Protein AF-A0A821L8T5-F1 (afdb_monomer_lite)

Secondary structure (DSSP, 8-state):
-HHHHHHHTTSTHHHHHHHHHHHHHHHHHHHH-SSPP-TTT-HHHHHHHHHHHHHHHHTT-HHHHHHHHHHHHHHHH-TTS--S-GGGHHHHHHHHHHH--HHHHHHHHHHHHT---HHHHHHHHHHHTT---HHHHHHHHHHTT-TT-SS-TTTHHHHHHHHTTSHHHHHHHHHHHHHTHHHHHHHHTTSHHHHHHHHHHHHT-S--HHHHHHHHHHHHHHHT----EEPPPB--SS--EEEEEEEGGGTEEEEEESSPPPTT-----B--EE-PPBSSSSEEEEEEEE-TTT--EEEEEEEE-TTTTGGGTS-S--STT--B----EEEE-TT-EEEESSPEEEEEE-TTS-EEEEEPPPPSB-GGG--EEEE--EEEEE---SSSS--EEEEEE-GGGGGGGHHHHHHHHHHHHHHHHHHT---SSSEEEEEEETT-SSSEE--TTEEEEEHHHH---TTT--HHHHHHHHHHHHHHHHTTTBTTTBEESSGGGTHHHHHHHHHHHHHHHHHH-GGG-HHHHHIIIIIHHHHHHHTSTT---SS----SHHHHHHTSSHIIIIIHHHHHHHHHHHH-HHHHHHHHHHHHHHTTT-EE-HHHHTT-

Radius of gyration: 27.78 Å; chains: 1; bounding box: 79×60×75 Å

Sequence (608 aa):
MDHQEDLLGDHEIFLQVQLYFLNLILPLCNNIGWTLINQTTDWRRALLQPEVLSTVCYYGYRECIDAARSIYRRWYLNPARNPIPMSLRSTVYCMVVREGSHGEFEFLWNRLKHELVPSETVNLLDGLACTKDRSRIVWVLNQHLNNESVIREQDMPRSISNVARSRNSNQITWIWMQDNWSQLFSKWGKTVRQLNDFKIFADSITDKGTVYRQFQLSLDKINASIVWNIEPIEIIGEISVIETIYNEDRDLYTIIFNRIISVNTQIMLTFNYLGQLNNDIDGLFLSSYVRSSNQVRRYFVASQMGPISARRALPCFDEPIFKATFSLTVEHEPQYRAWSNMPVENQTNLSSGLILTRFKKSIPMSSYLLALIVADFDCLTRHDTGLYRNVTMSVCAQPERKDDLYYALDIATKRIHDFEEQYQINYPLSKCDHIAVPNFDIPAMKNFGCILYSETRLLYNNQTSTSLNQQQAALIITHELSHQWFGNLVTPSWWKDFWLNKAFAEWMAYIATNKIHPDWNLYEQYIAQQWLLIMQDDAISFSHPISMQITQDKQIISIFDLIIYSKGSSLVRMMLHIMSENTFNRGISKYLRNHLYSTVEKLIFGKY

Foldseek 3Di:
DLLLCVQPVVPPCSLVVLVVVLVVLVVVDVVLDQDDDDCVPCVPSLVCNQVSLLSNLVSPPPVSLVVLVVLLVVCVVPVPDRSHDPSNLLSSLLSCQQVHDPSSLVVLVVCLLVDPDVSVVLSSLLSQLNHPDLVSLLVNLVLQLDPPHSQDLVCNLVSLLSNLSHPNSLVSSQVSCVVCVVSNCVSQVPDPVSVVSVVVSLVSRDCNDPVVVVVVVVVVLVLQPKDKPKDAKDWPDPKHFPDWDADSVARDIDTDIPDDDDPPDDIDTDIDIDTDADCDQAAKHKDWDADPVPRDIFIKIKGQHPPQRLSNHDDDPQFFQPWDKDKDKDKDAPQKDKDWQADWPDWDQDPVNIIITTGDIDFTWHSRLTIMMIGNKDKDWDWQLWPVAIEIEIEIEHPVQHVQQPLLSVLLSQLQHVLCVLLVHTQPGNYAYEYADEPDPDQWDLRNRYIYGHCQQAGHDPVPDDPVSSLSNSLVSQLSSNCSQQDTFENARHLLANLRSQLRSNLRSLVSSCVVVVVVVSVVVLCVPQVVVVVSVCSDPPHDALGDDDDDPVVSVVSPDSCSHRVSNVVLVVVCVVQPSVRSSVLSSVLSVVAGSRHDHPVSSVVD

pLDDT: mean 83.58, std 14.34, range [37.12, 98.69]

Structure (mmCIF, N/CA/C/O backbone):
data_AF-A0A821L8T5-F1
#
_entry.id   AF-A0A821L8T5-F1
#
loop_
_atom_site.group_PDB
_atom_site.id
_atom_site.type_symbol
_atom_site.label_atom_id
_atom_site.label_alt_id
_atom_site.label_comp_id
_atom_site.label_asym_id
_atom_site.label_entity_id
_atom_site.label_seq_id
_atom_site.pdbx_PDB_ins_code
_atom_site.Cartn_x
_atom_site.Cartn_y
_atom_site.Cartn_z
_atom_site.occupancy
_atom_site.B_iso_or_equiv
_atom_site.auth_seq_id
_atom_site.auth_comp_id
_atom_site.auth_asym_id
_atom_site.auth_atom_id
_atom_site.pdbx_PDB_model_num
ATOM 1 N N . MET A 1 1 ? 8.278 -12.007 -22.499 1.00 49.06 1 MET A N 1
ATOM 2 C CA . MET A 1 1 ? 8.767 -12.777 -23.665 1.00 49.06 1 MET A CA 1
ATOM 3 C C . MET A 1 1 ? 8.405 -14.243 -23.506 1.00 49.06 1 MET A C 1
ATOM 5 O O . MET A 1 1 ? 7.613 -14.703 -24.313 1.00 49.06 1 MET A O 1
ATOM 9 N N . ASP A 1 2 ? 8.833 -14.900 -22.419 1.00 44.06 2 ASP A N 1
ATOM 10 C CA . ASP A 1 2 ? 8.407 -16.270 -22.051 1.00 44.06 2 ASP A CA 1
ATOM 11 C C . ASP A 1 2 ? 6.891 -16.465 -22.073 1.00 44.06 2 ASP A C 1
ATOM 13 O O . ASP A 1 2 ? 6.391 -17.385 -22.709 1.00 44.06 2 ASP A O 1
ATOM 17 N N . HIS A 1 3 ? 6.143 -15.480 -21.584 1.00 43.84 3 HIS A N 1
ATOM 18 C CA . HIS A 1 3 ? 4.692 -15.580 -21.576 1.00 43.84 3 HIS A CA 1
ATOM 19 C C . HIS A 1 3 ? 4.014 -15.508 -22.966 1.00 43.84 3 HIS A C 1
ATOM 21 O O . HIS A 1 3 ? 2.914 -16.016 -23.130 1.00 43.84 3 HIS A O 1
ATOM 27 N N . GLN A 1 4 ? 4.644 -14.929 -24.001 1.00 52.78 4 GLN A N 1
ATOM 28 C CA . GLN A 1 4 ? 4.070 -14.932 -25.361 1.00 52.78 4 GLN A CA 1
ATOM 29 C C . GLN A 1 4 ? 4.210 -16.299 -26.038 1.00 52.78 4 GLN A C 1
ATOM 31 O O . GLN A 1 4 ? 3.294 -16.722 -26.740 1.00 52.78 4 GLN A O 1
ATOM 36 N N . GLU A 1 5 ? 5.337 -16.985 -25.820 1.00 52.72 5 GLU A N 1
ATOM 37 C CA . GLU A 1 5 ? 5.520 -18.384 -26.229 1.00 52.72 5 GLU A CA 1
ATOM 38 C C . GLU A 1 5 ? 4.547 -19.285 -25.458 1.00 52.72 5 GLU A C 1
ATOM 40 O O . GLU A 1 5 ? 3.916 -20.154 -26.047 1.00 52.72 5 GLU A O 1
ATOM 45 N N . ASP A 1 6 ? 4.319 -19.008 -24.173 1.00 52.50 6 ASP A N 1
ATOM 46 C CA . ASP A 1 6 ? 3.360 -19.759 -23.360 1.00 52.50 6 ASP A CA 1
ATOM 47 C C . ASP A 1 6 ? 1.905 -19.621 -23.845 1.00 52.50 6 ASP A C 1
ATOM 49 O O . ASP A 1 6 ? 1.135 -20.580 -23.743 1.00 52.50 6 ASP A O 1
ATOM 53 N N . LEU A 1 7 ? 1.532 -18.440 -24.352 1.00 46.62 7 LEU A N 1
ATOM 54 C CA . LEU A 1 7 ? 0.152 -18.062 -24.679 1.00 46.62 7 LEU A CA 1
ATOM 55 C C . LEU A 1 7 ? -0.211 -18.307 -26.146 1.00 46.62 7 LEU A C 1
ATOM 57 O O . LEU A 1 7 ? -1.348 -18.649 -26.462 1.00 46.62 7 LEU A O 1
ATOM 61 N N . LEU A 1 8 ? 0.758 -18.130 -27.042 1.00 55.41 8 LEU A N 1
ATOM 62 C CA . LEU A 1 8 ? 0.565 -18.254 -28.481 1.00 55.41 8 LEU A CA 1
ATOM 63 C C . LEU A 1 8 ? 1.387 -19.389 -29.092 1.00 55.41 8 LEU A C 1
ATOM 65 O O . LEU A 1 8 ? 1.132 -19.705 -30.241 1.00 55.41 8 LEU A O 1
ATOM 69 N N . GLY A 1 9 ? 2.331 -20.020 -28.385 1.00 56.84 9 GLY A N 1
ATOM 70 C CA . GLY A 1 9 ? 3.281 -20.984 -28.966 1.00 56.84 9 GLY A CA 1
ATOM 71 C C . GLY A 1 9 ? 2.646 -22.147 -29.735 1.00 56.84 9 GLY A C 1
ATOM 72 O O . GLY A 1 9 ? 3.238 -22.626 -30.699 1.00 56.84 9 GLY A O 1
ATOM 73 N N . ASP A 1 10 ? 1.419 -22.530 -29.369 1.00 58.66 10 ASP A N 1
ATOM 74 C CA . ASP A 1 10 ? 0.622 -23.569 -30.041 1.00 58.66 10 ASP A CA 1
ATOM 75 C C . ASP A 1 10 ? -0.330 -23.016 -31.130 1.00 58.66 10 ASP A C 1
ATOM 77 O O . ASP A 1 10 ? -1.048 -23.768 -31.787 1.00 58.66 10 ASP A O 1
ATOM 81 N N . HIS A 1 11 ? -0.373 -21.696 -31.321 1.00 64.94 11 HIS A N 1
ATOM 82 C CA . HIS A 1 11 ? -1.272 -20.985 -32.226 1.00 64.94 11 HIS A CA 1
ATOM 83 C C . HIS A 1 11 ? -0.525 -20.481 -33.467 1.00 64.94 11 HIS A C 1
ATOM 85 O O . HIS A 1 11 ? 0.515 -19.832 -33.381 1.00 64.94 11 HIS A O 1
ATOM 91 N N . GLU A 1 12 ? -1.131 -20.648 -34.645 1.00 67.19 12 GLU A N 1
ATOM 92 C CA . GLU A 1 12 ? -0.571 -20.195 -35.933 1.00 67.19 12 GLU A CA 1
ATOM 93 C C . GLU A 1 12 ? -0.231 -18.689 -35.987 1.00 67.19 12 GLU A C 1
ATOM 95 O O . GLU A 1 12 ? 0.579 -18.255 -36.808 1.00 67.19 12 GLU A O 1
ATOM 100 N N . ILE A 1 13 ? -0.815 -17.878 -35.093 1.00 70.25 13 ILE A N 1
ATOM 101 C CA . ILE A 1 13 ? -0.607 -16.429 -35.043 1.00 70.25 13 ILE A CA 1
ATOM 102 C C . ILE A 1 13 ? 0.714 -16.060 -34.361 1.00 70.25 13 ILE A C 1
ATOM 104 O O . ILE A 1 13 ? 1.202 -14.948 -34.542 1.00 70.25 13 ILE A O 1
ATOM 108 N N . PHE A 1 14 ? 1.327 -16.979 -33.609 1.00 71.19 14 PHE A N 1
ATOM 109 C CA . PHE A 1 14 ? 2.582 -16.715 -32.911 1.00 71.19 14 PHE A CA 1
ATOM 110 C C . PHE A 1 14 ? 3.692 -16.319 -33.862 1.00 71.19 14 PHE A C 1
ATOM 112 O O . PHE A 1 14 ? 4.349 -15.314 -33.622 1.00 71.19 14 PHE A O 1
ATOM 119 N N . LEU A 1 15 ? 3.831 -17.016 -34.993 1.00 72.06 15 LEU A N 1
ATOM 120 C CA . LEU A 1 15 ? 4.790 -16.628 -36.024 1.00 72.06 15 LEU A CA 1
ATOM 121 C C . LEU A 1 15 ? 4.530 -15.206 -36.538 1.00 72.06 15 LEU A C 1
ATOM 123 O O . LEU A 1 15 ? 5.474 -14.452 -36.753 1.00 72.06 15 LEU A O 1
ATOM 127 N N . GLN A 1 16 ? 3.266 -14.804 -36.699 1.00 74.19 16 GLN A N 1
ATOM 128 C CA . GLN A 1 16 ? 2.920 -13.451 -37.151 1.00 74.19 16 GLN A CA 1
ATOM 129 C C . GLN A 1 16 ? 3.264 -12.394 -36.094 1.00 74.19 16 GLN A C 1
ATOM 131 O O . GLN A 1 16 ? 3.792 -11.335 -36.429 1.00 74.19 16 GLN A O 1
ATOM 136 N N . VAL A 1 17 ? 3.025 -12.698 -34.817 1.00 70.00 17 VAL A N 1
ATOM 137 C CA . VAL A 1 17 ? 3.369 -11.834 -33.679 1.00 70.00 17 VAL A CA 1
ATOM 138 C C . VAL A 1 17 ? 4.886 -11.718 -33.512 1.00 70.00 17 VAL A C 1
ATOM 140 O O . VAL A 1 17 ? 5.399 -10.608 -33.374 1.00 70.00 17 VAL A O 1
ATOM 143 N N . GLN A 1 18 ? 5.617 -12.831 -33.610 1.00 72.38 18 GLN A N 1
ATOM 144 C CA . GLN A 1 18 ? 7.080 -12.848 -33.611 1.00 72.38 18 GLN A CA 1
ATOM 145 C C . GLN A 1 18 ? 7.634 -11.984 -34.749 1.00 72.38 18 GLN A C 1
ATOM 147 O O . GLN A 1 18 ? 8.479 -11.125 -34.508 1.00 72.38 18 GLN A O 1
ATOM 152 N N . LEU A 1 19 ? 7.118 -12.142 -35.974 1.00 78.12 19 LEU A N 1
ATOM 153 C CA . LEU A 1 19 ? 7.526 -11.337 -37.130 1.00 78.12 19 LEU A CA 1
ATOM 154 C C . LEU A 1 19 ? 7.212 -9.847 -36.945 1.00 78.12 19 LEU A C 1
ATOM 156 O O . LEU A 1 19 ? 8.035 -9.002 -37.293 1.00 78.12 19 LEU A O 1
ATOM 160 N N . TYR A 1 20 ? 6.055 -9.507 -36.374 1.00 78.44 20 TYR A N 1
ATOM 161 C CA . TYR A 1 20 ? 5.692 -8.123 -36.074 1.00 78.44 20 TYR A CA 1
ATOM 162 C C . TYR A 1 20 ? 6.666 -7.480 -35.078 1.00 78.44 20 TYR A C 1
ATOM 164 O O . TYR A 1 20 ? 7.206 -6.407 -35.354 1.00 78.44 20 TYR A O 1
ATOM 172 N N . PHE A 1 21 ? 6.953 -8.146 -33.954 1.00 76.00 21 PHE A N 1
ATOM 173 C CA . PHE A 1 21 ? 7.904 -7.633 -32.965 1.00 76.00 21 PHE A CA 1
ATOM 174 C C . PHE A 1 21 ? 9.331 -7.563 -33.507 1.00 76.00 21 PHE A C 1
ATOM 176 O O . PHE A 1 21 ? 10.026 -6.575 -33.263 1.00 76.00 21 PHE A O 1
ATOM 183 N N . LEU A 1 22 ? 9.757 -8.555 -34.292 1.00 79.56 22 LEU A N 1
ATOM 184 C CA . LEU A 1 22 ? 11.040 -8.504 -34.988 1.00 79.56 22 LEU A CA 1
ATOM 185 C C . LEU A 1 22 ? 11.120 -7.275 -35.898 1.00 79.56 22 LEU A C 1
ATOM 187 O O . LEU A 1 22 ? 12.081 -6.520 -35.796 1.00 79.56 22 LEU A O 1
ATOM 191 N N . ASN A 1 23 ? 10.098 -6.997 -36.710 1.00 79.12 23 ASN A N 1
ATOM 192 C CA . ASN A 1 23 ? 10.094 -5.828 -37.597 1.00 79.12 23 ASN A CA 1
ATOM 193 C C . ASN A 1 23 ? 10.239 -4.493 -36.847 1.00 79.12 23 ASN A C 1
ATOM 195 O O . ASN A 1 23 ? 10.871 -3.572 -37.362 1.00 79.12 23 ASN A O 1
ATOM 199 N N . LEU A 1 24 ? 9.703 -4.388 -35.627 1.00 77.56 24 LEU A N 1
ATOM 200 C CA . LEU A 1 24 ? 9.849 -3.191 -34.795 1.00 77.56 24 LEU A CA 1
ATOM 201 C C . LEU A 1 24 ? 11.264 -3.032 -34.221 1.00 77.56 24 LEU A C 1
ATOM 203 O O . LEU A 1 24 ? 11.758 -1.913 -34.094 1.00 77.56 24 LEU A O 1
ATOM 207 N N . ILE A 1 25 ? 11.916 -4.140 -33.859 1.00 79.50 25 ILE A N 1
ATOM 208 C CA . ILE A 1 25 ? 13.162 -4.124 -33.076 1.00 79.50 25 ILE A CA 1
ATOM 209 C C . ILE A 1 25 ? 14.408 -4.266 -33.966 1.00 79.50 25 ILE A C 1
ATOM 211 O O . ILE A 1 25 ? 15.475 -3.755 -33.621 1.00 79.50 25 ILE A O 1
ATOM 215 N N . LEU A 1 26 ? 14.298 -4.895 -35.139 1.00 82.69 26 LEU A N 1
ATOM 216 C CA . LEU A 1 26 ? 15.418 -5.126 -36.059 1.00 82.69 26 LEU A CA 1
ATOM 217 C C . LEU A 1 26 ? 16.196 -3.855 -36.450 1.00 82.69 26 LEU A C 1
ATOM 219 O O . LEU A 1 26 ? 17.429 -3.903 -36.412 1.00 82.69 26 LEU A O 1
ATOM 223 N N . PRO A 1 27 ? 15.561 -2.700 -36.750 1.00 82.38 27 PRO A N 1
ATOM 224 C CA . PRO A 1 27 ? 16.300 -1.466 -37.028 1.00 82.38 27 PRO A CA 1
ATOM 225 C C . PRO A 1 27 ? 17.208 -1.044 -35.864 1.00 82.38 27 PRO A C 1
ATOM 227 O O . PRO A 1 27 ? 18.336 -0.595 -36.074 1.00 82.38 27 PRO A O 1
ATOM 230 N N . LEU A 1 28 ? 16.737 -1.237 -34.629 1.00 78.88 28 LEU A N 1
ATOM 231 C CA . LEU A 1 28 ? 17.489 -0.929 -33.417 1.00 78.88 28 LEU A CA 1
ATOM 232 C C . LEU A 1 28 ? 18.632 -1.932 -33.201 1.00 78.88 28 LEU A C 1
ATOM 234 O O . LEU A 1 28 ? 19.748 -1.527 -32.879 1.00 78.88 28 LEU A O 1
ATOM 238 N N . CYS A 1 29 ? 18.388 -3.221 -33.448 1.00 81.38 29 CYS A N 1
ATOM 239 C CA . CYS A 1 29 ? 19.404 -4.275 -33.381 1.00 81.38 29 CYS A CA 1
ATOM 240 C C . CYS A 1 29 ? 20.569 -4.020 -34.349 1.00 81.38 29 CYS A C 1
ATOM 242 O O . CYS A 1 29 ? 21.733 -4.077 -33.945 1.00 81.38 29 CYS A O 1
ATOM 244 N N . ASN A 1 30 ? 20.256 -3.668 -35.600 1.00 80.75 30 ASN A N 1
ATOM 245 C CA . ASN A 1 30 ? 21.250 -3.373 -36.635 1.00 80.75 30 ASN A CA 1
ATOM 246 C C . ASN A 1 30 ? 22.111 -2.158 -36.286 1.00 80.75 30 ASN A C 1
ATOM 248 O O . ASN A 1 30 ? 23.303 -2.136 -36.582 1.00 80.75 30 ASN A O 1
ATOM 252 N N . ASN A 1 31 ? 21.523 -1.158 -35.625 1.00 79.44 31 ASN A N 1
ATOM 253 C CA . ASN A 1 31 ? 22.263 0.014 -35.184 1.00 79.44 31 ASN A CA 1
ATOM 254 C C . ASN A 1 31 ? 23.151 -0.300 -33.972 1.00 79.44 31 ASN A C 1
ATOM 256 O O . ASN A 1 31 ? 24.277 0.179 -33.915 1.00 79.44 31 ASN A O 1
ATOM 260 N N . ILE A 1 32 ? 22.680 -1.118 -33.021 1.00 81.94 32 ILE A N 1
ATOM 261 C CA . ILE A 1 32 ? 23.385 -1.431 -31.768 1.00 81.94 32 ILE A CA 1
ATOM 262 C C . ILE A 1 32 ? 24.574 -2.385 -31.973 1.00 81.94 32 ILE A C 1
ATOM 264 O O . ILE A 1 32 ? 25.675 -2.062 -31.519 1.00 81.94 32 ILE A O 1
ATOM 268 N N . GLY A 1 33 ? 24.374 -3.522 -32.645 1.00 83.38 33 GLY A N 1
ATOM 269 C CA . GLY A 1 33 ? 25.411 -4.529 -32.910 1.00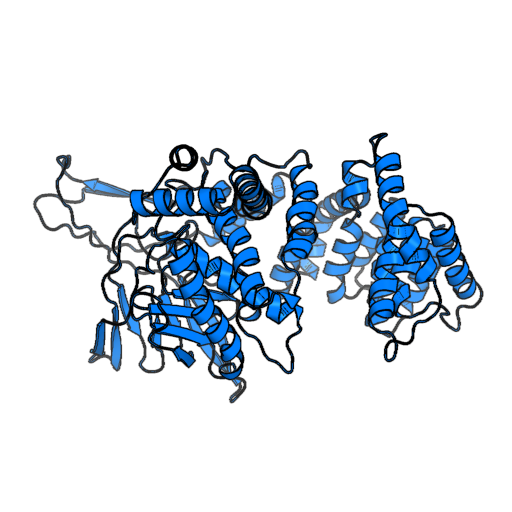 83.38 33 GLY A CA 1
ATOM 270 C C . GLY A 1 33 ? 25.954 -5.289 -31.681 1.00 83.38 33 GLY A C 1
ATOM 271 O O . GLY A 1 33 ? 25.529 -5.087 -30.546 1.00 83.38 33 GLY A O 1
ATOM 272 N N . TRP A 1 34 ? 26.925 -6.180 -31.919 1.00 84.25 34 TRP A N 1
ATOM 273 C CA . TRP A 1 34 ? 27.506 -7.113 -30.927 1.00 84.25 34 TRP A CA 1
ATOM 274 C C . TRP A 1 34 ? 28.859 -6.677 -30.340 1.00 84.25 34 TRP A C 1
ATOM 276 O O . TRP A 1 34 ? 29.474 -7.404 -29.557 1.00 84.25 34 TRP A O 1
ATOM 286 N N . THR A 1 35 ? 29.378 -5.524 -30.757 1.00 83.56 35 THR A N 1
ATOM 287 C CA . THR A 1 35 ? 30.674 -5.019 -30.297 1.00 83.56 35 THR A CA 1
ATOM 288 C C . THR A 1 35 ? 30.569 -4.438 -28.891 1.00 83.56 35 THR A C 1
ATOM 290 O O . THR A 1 35 ? 29.512 -3.971 -28.470 1.00 83.56 35 THR A O 1
ATOM 293 N N . LEU A 1 36 ? 31.674 -4.471 -28.141 1.00 79.75 36 LEU A N 1
ATOM 294 C CA . LEU A 1 36 ? 31.726 -3.858 -26.816 1.00 79.75 36 LEU A CA 1
ATOM 295 C C . LEU A 1 36 ? 31.499 -2.346 -26.942 1.00 79.75 36 LEU A C 1
ATOM 297 O O . LEU A 1 36 ? 32.266 -1.658 -27.616 1.00 79.75 36 LEU A O 1
ATOM 301 N N . ILE A 1 37 ? 30.472 -1.841 -26.263 1.00 81.12 37 ILE A N 1
ATOM 302 C CA . ILE A 1 37 ? 30.175 -0.410 -26.186 1.00 81.12 37 ILE A CA 1
ATOM 303 C C . ILE A 1 37 ? 30.816 0.147 -24.919 1.00 81.12 37 ILE A C 1
ATOM 305 O O . ILE A 1 37 ? 30.703 -0.435 -23.838 1.00 81.12 37 ILE A O 1
ATOM 309 N N . ASN A 1 38 ? 31.502 1.280 -25.050 1.00 75.56 38 ASN A N 1
ATOM 310 C CA . ASN A 1 38 ? 32.109 1.940 -23.908 1.00 75.56 38 ASN A CA 1
ATOM 311 C C . ASN A 1 38 ? 31.026 2.598 -23.038 1.00 75.56 38 ASN A C 1
ATOM 313 O O . ASN A 1 38 ? 30.360 3.549 -23.450 1.00 75.56 38 ASN A O 1
ATOM 317 N N . GLN A 1 39 ? 30.882 2.086 -21.816 1.00 71.06 39 GLN A N 1
ATOM 318 C CA . GLN A 1 39 ? 29.865 2.510 -20.857 1.00 71.06 39 GLN A CA 1
ATOM 319 C C . GLN A 1 39 ? 30.031 3.963 -20.396 1.00 71.06 39 GLN A C 1
ATOM 321 O O . GLN A 1 39 ? 29.049 4.558 -19.975 1.00 71.06 39 GLN A O 1
ATOM 326 N N . THR A 1 40 ? 31.227 4.556 -20.474 1.00 72.50 40 THR A N 1
ATOM 327 C CA . THR A 1 40 ? 31.429 5.950 -20.039 1.00 72.50 40 THR A CA 1
ATOM 328 C C . THR A 1 40 ? 31.031 6.960 -21.106 1.00 72.50 40 THR A C 1
ATOM 330 O O . THR A 1 40 ? 30.562 8.046 -20.779 1.00 72.50 40 THR A O 1
ATOM 333 N N . THR A 1 41 ? 31.187 6.606 -22.382 1.00 72.00 41 THR A N 1
ATOM 334 C CA . THR A 1 41 ? 30.917 7.510 -23.507 1.00 72.00 41 THR A CA 1
ATOM 335 C C . THR A 1 41 ? 29.539 7.298 -24.128 1.00 72.00 41 THR A C 1
ATOM 337 O O . THR A 1 41 ? 28.997 8.234 -24.703 1.00 72.00 41 THR A O 1
ATOM 340 N N . ASP A 1 42 ? 28.963 6.095 -24.019 1.00 78.06 42 ASP A N 1
ATOM 341 C CA . ASP A 1 42 ? 27.663 5.750 -24.612 1.00 78.06 42 ASP A CA 1
ATOM 342 C C . ASP A 1 42 ? 26.864 4.777 -23.721 1.00 78.06 42 ASP A C 1
ATOM 344 O O . ASP A 1 42 ? 26.526 3.645 -24.084 1.00 78.06 42 ASP A O 1
ATOM 348 N N . TRP A 1 43 ? 26.584 5.221 -22.492 1.00 74.38 43 TRP A N 1
ATOM 349 C CA . TRP A 1 43 ? 25.909 4.414 -21.471 1.00 74.38 43 TRP A CA 1
ATOM 350 C C . TRP A 1 43 ? 24.490 3.984 -21.871 1.00 74.38 43 TRP A C 1
ATOM 352 O O . TRP A 1 43 ? 24.066 2.887 -21.515 1.00 74.38 43 TRP A O 1
ATOM 362 N N . ARG A 1 44 ? 23.755 4.814 -22.631 1.00 72.81 44 ARG A N 1
ATOM 363 C CA . ARG A 1 44 ? 22.382 4.506 -23.074 1.00 72.81 44 ARG A CA 1
ATOM 364 C C . ARG A 1 44 ? 22.372 3.312 -24.014 1.00 72.81 44 ARG A C 1
ATOM 366 O O . ARG A 1 44 ? 21.586 2.387 -23.832 1.00 72.81 44 ARG A O 1
ATOM 373 N N . ARG A 1 45 ? 23.272 3.305 -24.998 1.00 76.94 45 ARG A N 1
ATOM 374 C CA . ARG A 1 45 ? 23.400 2.192 -25.937 1.00 76.94 45 ARG A CA 1
ATOM 375 C C . ARG A 1 45 ? 23.963 0.950 -25.247 1.00 76.94 45 ARG A C 1
ATOM 377 O O . ARG A 1 45 ? 23.489 -0.146 -25.521 1.00 76.94 45 ARG A O 1
ATOM 384 N N . ALA A 1 46 ? 24.904 1.116 -24.313 1.00 75.00 46 ALA A N 1
ATOM 385 C CA . ALA A 1 46 ? 25.432 0.012 -23.511 1.00 75.00 46 ALA A CA 1
ATOM 386 C C . ALA A 1 46 ? 24.361 -0.653 -22.621 1.00 75.00 46 ALA A C 1
ATOM 388 O O . ALA A 1 46 ? 24.390 -1.870 -22.458 1.00 75.00 46 ALA A O 1
ATOM 389 N N . LEU A 1 47 ? 23.411 0.124 -22.084 1.00 75.38 47 LEU A N 1
ATOM 390 C CA . LEU A 1 47 ? 22.278 -0.380 -21.299 1.00 75.38 47 LEU A CA 1
ATOM 391 C C . LEU A 1 47 ? 21.246 -1.106 -22.175 1.00 75.38 47 LEU A C 1
ATOM 393 O O . LEU A 1 47 ? 20.760 -2.166 -21.799 1.00 75.38 47 LEU A O 1
ATOM 397 N N . LEU A 1 48 ? 20.931 -0.553 -23.351 1.00 79.25 48 LEU A N 1
ATOM 398 C CA . LEU A 1 48 ? 19.941 -1.125 -24.271 1.00 79.25 48 LEU A CA 1
ATOM 399 C C . LEU A 1 48 ? 20.443 -2.379 -24.999 1.00 79.25 48 LEU A C 1
ATOM 401 O O . LEU A 1 48 ? 19.642 -3.221 -25.395 1.00 79.25 48 LEU A O 1
ATOM 405 N N . GLN A 1 49 ? 21.756 -2.510 -25.194 1.00 85.81 49 GLN A N 1
ATOM 406 C CA . GLN A 1 49 ? 22.351 -3.590 -25.979 1.00 85.81 49 GLN A CA 1
ATOM 407 C C . GLN A 1 49 ? 21.944 -5.009 -25.542 1.00 85.81 49 GLN A C 1
ATOM 409 O O . GLN A 1 49 ? 21.479 -5.759 -26.405 1.00 85.81 49 GLN A O 1
ATOM 414 N N . PRO A 1 50 ? 22.085 -5.417 -24.265 1.00 81.19 50 PRO A N 1
ATOM 415 C CA . PRO A 1 50 ? 21.685 -6.758 -23.842 1.00 81.19 50 PRO A CA 1
ATOM 416 C C . PRO A 1 50 ? 20.183 -7.014 -24.001 1.00 81.19 50 PRO A C 1
ATOM 418 O O . PRO A 1 50 ? 19.816 -8.103 -24.434 1.00 81.19 50 PRO A O 1
ATOM 421 N N . GLU A 1 51 ? 19.331 -6.022 -23.726 1.00 80.75 51 GLU A N 1
ATOM 422 C CA . GLU A 1 51 ? 17.871 -6.147 -23.840 1.00 80.75 51 GLU A CA 1
ATOM 423 C C . GLU A 1 51 ? 17.428 -6.340 -25.292 1.00 80.75 51 GLU A C 1
ATOM 425 O O . GLU A 1 51 ? 16.664 -7.254 -25.608 1.00 80.75 51 GLU A O 1
ATOM 430 N N . VAL A 1 52 ? 17.963 -5.525 -26.205 1.00 82.75 52 VAL A N 1
ATOM 431 C CA . VAL A 1 52 ? 17.635 -5.599 -27.634 1.00 82.75 52 VAL A CA 1
ATOM 432 C C . VAL A 1 52 ? 18.126 -6.913 -28.236 1.00 82.75 52 VAL A C 1
ATOM 434 O O . VAL A 1 52 ? 17.357 -7.597 -28.911 1.00 82.75 52 VAL A O 1
ATOM 437 N N . LEU A 1 53 ? 19.379 -7.301 -27.968 1.00 85.81 53 LEU A N 1
ATOM 438 C CA . LEU A 1 53 ? 19.937 -8.550 -28.492 1.00 85.81 53 LEU A CA 1
ATOM 439 C C . LEU A 1 53 ? 19.239 -9.779 -27.903 1.00 85.81 53 LEU A C 1
ATOM 441 O O . LEU A 1 53 ? 18.923 -10.706 -28.646 1.00 85.81 53 LEU A O 1
ATOM 445 N N . SER A 1 54 ? 18.948 -9.776 -26.599 1.00 83.94 54 SER A N 1
ATOM 446 C CA . SER A 1 54 ? 18.182 -10.848 -25.954 1.00 83.94 54 SER A CA 1
ATOM 447 C C . SER A 1 54 ? 16.820 -11.009 -26.612 1.00 83.94 54 SER A C 1
ATOM 449 O O . SER A 1 54 ? 16.469 -12.106 -27.036 1.00 83.94 54 SER A O 1
ATOM 451 N N . THR A 1 55 ? 16.106 -9.902 -26.814 1.00 80.50 55 THR A N 1
ATOM 452 C CA . THR A 1 55 ? 14.764 -9.907 -27.400 1.00 80.50 55 THR A CA 1
ATOM 453 C C . THR A 1 55 ? 14.746 -10.423 -28.838 1.00 80.50 55 THR A C 1
ATOM 455 O O . THR A 1 55 ? 13.921 -11.261 -29.196 1.00 80.50 55 THR A O 1
ATOM 458 N N . VAL A 1 56 ? 15.676 -9.964 -29.676 1.00 85.12 56 VAL A N 1
ATOM 459 C CA . VAL A 1 56 ? 15.733 -10.361 -31.091 1.00 85.12 56 VAL A CA 1
ATOM 460 C C . VAL A 1 56 ? 16.142 -11.826 -31.253 1.00 85.12 56 VAL A C 1
ATOM 462 O O . VAL A 1 56 ? 15.543 -12.548 -32.052 1.00 85.12 56 VAL A O 1
ATOM 465 N N . CYS A 1 57 ? 17.124 -12.289 -30.474 1.00 86.19 57 CYS A N 1
ATOM 466 C CA . CYS A 1 57 ? 17.517 -13.698 -30.455 1.00 86.19 57 CYS A CA 1
ATOM 467 C C . CYS A 1 57 ? 16.369 -14.583 -29.951 1.00 86.19 57 CYS A C 1
ATOM 469 O O . CYS A 1 57 ? 16.108 -15.638 -30.525 1.00 86.19 57 CYS A O 1
ATOM 471 N N . TYR A 1 58 ? 15.657 -14.130 -28.918 1.00 81.12 58 TYR A N 1
ATOM 472 C CA . TYR A 1 58 ? 14.531 -14.843 -28.330 1.00 81.12 58 TYR A CA 1
ATOM 473 C C . TYR A 1 58 ? 13.394 -15.080 -29.333 1.00 81.12 58 TYR A C 1
ATOM 475 O O . TYR A 1 58 ? 12.874 -16.192 -29.423 1.00 81.12 58 TYR A O 1
ATOM 483 N N . TYR A 1 59 ? 13.052 -14.067 -30.137 1.00 78.94 59 TYR A N 1
ATOM 484 C CA . TYR A 1 59 ? 12.044 -14.180 -31.199 1.00 78.94 59 TYR A CA 1
ATOM 485 C C . TYR A 1 59 ? 12.509 -14.975 -32.432 1.00 78.94 59 TYR A C 1
ATOM 487 O O . TYR A 1 59 ? 11.800 -15.026 -33.434 1.00 78.94 59 TYR A O 1
ATOM 495 N N . GLY A 1 60 ? 13.677 -15.621 -32.379 1.00 81.56 60 GLY A N 1
ATOM 496 C CA . GLY A 1 60 ? 14.111 -16.557 -33.415 1.00 81.56 60 GLY A CA 1
ATOM 497 C C . GLY A 1 60 ? 14.851 -15.916 -34.588 1.00 81.56 60 GLY A C 1
ATOM 498 O O . GLY A 1 60 ? 14.969 -16.539 -35.646 1.00 81.56 60 GLY A O 1
ATOM 499 N N . TYR A 1 61 ? 15.368 -14.690 -34.445 1.00 89.12 61 TYR A N 1
ATOM 500 C CA . TYR A 1 61 ? 16.166 -14.078 -35.507 1.00 89.12 61 TYR A CA 1
ATOM 501 C C . TYR A 1 61 ? 17.488 -14.830 -35.700 1.00 89.12 61 TYR A C 1
ATOM 503 O O . TYR A 1 61 ? 18.393 -14.761 -34.863 1.00 89.12 61 TYR A O 1
ATOM 511 N N . ARG A 1 62 ? 17.606 -15.548 -36.824 1.00 88.88 62 ARG A N 1
ATOM 512 C CA . ARG A 1 62 ? 18.720 -16.475 -37.089 1.00 88.88 62 ARG A CA 1
ATOM 513 C C . ARG A 1 62 ? 20.090 -15.819 -36.985 1.00 88.88 62 ARG A C 1
ATOM 515 O O . ARG A 1 62 ? 20.962 -16.363 -36.323 1.00 88.88 62 ARG A O 1
ATOM 522 N N . GLU A 1 63 ? 20.259 -14.624 -37.542 1.00 89.56 63 GLU A N 1
ATOM 523 C CA . GLU A 1 63 ? 21.548 -13.921 -37.507 1.00 89.56 63 GLU A CA 1
ATOM 524 C C . GLU A 1 63 ? 21.982 -13.570 -36.074 1.00 89.56 63 GLU A C 1
ATOM 526 O O . GLU A 1 63 ? 23.171 -13.605 -35.761 1.00 89.56 63 GLU A O 1
ATOM 531 N N . CYS A 1 64 ? 21.028 -13.285 -35.178 1.00 91.12 64 CYS A N 1
ATOM 532 C CA . CYS A 1 64 ? 21.307 -13.058 -33.758 1.00 91.12 64 CYS A CA 1
ATOM 533 C C . CYS A 1 64 ? 21.768 -14.354 -33.079 1.00 91.12 64 CYS A C 1
ATOM 535 O O . CYS A 1 64 ? 22.787 -14.365 -32.386 1.00 91.12 64 CYS A O 1
ATOM 537 N N . ILE A 1 65 ? 21.059 -15.460 -33.323 1.00 90.50 65 ILE A N 1
ATOM 538 C CA . ILE A 1 65 ? 21.389 -16.777 -32.760 1.00 90.50 65 ILE A CA 1
ATOM 539 C C . ILE A 1 65 ? 22.764 -17.251 -33.254 1.00 90.50 65 ILE A C 1
ATOM 541 O O . ILE A 1 65 ? 23.592 -17.699 -32.457 1.00 90.50 65 ILE A O 1
ATOM 545 N N . ASP A 1 66 ? 23.041 -17.100 -34.549 1.00 91.75 66 ASP A N 1
ATOM 546 C CA . ASP A 1 66 ? 24.315 -17.471 -35.164 1.00 91.75 66 ASP A CA 1
ATOM 547 C C . ASP A 1 66 ? 25.470 -16.615 -34.630 1.00 91.75 66 ASP A C 1
ATOM 549 O O . ASP A 1 66 ? 26.555 -17.135 -34.349 1.00 91.75 66 ASP A O 1
ATOM 553 N N . ALA A 1 67 ? 25.241 -15.316 -34.406 1.00 92.06 67 ALA A N 1
ATOM 554 C CA . ALA A 1 67 ? 26.219 -14.438 -33.773 1.00 92.06 67 ALA A CA 1
ATOM 555 C C . ALA A 1 67 ? 26.520 -14.867 -32.326 1.00 92.06 67 ALA A C 1
ATOM 557 O O . ALA A 1 67 ? 27.693 -15.018 -31.968 1.00 92.06 67 ALA A O 1
ATOM 558 N N . ALA A 1 68 ? 25.491 -15.139 -31.515 1.00 93.00 68 ALA A N 1
ATOM 559 C CA . ALA A 1 68 ? 25.655 -15.624 -30.143 1.00 93.00 68 ALA A CA 1
ATOM 560 C C . ALA A 1 68 ? 26.459 -16.937 -30.104 1.00 93.00 68 ALA A C 1
ATOM 562 O O . ALA A 1 68 ? 27.466 -17.038 -29.392 1.00 93.00 68 ALA A O 1
ATOM 563 N N . ARG A 1 69 ? 26.081 -17.913 -30.941 1.00 93.00 69 ARG A N 1
ATOM 564 C CA . ARG A 1 69 ? 26.783 -19.197 -31.085 1.00 93.00 69 ARG A CA 1
ATOM 565 C C . ARG A 1 69 ? 28.219 -19.043 -31.561 1.00 93.00 69 ARG A C 1
ATOM 567 O O . ARG A 1 69 ? 29.099 -19.728 -31.051 1.00 93.00 69 ARG A O 1
ATOM 574 N N . SER A 1 70 ? 28.491 -18.145 -32.504 1.00 92.94 70 SER A N 1
ATOM 575 C CA . SER A 1 70 ? 29.846 -17.902 -33.010 1.00 92.94 70 SER A CA 1
ATOM 576 C C . SER A 1 70 ? 30.785 -17.392 -31.912 1.00 92.94 70 SER A C 1
ATOM 578 O O . SER A 1 70 ? 31.900 -17.900 -31.742 1.00 92.94 70 SER A O 1
ATOM 580 N N . ILE A 1 71 ? 30.334 -16.424 -31.104 1.00 92.88 71 ILE A N 1
ATOM 581 C CA . ILE A 1 71 ? 31.129 -15.898 -29.986 1.00 92.88 71 ILE A CA 1
ATOM 582 C C . ILE A 1 71 ? 31.336 -16.988 -28.924 1.00 92.88 71 ILE A C 1
ATOM 584 O O . ILE A 1 71 ? 32.465 -17.179 -28.465 1.00 92.88 71 ILE A O 1
ATOM 588 N N . TYR A 1 72 ? 30.288 -17.742 -28.591 1.00 95.00 72 TYR A N 1
ATOM 589 C CA . TYR A 1 72 ? 30.373 -18.845 -27.638 1.00 95.00 72 TYR A CA 1
ATOM 590 C C . TYR A 1 72 ? 31.295 -19.971 -28.118 1.00 95.00 72 TYR A C 1
ATOM 592 O O . TYR A 1 72 ? 32.120 -20.459 -27.355 1.00 95.00 72 TYR A O 1
ATOM 600 N N . ARG A 1 73 ? 31.251 -20.342 -29.401 1.00 93.00 73 ARG A N 1
ATOM 601 C CA . ARG A 1 73 ? 32.115 -21.381 -29.978 1.00 93.00 73 ARG A CA 1
ATOM 602 C C . ARG A 1 73 ? 33.594 -21.011 -29.895 1.00 93.00 73 ARG A C 1
ATOM 604 O O . ARG A 1 73 ? 34.425 -21.880 -29.647 1.00 93.00 73 ARG A O 1
ATOM 611 N N . ARG A 1 74 ? 33.942 -19.729 -30.056 1.00 93.62 74 ARG A N 1
ATOM 612 C CA . ARG A 1 74 ? 35.325 -19.263 -29.837 1.00 93.62 74 ARG A CA 1
ATOM 613 C C . ARG A 1 74 ? 35.778 -19.496 -28.398 1.00 93.62 74 ARG A C 1
ATOM 615 O O . ARG A 1 74 ? 36.930 -19.866 -28.192 1.00 93.62 74 ARG A O 1
ATOM 622 N N . TRP A 1 75 ? 34.875 -19.322 -27.434 1.00 95.12 75 TRP A N 1
ATOM 623 C CA . TRP A 1 75 ? 35.142 -19.637 -26.033 1.00 95.12 75 TRP A CA 1
ATOM 624 C C . TRP A 1 75 ? 35.247 -21.143 -25.785 1.00 95.12 75 TRP A C 1
ATOM 626 O O . TRP A 1 75 ? 36.186 -21.592 -25.136 1.00 95.12 75 TRP A O 1
ATOM 636 N N . TYR A 1 76 ? 34.326 -21.917 -26.356 1.00 92.88 76 TYR A N 1
ATOM 637 C CA . TYR A 1 76 ? 34.299 -23.375 -26.273 1.00 92.88 76 TYR A CA 1
ATOM 638 C C . TYR A 1 76 ? 35.602 -24.005 -26.795 1.00 92.88 76 TYR A C 1
ATOM 640 O O . TYR A 1 76 ? 36.153 -24.903 -26.166 1.00 92.88 76 TYR A O 1
ATOM 648 N N . LEU A 1 77 ? 36.136 -23.498 -27.915 1.00 92.31 77 LEU A N 1
ATOM 649 C CA . LEU A 1 77 ? 37.397 -23.969 -28.503 1.00 92.31 77 LEU A CA 1
ATOM 650 C C . LEU A 1 77 ? 38.644 -23.491 -27.741 1.00 92.31 77 LEU A C 1
ATOM 652 O O . LEU A 1 77 ? 39.667 -24.165 -27.787 1.00 92.31 77 LEU A O 1
ATOM 656 N N . ASN A 1 78 ? 38.577 -22.343 -27.055 1.00 92.94 78 ASN A N 1
ATOM 657 C CA . ASN A 1 78 ? 39.701 -21.760 -26.312 1.00 92.94 78 ASN A CA 1
ATOM 658 C C . ASN A 1 78 ? 39.256 -21.280 -24.912 1.00 92.94 78 ASN A C 1
ATOM 660 O O . ASN A 1 78 ? 39.072 -20.077 -24.693 1.00 92.94 78 ASN A O 1
ATOM 664 N N . PRO A 1 79 ? 39.119 -22.189 -23.925 1.00 90.19 79 PRO A N 1
ATOM 665 C CA . PRO A 1 79 ? 38.460 -21.884 -22.647 1.00 90.19 79 PRO A CA 1
ATOM 666 C C . PRO A 1 79 ? 39.245 -20.967 -21.696 1.00 90.19 79 PRO A C 1
ATOM 668 O O . PRO A 1 79 ? 38.707 -20.550 -20.666 1.00 90.19 79 PRO A O 1
ATOM 671 N N . ALA A 1 80 ? 40.511 -20.667 -22.004 1.00 87.88 80 ALA A N 1
ATOM 672 C CA . ALA A 1 80 ? 41.407 -19.905 -21.132 1.00 87.88 80 ALA A CA 1
ATOM 673 C C . ALA A 1 80 ? 40.916 -18.471 -20.871 1.00 87.88 80 ALA A C 1
ATOM 675 O O . ALA A 1 80 ? 41.081 -17.951 -19.770 1.00 87.88 80 ALA A O 1
ATOM 676 N N . ARG A 1 81 ? 40.278 -17.834 -21.861 1.00 85.81 81 ARG A N 1
ATOM 677 C CA . ARG A 1 81 ? 39.728 -16.481 -21.731 1.00 85.81 81 ARG A CA 1
ATOM 678 C C . ARG A 1 81 ? 38.348 -16.419 -22.360 1.00 85.81 81 ARG A C 1
ATOM 680 O O . ARG A 1 81 ? 38.193 -16.743 -23.530 1.00 85.81 81 ARG A O 1
ATOM 687 N N . ASN A 1 82 ? 37.368 -15.950 -21.594 1.00 90.62 82 ASN A N 1
ATOM 688 C CA . ASN A 1 82 ? 36.016 -15.742 -22.091 1.00 90.62 82 ASN A CA 1
ATOM 689 C C . ASN A 1 82 ? 35.966 -14.494 -23.003 1.00 90.62 82 ASN A C 1
ATOM 691 O O . ASN A 1 82 ? 36.166 -13.383 -22.501 1.00 90.62 82 ASN A O 1
ATOM 695 N N . PRO A 1 83 ? 35.732 -14.649 -24.322 1.00 90.88 83 PRO A N 1
ATOM 696 C CA . PRO A 1 83 ? 35.676 -13.545 -25.273 1.00 90.88 83 PRO A CA 1
ATOM 697 C C . PRO A 1 83 ? 34.324 -12.815 -25.265 1.00 90.88 83 PRO A C 1
ATOM 699 O O . PRO A 1 83 ? 34.177 -11.822 -25.976 1.00 90.88 83 PRO A O 1
ATOM 702 N N . ILE A 1 84 ? 33.328 -13.303 -24.515 1.00 92.25 84 ILE A N 1
ATOM 703 C CA . ILE A 1 84 ? 31.988 -12.715 -24.463 1.00 92.25 84 ILE A CA 1
ATOM 704 C C . ILE A 1 84 ? 32.029 -11.443 -23.597 1.00 92.25 84 ILE A C 1
ATOM 706 O O . ILE A 1 84 ? 32.458 -11.514 -22.434 1.00 92.25 84 ILE A O 1
ATOM 710 N N . PRO A 1 85 ? 31.578 -10.284 -24.123 1.00 88.75 85 PRO A N 1
ATOM 711 C CA . PRO A 1 85 ? 31.451 -9.055 -23.344 1.00 88.75 85 PRO A CA 1
ATOM 712 C C . PRO A 1 85 ? 30.624 -9.278 -22.078 1.00 88.75 85 PRO A C 1
ATOM 714 O O . PRO A 1 85 ? 29.586 -9.929 -22.138 1.00 88.75 85 PRO A O 1
ATOM 717 N N . MET A 1 86 ? 31.055 -8.719 -20.943 1.00 86.62 86 MET A N 1
ATOM 718 C CA . MET A 1 86 ? 30.412 -8.953 -19.639 1.00 86.62 86 MET A CA 1
ATOM 719 C C . MET A 1 86 ? 28.907 -8.653 -19.649 1.00 86.62 86 MET A C 1
ATOM 721 O O . MET A 1 86 ? 28.136 -9.435 -19.104 1.00 86.62 86 MET A O 1
ATOM 725 N N . SER A 1 87 ? 28.487 -7.580 -20.327 1.00 83.75 87 SER A N 1
ATOM 726 C CA . SER A 1 87 ? 27.076 -7.200 -20.479 1.00 83.75 87 SER A CA 1
ATOM 727 C C . SER A 1 87 ? 26.245 -8.204 -21.281 1.00 83.75 87 SER A C 1
ATOM 729 O O . SER A 1 87 ? 25.035 -8.244 -21.113 1.00 83.75 87 SER A O 1
ATOM 731 N N . LEU A 1 88 ? 26.869 -9.023 -22.134 1.00 89.44 88 LEU A N 1
ATOM 732 C CA . LEU A 1 88 ? 26.188 -9.955 -23.040 1.00 89.44 88 LEU A CA 1
ATOM 733 C C . LEU A 1 88 ? 26.253 -11.410 -22.580 1.00 89.44 88 LEU A C 1
ATOM 735 O O . LEU A 1 88 ? 25.705 -12.280 -23.251 1.00 89.44 88 LEU A O 1
ATOM 739 N N . ARG A 1 89 ? 26.919 -11.704 -21.458 1.00 91.81 89 ARG A N 1
ATOM 740 C CA . ARG A 1 89 ? 27.116 -13.082 -20.983 1.00 91.81 89 ARG A CA 1
ATOM 741 C C . ARG A 1 89 ? 25.801 -13.796 -20.718 1.00 91.81 89 ARG A C 1
ATOM 743 O O . ARG A 1 89 ? 25.593 -14.864 -21.279 1.00 91.81 89 ARG A O 1
ATOM 750 N N . SER A 1 90 ? 24.903 -13.176 -19.952 1.00 88.25 90 SER A N 1
ATOM 751 C CA . SER A 1 90 ? 23.579 -13.744 -19.663 1.00 88.25 90 SER A CA 1
ATOM 752 C C . SER A 1 90 ? 22.806 -14.058 -20.953 1.00 88.25 90 SER A C 1
ATOM 754 O O . SER A 1 90 ? 22.375 -15.193 -21.156 1.00 88.25 90 SER A O 1
ATOM 756 N N . THR A 1 91 ? 22.754 -13.103 -21.891 1.00 88.12 91 THR A N 1
ATOM 757 C CA . THR A 1 91 ? 22.120 -13.280 -23.204 1.00 88.12 91 THR A CA 1
ATOM 758 C C . THR A 1 91 ? 22.743 -14.432 -23.992 1.00 88.12 91 THR A C 1
ATOM 760 O O . THR A 1 91 ? 22.039 -15.339 -24.425 1.00 88.12 91 THR A O 1
ATOM 763 N N . VAL A 1 92 ? 24.067 -14.437 -24.169 1.00 93.94 92 VAL A N 1
ATOM 764 C CA . VAL A 1 92 ? 24.756 -15.451 -24.980 1.00 93.94 92 VAL A CA 1
ATOM 765 C C . VAL A 1 92 ? 24.628 -16.840 -24.355 1.00 93.94 92 VAL A C 1
ATOM 767 O O . VAL A 1 92 ? 24.341 -17.792 -25.075 1.00 93.94 92 VAL A O 1
ATOM 770 N N . TYR A 1 93 ? 24.803 -16.976 -23.038 1.00 95.06 93 TYR A N 1
ATOM 771 C CA . TYR A 1 93 ? 24.682 -18.267 -22.355 1.00 95.06 93 TYR A CA 1
ATOM 772 C C . TYR A 1 93 ? 23.275 -18.831 -22.482 1.00 95.06 93 TYR A C 1
ATOM 774 O O . TYR A 1 93 ? 23.120 -19.976 -22.900 1.00 95.06 93 TYR A O 1
ATOM 782 N N . CYS A 1 94 ? 22.267 -18.014 -22.176 1.00 91.06 94 CYS A N 1
ATOM 783 C CA . CYS A 1 94 ? 20.871 -18.412 -22.253 1.00 91.06 94 CYS A CA 1
ATOM 784 C C . CYS A 1 94 ? 20.494 -18.845 -23.674 1.00 91.06 94 CYS A C 1
ATOM 786 O O . CYS A 1 94 ? 19.956 -19.933 -23.859 1.00 91.06 94 CYS A O 1
ATOM 788 N N . MET A 1 95 ? 20.838 -18.047 -24.692 1.00 90.62 95 MET A N 1
ATOM 789 C CA . MET A 1 95 ? 20.507 -18.361 -26.088 1.00 90.62 95 MET A CA 1
ATOM 790 C C . MET A 1 95 ? 21.206 -19.626 -26.585 1.00 90.62 95 MET A C 1
ATOM 792 O O . MET A 1 95 ? 20.577 -20.466 -27.228 1.00 90.62 95 MET A O 1
ATOM 796 N N . VAL A 1 96 ? 22.491 -19.799 -26.261 1.00 93.00 96 VAL A N 1
ATOM 797 C CA . VAL A 1 96 ? 23.238 -20.989 -26.678 1.00 93.00 96 VAL A CA 1
ATOM 798 C C . VAL A 1 96 ? 22.737 -22.232 -25.961 1.00 93.00 96 VAL A C 1
ATOM 800 O O . VAL A 1 96 ? 22.593 -23.252 -26.610 1.00 93.00 96 VAL A O 1
ATOM 803 N N . VAL A 1 97 ? 22.421 -22.179 -24.668 1.00 93.19 97 VAL A N 1
ATOM 804 C CA . VAL A 1 97 ? 21.872 -23.339 -23.945 1.00 93.19 97 VAL A CA 1
ATOM 805 C C . VAL A 1 97 ? 20.454 -23.689 -24.407 1.00 93.19 97 VAL A C 1
ATOM 807 O O . VAL A 1 97 ? 20.111 -24.870 -24.497 1.00 93.19 97 VAL A O 1
ATOM 810 N N . ARG A 1 98 ? 19.637 -22.677 -24.715 1.00 88.56 98 ARG A N 1
ATOM 811 C CA . ARG A 1 98 ? 18.258 -22.831 -25.193 1.00 88.56 98 ARG A CA 1
ATOM 812 C C . ARG A 1 98 ? 18.188 -23.557 -26.534 1.00 88.56 98 ARG A C 1
ATOM 814 O O . ARG A 1 98 ? 17.376 -24.464 -26.683 1.00 88.56 98 ARG A O 1
ATOM 821 N N . GLU A 1 99 ? 19.058 -23.186 -27.473 1.00 87.00 99 GLU A N 1
ATOM 822 C CA . GLU A 1 99 ? 19.099 -23.739 -28.838 1.00 87.00 99 GLU A CA 1
ATOM 823 C C . GLU A 1 99 ? 20.191 -24.819 -29.025 1.00 87.00 99 GLU A C 1
ATOM 825 O O . GLU A 1 99 ? 20.368 -25.371 -30.115 1.00 87.00 99 GLU A O 1
ATOM 830 N N . GLY A 1 100 ? 20.970 -25.086 -27.975 1.00 82.25 100 GLY A N 1
ATOM 831 C CA . GLY A 1 100 ? 22.245 -25.800 -28.002 1.00 82.25 100 GLY A CA 1
ATOM 832 C C . GLY A 1 100 ? 22.205 -27.311 -27.856 1.00 82.25 100 GLY A C 1
ATOM 833 O O . GLY A 1 100 ? 21.239 -27.938 -27.417 1.00 82.25 100 GLY A O 1
ATOM 834 N N . SER A 1 101 ? 23.346 -27.903 -28.186 1.00 87.62 101 SER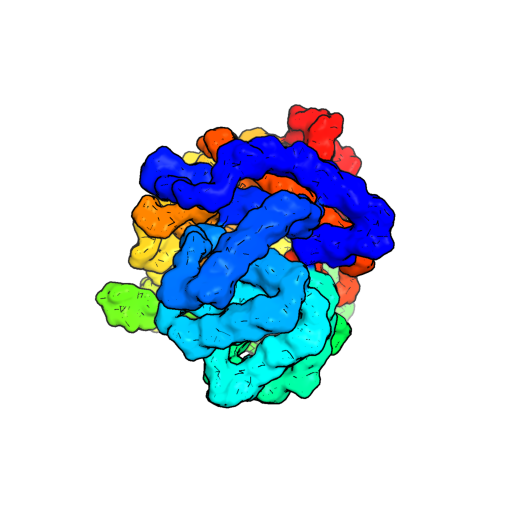 A N 1
ATOM 835 C CA . SER A 1 101 ? 23.634 -29.318 -27.985 1.00 87.62 101 SER A CA 1
ATOM 836 C C . SER A 1 101 ? 23.971 -29.639 -26.524 1.00 87.62 101 SER A C 1
ATOM 838 O O . SER A 1 101 ? 24.256 -28.762 -25.707 1.00 87.62 101 SER A O 1
ATOM 840 N N . HIS A 1 102 ? 24.003 -30.932 -26.197 1.00 88.62 102 HIS A N 1
ATOM 841 C CA . HIS A 1 102 ? 24.440 -31.401 -24.881 1.00 88.62 102 HIS A CA 1
ATOM 842 C C . HIS A 1 102 ? 25.865 -30.937 -24.527 1.00 88.62 102 HIS A C 1
ATOM 844 O O . HIS A 1 102 ? 26.112 -30.572 -23.383 1.00 88.62 102 HIS A O 1
ATOM 850 N N . GLY A 1 103 ? 26.780 -30.881 -25.503 1.00 92.12 103 GLY A N 1
ATOM 851 C CA . GLY A 1 103 ? 28.162 -30.449 -25.271 1.00 92.12 103 GLY A CA 1
ATOM 852 C C . GLY A 1 103 ? 28.287 -28.975 -24.873 1.00 92.12 103 GLY A C 1
ATOM 853 O O . GLY A 1 103 ? 29.117 -28.638 -24.034 1.00 92.12 103 GLY A O 1
ATOM 854 N N . GLU A 1 104 ? 27.438 -28.101 -25.421 1.00 93.25 104 GLU A N 1
ATOM 855 C CA . GLU A 1 104 ? 27.397 -26.679 -25.043 1.00 93.25 104 GLU A CA 1
ATOM 856 C C . GLU A 1 104 ? 26.858 -26.507 -23.614 1.00 93.25 104 GLU A C 1
ATOM 858 O O . GLU A 1 104 ? 27.415 -25.747 -22.825 1.00 93.25 104 GLU A O 1
ATOM 863 N N . PHE A 1 105 ? 25.832 -27.279 -23.242 1.00 94.69 105 PHE A N 1
ATOM 864 C CA . PHE A 1 105 ? 25.313 -27.305 -21.873 1.00 94.69 105 PHE A CA 1
ATOM 865 C C . PHE A 1 105 ? 26.363 -27.801 -20.861 1.00 94.69 105 PHE A C 1
ATOM 867 O O . PHE A 1 105 ? 26.629 -27.127 -19.866 1.00 94.69 105 PHE A O 1
ATOM 874 N N . GLU A 1 106 ? 26.997 -28.947 -21.132 1.00 94.44 106 GLU A N 1
ATOM 875 C CA . GLU A 1 106 ? 28.039 -29.532 -20.274 1.00 94.44 106 GLU A CA 1
ATOM 876 C C . GLU A 1 106 ? 29.241 -28.605 -20.117 1.00 94.44 106 GLU A C 1
ATOM 878 O O . GLU A 1 106 ? 29.769 -28.444 -19.017 1.00 94.44 106 GLU A O 1
ATOM 883 N N . PHE A 1 107 ? 29.659 -27.941 -21.197 1.00 95.62 107 PHE A N 1
ATOM 884 C CA . PHE A 1 107 ? 30.724 -26.951 -21.119 1.00 95.62 107 PHE A CA 1
ATOM 885 C C . PHE A 1 107 ? 30.365 -25.830 -20.141 1.00 95.62 107 PHE A C 1
ATOM 887 O O . PHE A 1 107 ? 31.171 -25.529 -19.260 1.00 95.62 107 PHE A O 1
ATOM 894 N N . LEU A 1 108 ? 29.157 -25.259 -20.231 1.00 95.19 108 LEU A N 1
ATOM 895 C CA . LEU A 1 108 ? 28.721 -24.198 -19.320 1.00 95.19 108 LEU A CA 1
ATOM 896 C C . LEU A 1 108 ? 28.654 -24.675 -17.862 1.00 95.19 108 LEU A C 1
ATOM 898 O O . LEU A 1 108 ? 29.118 -23.971 -16.963 1.00 95.19 108 LEU A O 1
ATOM 902 N N . TRP A 1 109 ? 28.149 -25.888 -17.629 1.00 94.06 109 TRP A N 1
ATOM 903 C CA . TRP A 1 109 ? 28.137 -26.500 -16.299 1.00 94.06 109 TRP A CA 1
ATOM 904 C C . TRP A 1 109 ? 29.550 -26.681 -15.741 1.00 94.06 109 TRP A C 1
ATOM 906 O O . TRP A 1 109 ? 29.823 -26.362 -14.584 1.00 94.06 109 TRP A O 1
ATOM 916 N N . ASN A 1 110 ? 30.488 -27.138 -16.568 1.00 93.81 110 ASN A N 1
ATOM 917 C CA . ASN A 1 110 ? 31.866 -27.335 -16.142 1.00 93.81 110 ASN A CA 1
ATOM 918 C C . ASN A 1 110 ? 32.570 -26.001 -15.833 1.00 93.81 110 ASN A C 1
ATOM 920 O O . ASN A 1 110 ? 33.438 -25.949 -14.961 1.00 93.81 110 ASN A O 1
ATOM 924 N N . ARG A 1 111 ? 32.169 -24.901 -16.490 1.00 94.38 111 ARG A N 1
ATOM 925 C CA . ARG A 1 111 ? 32.608 -23.544 -16.124 1.00 94.38 111 ARG A CA 1
ATOM 926 C C . ARG A 1 111 ? 32.070 -23.123 -14.762 1.00 94.38 111 ARG A C 1
ATOM 928 O O . ARG A 1 111 ? 32.853 -22.625 -13.962 1.00 94.38 111 ARG A O 1
ATOM 935 N N . LEU A 1 112 ? 30.794 -23.385 -14.475 1.00 92.69 112 LEU A N 1
ATOM 936 C CA . LEU A 1 112 ? 30.183 -23.079 -13.178 1.00 92.69 112 LEU A CA 1
ATOM 937 C C . LEU A 1 112 ? 30.929 -23.749 -12.013 1.00 92.69 112 LEU A C 1
ATOM 939 O O . LEU A 1 112 ? 31.167 -23.099 -11.001 1.00 92.69 112 LEU A O 1
ATOM 943 N N . LYS A 1 113 ? 31.377 -25.003 -12.178 1.00 89.69 113 LYS A N 1
ATOM 944 C CA . LYS A 1 113 ? 32.157 -25.736 -11.157 1.00 89.69 113 LYS A CA 1
ATOM 945 C C . LYS A 1 113 ? 33.446 -25.044 -10.719 1.00 89.69 113 LYS A C 1
ATOM 947 O O . LYS A 1 113 ? 33.890 -25.252 -9.596 1.00 89.69 113 LYS A O 1
ATOM 952 N N . HIS A 1 114 ? 34.062 -24.278 -11.615 1.00 88.38 114 HIS A N 1
ATOM 953 C CA . HIS A 1 114 ? 35.374 -23.668 -11.403 1.00 88.38 114 HIS A CA 1
ATOM 954 C C . HIS A 1 114 ? 35.295 -22.138 -11.293 1.00 88.38 114 HIS A C 1
ATOM 956 O O . HIS A 1 114 ? 36.333 -21.477 -11.269 1.00 88.38 114 HIS A O 1
ATOM 962 N N . GLU A 1 115 ? 34.087 -21.565 -11.263 1.00 89.06 115 GLU A N 1
ATOM 963 C CA . GLU A 1 115 ? 33.888 -20.121 -11.191 1.00 89.06 115 GLU A CA 1
ATOM 964 C C . GLU A 1 115 ? 33.958 -19.631 -9.741 1.00 89.06 115 GLU A C 1
ATOM 966 O O . GLU A 1 115 ? 33.274 -20.146 -8.858 1.00 89.06 115 GLU A O 1
ATOM 971 N N . LEU A 1 116 ? 34.785 -18.612 -9.504 1.00 85.25 116 LEU A N 1
ATOM 972 C CA . LEU A 1 116 ? 35.013 -18.029 -8.179 1.00 85.25 116 LEU A CA 1
ATOM 973 C C . LEU A 1 116 ? 34.331 -16.665 -8.024 1.00 85.25 116 LEU A C 1
ATOM 975 O O . LEU A 1 116 ? 34.175 -16.179 -6.904 1.00 85.25 116 LEU A O 1
ATOM 979 N N . VAL A 1 117 ? 33.937 -16.031 -9.132 1.00 85.50 117 VAL A N 1
ATOM 980 C CA . VAL A 1 117 ? 33.328 -14.701 -9.145 1.00 85.50 117 VAL A CA 1
ATOM 981 C C . VAL A 1 117 ? 31.804 -14.822 -8.998 1.00 85.50 117 VAL A C 1
ATOM 983 O O . VAL A 1 117 ? 31.146 -15.282 -9.931 1.00 85.50 117 VAL A O 1
ATOM 986 N N . PRO A 1 118 ? 31.192 -14.334 -7.894 1.00 81.44 118 PRO A N 1
ATOM 987 C CA . PRO A 1 118 ? 29.763 -14.533 -7.633 1.00 81.44 118 PRO A CA 1
ATOM 988 C C . PRO A 1 118 ? 28.826 -13.997 -8.723 1.00 81.44 118 PRO A C 1
ATOM 990 O O . PRO A 1 118 ? 27.800 -14.608 -9.005 1.00 81.44 118 PRO A O 1
ATOM 993 N N . SER A 1 119 ? 29.161 -12.863 -9.343 1.00 81.69 119 SER A N 1
ATOM 994 C CA . SER A 1 119 ? 28.354 -12.292 -10.429 1.00 81.69 119 SER A CA 1
ATOM 995 C C . SER A 1 119 ? 28.383 -13.154 -11.693 1.00 81.69 119 SER A C 1
ATOM 997 O O . SER A 1 119 ? 27.381 -13.242 -12.398 1.00 81.69 119 SER A O 1
ATOM 999 N N . GLU A 1 120 ? 29.498 -13.834 -11.961 1.00 90.00 120 GLU A N 1
ATOM 1000 C CA . GLU A 1 120 ? 29.606 -14.759 -13.085 1.00 90.00 120 GLU A CA 1
ATOM 1001 C C . GLU A 1 120 ? 28.920 -16.094 -12.782 1.00 90.00 120 GLU A C 1
ATOM 1003 O O . GLU A 1 120 ? 28.231 -16.620 -13.653 1.00 90.00 120 GLU A O 1
ATOM 1008 N N . THR A 1 121 ? 28.999 -16.588 -11.540 1.00 88.06 121 THR A N 1
ATOM 1009 C CA . THR A 1 121 ? 28.215 -17.741 -11.062 1.00 88.06 121 THR A CA 1
ATOM 1010 C C . THR A 1 121 ? 26.728 -17.564 -11.373 1.00 88.06 121 THR A C 1
ATOM 1012 O O . THR A 1 121 ? 26.102 -18.469 -11.919 1.00 88.06 121 THR A O 1
ATOM 1015 N N . VAL A 1 122 ? 26.172 -16.379 -11.093 1.00 87.50 122 VAL A N 1
ATOM 1016 C CA . VAL A 1 122 ? 24.766 -16.068 -11.390 1.00 87.50 122 VAL A CA 1
ATOM 1017 C C . VAL A 1 122 ? 24.488 -16.084 -12.895 1.00 87.50 122 VAL A C 1
ATOM 1019 O O . VAL A 1 122 ? 23.518 -16.705 -13.314 1.00 87.50 122 VAL A O 1
ATOM 1022 N N . ASN A 1 123 ? 25.343 -15.477 -13.728 1.00 90.88 123 ASN A N 1
ATOM 1023 C CA . ASN A 1 123 ? 25.166 -15.515 -15.187 1.00 90.88 123 ASN A CA 1
ATOM 1024 C C . ASN A 1 123 ? 25.163 -16.952 -15.733 1.00 90.88 123 ASN A C 1
ATOM 1026 O O . ASN A 1 123 ? 24.360 -17.282 -16.604 1.00 90.88 123 ASN A O 1
ATOM 1030 N N . LEU A 1 124 ? 26.066 -17.803 -15.236 1.00 93.88 124 LEU A N 1
ATOM 1031 C CA . LEU A 1 124 ? 26.176 -19.205 -15.641 1.00 93.88 124 LEU A CA 1
ATOM 1032 C C . LEU A 1 124 ? 24.929 -20.005 -15.232 1.00 93.88 124 LEU A C 1
ATOM 1034 O O . LEU A 1 124 ? 24.399 -20.753 -16.053 1.00 93.88 124 LEU A O 1
ATOM 1038 N N . LEU A 1 125 ? 24.437 -19.813 -14.002 1.00 90.19 125 LEU A N 1
ATOM 1039 C CA . LEU A 1 125 ? 23.196 -20.424 -13.510 1.00 90.19 125 LEU A CA 1
ATOM 1040 C C . LEU A 1 125 ? 21.978 -19.989 -14.333 1.00 90.19 125 LEU A C 1
ATOM 1042 O O . LEU A 1 125 ? 21.197 -20.837 -14.762 1.00 90.19 125 LEU A O 1
ATOM 1046 N N . ASP A 1 126 ? 21.848 -18.688 -14.597 1.00 88.50 126 ASP A N 1
ATOM 1047 C CA . ASP A 1 126 ? 20.758 -18.128 -15.402 1.00 88.50 126 ASP A CA 1
ATOM 1048 C C . ASP A 1 126 ? 20.799 -18.675 -16.841 1.00 88.50 126 ASP A C 1
ATOM 1050 O O . ASP A 1 126 ? 19.760 -18.987 -17.416 1.00 88.50 126 ASP A O 1
ATOM 1054 N N . GLY A 1 127 ? 21.995 -18.863 -17.410 1.00 92.06 127 GLY A N 1
ATOM 1055 C CA . GLY A 1 127 ? 22.175 -19.468 -18.730 1.00 92.06 127 GLY A CA 1
ATOM 1056 C C . GLY A 1 127 ? 21.777 -20.946 -18.788 1.00 92.06 127 GLY A C 1
ATOM 1057 O O . GLY A 1 127 ? 21.072 -21.354 -19.709 1.00 92.06 127 GLY A O 1
ATOM 1058 N N . LEU A 1 128 ? 22.186 -21.747 -17.796 1.00 93.12 128 LEU A N 1
ATOM 1059 C CA . LEU A 1 128 ? 21.822 -23.169 -17.686 1.00 93.12 128 LEU A CA 1
ATOM 1060 C C . LEU A 1 128 ? 20.307 -23.373 -17.557 1.00 93.12 128 LEU A C 1
ATOM 1062 O O . LEU A 1 128 ? 19.766 -24.340 -18.098 1.00 93.12 128 LEU A O 1
ATOM 1066 N N . ALA A 1 129 ? 19.627 -22.446 -16.880 1.00 89.12 129 ALA A N 1
ATOM 1067 C CA . ALA A 1 129 ? 18.183 -22.471 -16.684 1.00 89.12 129 ALA A CA 1
ATOM 1068 C C . ALA A 1 129 ? 17.376 -22.300 -17.985 1.00 89.12 129 ALA A C 1
ATOM 1070 O O . ALA A 1 129 ? 16.220 -22.707 -18.038 1.00 89.12 129 ALA A O 1
ATOM 1071 N N . CYS A 1 130 ? 17.977 -21.767 -19.055 1.00 89.44 130 CYS A N 1
ATOM 1072 C CA . CYS A 1 130 ? 17.295 -21.545 -20.334 1.00 89.44 130 CYS A CA 1
ATOM 1073 C C . CYS A 1 130 ? 17.134 -22.801 -21.206 1.00 89.44 130 CYS A C 1
ATOM 1075 O O . CYS A 1 130 ? 16.667 -22.705 -22.343 1.00 89.44 130 CYS A O 1
ATOM 1077 N N . THR A 1 131 ? 17.547 -23.979 -20.729 1.00 89.06 131 THR A N 1
ATOM 1078 C CA . THR A 1 131 ? 17.453 -25.212 -21.514 1.00 89.06 131 THR A CA 1
ATOM 1079 C C . THR A 1 131 ? 15.996 -25.629 -21.746 1.00 89.06 131 THR A C 1
ATOM 1081 O O . THR A 1 131 ? 15.184 -25.638 -20.827 1.00 89.06 131 THR A O 1
ATOM 1084 N N . LYS A 1 132 ? 15.669 -26.014 -22.986 1.00 84.06 132 LYS A N 1
ATOM 1085 C CA . LYS A 1 132 ? 14.354 -26.571 -23.360 1.00 84.06 132 LYS A CA 1
ATOM 1086 C C . LYS A 1 132 ? 14.274 -28.094 -23.177 1.00 84.06 132 LYS A C 1
ATOM 1088 O O . LYS A 1 132 ? 13.207 -28.684 -23.325 1.00 84.06 132 LYS A O 1
ATOM 1093 N N . ASP A 1 133 ? 15.402 -28.747 -22.895 1.00 86.38 133 ASP A N 1
ATOM 1094 C CA . ASP A 1 133 ? 15.487 -30.202 -22.779 1.00 86.38 133 ASP A CA 1
ATOM 1095 C C . ASP A 1 133 ? 14.976 -30.672 -21.409 1.00 86.38 133 ASP A C 1
ATOM 1097 O O . ASP A 1 133 ? 15.539 -30.336 -20.366 1.00 86.38 133 ASP A O 1
ATOM 1101 N N . ARG A 1 134 ? 13.911 -31.480 -21.412 1.00 84.69 134 ARG A N 1
ATOM 1102 C CA . ARG A 1 134 ? 13.251 -31.973 -20.193 1.00 84.69 134 ARG A CA 1
ATOM 1103 C C . ARG A 1 134 ? 14.201 -32.717 -19.254 1.00 84.69 134 ARG A C 1
ATOM 1105 O O . ARG A 1 134 ? 14.101 -32.550 -18.039 1.00 84.69 134 ARG A O 1
ATOM 1112 N N . SER A 1 135 ? 15.110 -33.528 -19.789 1.00 86.88 135 SER A N 1
ATOM 1113 C CA . SER A 1 135 ? 16.060 -34.288 -18.974 1.00 86.88 135 SER A CA 1
ATOM 1114 C C . SER A 1 135 ? 17.066 -33.360 -18.297 1.00 86.88 135 SER A C 1
ATOM 1116 O O . SER A 1 135 ? 17.358 -33.544 -17.117 1.00 86.88 135 SER A O 1
ATOM 1118 N N . ARG A 1 136 ? 17.541 -32.324 -18.998 1.00 91.25 136 ARG A N 1
ATOM 1119 C CA . ARG A 1 136 ? 18.442 -31.309 -18.428 1.00 91.25 136 ARG A CA 1
ATOM 1120 C C . ARG A 1 136 ? 17.745 -30.428 -17.398 1.00 91.25 136 ARG A C 1
ATOM 1122 O O . ARG A 1 136 ? 18.354 -30.154 -16.372 1.00 91.25 136 ARG A O 1
ATOM 1129 N N . ILE A 1 137 ? 16.480 -30.055 -17.610 1.00 89.50 137 ILE A N 1
ATOM 1130 C CA . ILE A 1 137 ? 15.674 -29.319 -16.617 1.00 89.50 137 ILE A CA 1
ATOM 1131 C C . ILE A 1 137 ? 15.637 -30.089 -15.292 1.00 89.50 137 ILE A C 1
ATOM 1133 O O . ILE A 1 137 ? 16.074 -29.576 -14.264 1.00 89.50 137 ILE A O 1
ATOM 1137 N N . VAL A 1 138 ? 15.184 -31.348 -15.321 1.00 88.81 138 VAL A N 1
ATOM 1138 C CA . VAL A 1 138 ? 15.116 -32.198 -14.118 1.00 88.81 138 VAL A CA 1
ATOM 1139 C C . VAL A 1 138 ? 16.501 -32.392 -13.506 1.00 88.81 138 VAL A C 1
ATOM 1141 O O . VAL A 1 138 ? 16.656 -32.367 -12.286 1.00 88.81 138 VAL A O 1
ATOM 1144 N N . TRP A 1 139 ? 17.527 -32.553 -14.341 1.00 90.81 139 TRP A N 1
ATOM 1145 C CA . TRP A 1 139 ? 18.894 -32.708 -13.872 1.00 90.81 139 TRP A CA 1
ATOM 1146 C C . TRP A 1 139 ? 19.411 -31.466 -13.130 1.00 90.81 139 TRP A C 1
ATOM 1148 O O . TRP A 1 139 ? 19.995 -31.636 -12.061 1.00 90.81 139 TRP A O 1
ATOM 1158 N N . VAL A 1 140 ? 19.158 -30.247 -13.636 1.00 91.19 140 VAL A N 1
ATOM 1159 C CA . VAL A 1 140 ? 19.519 -28.978 -12.967 1.00 91.19 140 VAL A CA 1
ATOM 1160 C C . VAL A 1 140 ? 18.780 -28.859 -11.641 1.00 91.19 140 VAL A C 1
ATOM 1162 O O . VAL A 1 140 ? 19.394 -28.544 -10.624 1.00 91.19 140 VAL A O 1
ATOM 1165 N N . LEU A 1 141 ? 17.481 -29.165 -11.623 1.00 90.19 141 LEU A N 1
ATOM 1166 C CA . LEU A 1 141 ? 16.682 -29.141 -10.400 1.00 90.19 141 LEU A CA 1
ATOM 1167 C C . LEU A 1 141 ? 17.268 -30.090 -9.345 1.00 90.19 141 LEU A C 1
ATOM 1169 O O . LEU A 1 141 ? 17.565 -29.655 -8.233 1.00 90.19 141 LEU A O 1
ATOM 1173 N N . ASN A 1 142 ? 17.579 -31.334 -9.719 1.00 91.06 142 ASN A N 1
ATOM 1174 C CA . ASN A 1 142 ? 18.192 -32.323 -8.828 1.00 91.06 142 ASN A CA 1
ATOM 1175 C C . ASN A 1 142 ? 19.545 -31.886 -8.242 1.00 91.06 142 ASN A C 1
ATOM 1177 O O . ASN A 1 142 ? 19.888 -32.320 -7.140 1.00 91.06 142 ASN A O 1
ATOM 1181 N N . GLN A 1 143 ? 20.300 -31.002 -8.908 1.00 90.69 143 GLN A N 1
ATOM 1182 C CA . GLN A 1 143 ? 21.547 -30.480 -8.336 1.00 90.69 143 GLN A CA 1
ATOM 1183 C C . GLN A 1 143 ? 21.311 -29.695 -7.040 1.00 90.69 143 GLN A C 1
ATOM 1185 O O . GLN A 1 143 ? 22.207 -29.641 -6.207 1.00 90.69 143 GLN A O 1
ATOM 1190 N N . HIS A 1 144 ? 20.124 -29.131 -6.811 1.00 87.31 144 HIS A N 1
ATOM 1191 C CA . HIS A 1 144 ? 19.809 -28.390 -5.583 1.00 87.31 144 HIS A CA 1
ATOM 1192 C C . HIS A 1 144 ? 19.646 -29.305 -4.355 1.00 87.31 144 HIS A C 1
ATOM 1194 O O . HIS A 1 144 ? 19.879 -28.894 -3.214 1.00 87.31 144 HIS A O 1
ATOM 1200 N N . LEU A 1 145 ? 19.296 -30.574 -4.573 1.00 84.50 145 LEU A N 1
ATOM 1201 C CA . LEU A 1 145 ? 19.118 -31.548 -3.494 1.00 84.50 145 LEU A CA 1
ATOM 1202 C C . LEU A 1 145 ? 20.454 -32.123 -3.019 1.00 84.50 145 LEU A C 1
ATOM 1204 O O . LEU A 1 145 ? 20.588 -32.475 -1.849 1.00 84.50 145 LEU A O 1
ATOM 1208 N N . ASN A 1 146 ? 21.475 -32.145 -3.878 1.00 82.50 146 ASN A N 1
ATOM 1209 C CA . ASN A 1 146 ? 22.792 -32.667 -3.526 1.00 82.50 146 ASN A CA 1
ATOM 1210 C C . ASN A 1 146 ? 23.474 -31.802 -2.441 1.00 82.50 146 ASN A C 1
ATOM 1212 O O . ASN A 1 146 ? 23.471 -30.574 -2.519 1.00 82.50 146 ASN A O 1
ATOM 1216 N N . ASN A 1 147 ? 24.042 -32.426 -1.406 1.00 73.12 147 ASN A N 1
ATOM 1217 C CA . ASN A 1 147 ? 24.774 -31.728 -0.337 1.00 73.12 147 ASN A CA 1
ATOM 1218 C C . ASN A 1 147 ? 26.173 -31.271 -0.775 1.00 73.12 147 ASN A C 1
ATOM 1220 O O . ASN A 1 147 ? 26.704 -30.327 -0.203 1.00 73.12 147 ASN A O 1
ATOM 1224 N N . GLU A 1 148 ? 26.731 -31.884 -1.819 1.00 76.50 148 GLU A N 1
ATOM 1225 C CA . GLU A 1 148 ? 27.997 -31.485 -2.453 1.00 76.50 148 GLU A CA 1
ATOM 1226 C C . GLU A 1 148 ? 27.757 -30.644 -3.718 1.00 76.50 148 GLU A C 1
ATOM 1228 O O . GLU A 1 148 ? 28.570 -30.618 -4.643 1.00 76.50 148 GLU A O 1
ATOM 1233 N N . SER A 1 149 ? 26.594 -29.991 -3.804 1.00 77.69 149 SER A N 1
ATOM 1234 C CA . SER A 1 149 ? 26.247 -29.190 -4.971 1.00 77.69 149 SER A CA 1
ATOM 1235 C C . SER A 1 149 ? 27.169 -27.989 -5.134 1.00 77.69 149 SER A C 1
ATOM 1237 O O . SER A 1 149 ? 27.545 -27.314 -4.179 1.00 77.69 149 SER A O 1
ATOM 1239 N N . VAL A 1 150 ? 27.454 -27.676 -6.394 1.00 81.94 150 VAL A N 1
ATOM 1240 C CA . VAL A 1 150 ? 28.132 -26.444 -6.815 1.00 81.94 150 VAL A CA 1
ATOM 1241 C C . VAL A 1 150 ? 27.214 -25.229 -6.602 1.00 81.94 150 VAL A C 1
ATOM 1243 O O . VAL A 1 150 ? 27.687 -24.100 -6.483 1.00 81.94 150 VAL A O 1
ATOM 1246 N N . ILE A 1 151 ? 25.894 -25.448 -6.541 1.00 84.81 151 ILE A N 1
ATOM 1247 C CA . ILE A 1 151 ? 24.895 -24.400 -6.336 1.00 84.81 151 ILE A CA 1
ATOM 1248 C C . ILE A 1 151 ? 24.779 -24.112 -4.838 1.00 84.81 151 ILE A C 1
ATOM 1250 O O . ILE A 1 151 ? 24.352 -24.963 -4.057 1.00 84.81 151 ILE A O 1
ATOM 1254 N N . ARG A 1 152 ? 25.142 -22.892 -4.436 1.00 79.50 152 ARG A N 1
ATOM 1255 C CA . ARG A 1 152 ? 25.055 -22.446 -3.038 1.00 79.50 152 ARG A CA 1
ATOM 1256 C C . ARG A 1 152 ? 23.592 -22.368 -2.598 1.00 79.50 152 ARG A C 1
ATOM 1258 O O . ARG A 1 152 ? 22.740 -21.923 -3.363 1.00 79.50 152 ARG A O 1
ATOM 1265 N N . GLU A 1 153 ? 23.312 -22.695 -1.336 1.00 77.06 153 GLU A N 1
ATOM 1266 C CA . GLU A 1 153 ? 21.946 -22.663 -0.777 1.00 77.06 153 GLU A CA 1
ATOM 1267 C C . GLU A 1 153 ? 21.258 -21.295 -0.945 1.00 77.06 153 GLU A C 1
ATOM 1269 O O . GLU A 1 153 ? 20.061 -21.225 -1.203 1.00 77.06 153 GLU A O 1
ATOM 1274 N N . GLN A 1 154 ? 22.022 -20.202 -0.878 1.00 73.50 154 GLN A N 1
ATOM 1275 C CA . GLN A 1 154 ? 21.528 -18.835 -1.080 1.00 73.50 154 GLN A CA 1
ATOM 1276 C C . GLN A 1 154 ? 21.136 -18.506 -2.534 1.00 73.50 154 GLN A C 1
ATOM 1278 O O . GLN A 1 154 ? 20.321 -17.616 -2.756 1.00 73.50 154 GLN A O 1
ATOM 1283 N N . ASP A 1 155 ? 21.697 -19.211 -3.524 1.00 77.44 155 ASP A N 1
ATOM 1284 C CA . ASP A 1 155 ? 21.398 -18.997 -4.950 1.00 77.44 155 ASP A CA 1
ATOM 1285 C C . ASP A 1 155 ? 20.244 -19.899 -5.433 1.00 77.44 155 ASP A C 1
ATOM 1287 O O . ASP A 1 155 ? 19.688 -19.684 -6.512 1.00 77.44 155 ASP A O 1
ATOM 1291 N N . MET A 1 156 ? 19.857 -20.889 -4.620 1.00 79.25 156 MET A N 1
ATOM 1292 C CA . MET A 1 156 ? 18.833 -21.891 -4.923 1.00 79.25 156 MET A CA 1
ATOM 1293 C C . MET A 1 156 ? 17.459 -21.284 -5.275 1.00 79.25 156 MET A C 1
ATOM 1295 O O . MET A 1 156 ? 16.920 -21.679 -6.309 1.00 79.25 156 MET A O 1
ATOM 1299 N N . PRO A 1 157 ? 16.893 -20.302 -4.530 1.00 74.75 157 PRO A N 1
ATOM 1300 C CA . PRO A 1 157 ? 15.592 -19.717 -4.884 1.00 74.75 157 PRO A CA 1
ATOM 1301 C C . PRO A 1 157 ? 15.600 -19.068 -6.269 1.00 74.75 157 PRO A C 1
ATOM 1303 O O . PRO A 1 157 ? 14.709 -19.301 -7.085 1.00 74.75 157 PRO A O 1
ATOM 1306 N N . ARG A 1 158 ? 16.650 -18.291 -6.563 1.00 77.00 158 ARG A N 1
ATOM 1307 C CA . ARG A 1 158 ? 16.814 -17.630 -7.860 1.00 77.00 158 ARG A CA 1
ATOM 1308 C C . ARG A 1 158 ? 17.001 -18.655 -8.975 1.00 77.00 158 ARG A C 1
ATOM 1310 O O . ARG A 1 158 ? 16.370 -18.525 -10.018 1.00 77.00 158 ARG A O 1
ATOM 1317 N N . SER A 1 159 ? 17.854 -19.659 -8.769 1.00 84.38 159 SER A N 1
ATOM 1318 C CA . SER A 1 159 ? 18.140 -20.665 -9.793 1.00 84.38 159 SER A CA 1
ATOM 1319 C C . SER A 1 159 ? 16.894 -21.474 -10.154 1.00 84.38 159 SER A C 1
ATOM 1321 O O . SER A 1 159 ? 16.578 -21.579 -11.337 1.00 84.38 159 SER A O 1
ATOM 1323 N N . ILE A 1 160 ? 16.133 -21.955 -9.165 1.00 83.00 160 ILE A N 1
ATOM 1324 C CA . ILE A 1 160 ? 14.902 -22.718 -9.419 1.00 83.00 160 ILE A CA 1
ATOM 1325 C C . ILE A 1 160 ? 13.831 -21.826 -10.066 1.00 83.00 160 ILE A C 1
ATOM 1327 O O . ILE A 1 160 ? 13.188 -22.251 -11.024 1.00 83.00 160 ILE A O 1
ATOM 1331 N N . SER A 1 161 ? 13.685 -20.571 -9.622 1.00 75.88 161 SER A N 1
ATOM 1332 C CA . SER A 1 161 ? 12.767 -19.603 -10.248 1.00 75.88 161 SER A CA 1
ATOM 1333 C C . SER A 1 161 ? 13.117 -19.360 -11.719 1.00 75.88 161 SER A C 1
ATOM 1335 O O . SER A 1 161 ? 12.242 -19.339 -12.582 1.00 75.88 161 SER A O 1
ATOM 1337 N N . ASN A 1 162 ? 14.410 -19.267 -12.036 1.00 78.38 162 ASN A N 1
ATOM 1338 C CA . ASN A 1 162 ? 14.874 -19.087 -13.407 1.00 78.38 162 ASN A CA 1
ATOM 1339 C C . ASN A 1 162 ? 14.633 -20.325 -14.274 1.00 78.38 162 ASN A C 1
ATOM 1341 O O . ASN A 1 162 ? 14.290 -20.171 -15.445 1.00 78.38 162 ASN A O 1
ATOM 1345 N N . VAL A 1 163 ? 14.747 -21.533 -13.708 1.00 84.56 163 VAL A N 1
ATOM 1346 C CA . VAL A 1 163 ? 14.349 -22.769 -14.401 1.00 84.56 163 VAL A CA 1
ATOM 1347 C C . VAL A 1 163 ? 12.845 -22.757 -14.669 1.00 84.56 163 VAL A C 1
ATOM 1349 O O . VAL A 1 163 ? 12.429 -23.160 -15.746 1.00 84.56 163 VAL A O 1
ATOM 1352 N N . ALA A 1 164 ? 12.022 -22.231 -13.763 1.00 76.81 164 ALA A N 1
ATOM 1353 C CA . ALA A 1 164 ? 10.564 -22.191 -13.896 1.00 76.81 164 ALA A CA 1
ATOM 1354 C C . ALA A 1 164 ? 10.014 -21.103 -14.851 1.00 76.81 164 ALA A C 1
ATOM 1356 O O . ALA A 1 164 ? 8.797 -20.923 -14.912 1.00 76.81 164 ALA A O 1
ATOM 1357 N N . ARG A 1 165 ? 10.864 -20.376 -15.595 1.00 70.75 165 ARG A N 1
ATOM 1358 C CA . ARG A 1 165 ? 10.451 -19.218 -16.419 1.00 70.75 165 ARG A CA 1
ATOM 1359 C C . ARG A 1 165 ? 9.588 -19.539 -17.641 1.00 70.75 165 ARG A C 1
ATOM 1361 O O . ARG A 1 165 ? 8.790 -18.694 -18.020 1.00 70.75 165 ARG A O 1
ATOM 1368 N N . SER A 1 166 ? 9.759 -20.703 -18.270 1.00 66.25 166 SER A N 1
ATOM 1369 C CA . SER A 1 166 ? 8.966 -21.105 -19.447 1.00 66.25 166 SER A CA 1
ATOM 1370 C C . SER A 1 166 ? 7.834 -22.045 -19.044 1.00 66.25 166 SER A C 1
ATOM 1372 O O . SER A 1 166 ? 8.031 -22.845 -18.133 1.00 66.25 166 SER A O 1
ATOM 1374 N N . ARG A 1 167 ? 6.687 -22.052 -19.734 1.00 60.56 167 ARG A N 1
ATOM 1375 C CA . ARG A 1 167 ? 5.551 -22.948 -19.418 1.00 60.56 167 ARG A CA 1
ATOM 1376 C C . ARG A 1 167 ? 5.942 -24.419 -19.313 1.00 60.56 167 ARG A C 1
ATOM 1378 O O . ARG A 1 167 ? 5.537 -25.099 -18.372 1.00 60.56 167 ARG A O 1
ATOM 1385 N N . ASN A 1 168 ? 6.780 -24.897 -20.232 1.00 65.88 168 ASN A N 1
ATOM 1386 C CA . ASN A 1 168 ? 7.239 -26.287 -20.231 1.00 65.88 168 ASN A CA 1
ATOM 1387 C C . ASN A 1 168 ? 8.091 -26.610 -18.999 1.00 65.88 168 ASN A C 1
ATOM 1389 O O . ASN A 1 168 ? 7.895 -27.641 -18.356 1.00 65.88 168 ASN A O 1
ATOM 1393 N N . SER A 1 169 ? 9.037 -25.736 -18.655 1.00 73.56 169 SER A N 1
ATOM 1394 C CA . SER A 1 169 ? 9.917 -25.943 -17.506 1.00 73.56 169 SER A CA 1
ATOM 1395 C C . SER A 1 169 ? 9.223 -25.653 -16.172 1.00 73.56 169 SER A C 1
ATOM 1397 O O . SER A 1 169 ? 9.545 -26.297 -15.175 1.00 73.56 169 SER A O 1
ATOM 1399 N N . ASN A 1 170 ? 8.231 -24.761 -16.153 1.00 70.94 170 ASN A N 1
ATOM 1400 C CA . ASN A 1 170 ? 7.420 -24.406 -14.992 1.00 70.94 170 ASN A CA 1
ATOM 1401 C C . ASN A 1 170 ? 6.661 -25.617 -14.444 1.00 70.94 170 ASN A C 1
ATOM 1403 O O . ASN A 1 170 ? 6.833 -25.972 -13.279 1.00 70.94 170 ASN A O 1
ATOM 1407 N N . GLN A 1 171 ? 5.921 -26.319 -15.308 1.00 68.94 171 GLN A N 1
ATOM 1408 C CA . GLN A 1 171 ? 5.153 -27.499 -14.909 1.00 68.94 171 GLN A CA 1
ATOM 1409 C C . GLN A 1 171 ? 6.063 -28.622 -14.382 1.00 68.94 171 GLN A C 1
ATOM 1411 O O . GLN A 1 171 ? 5.756 -29.261 -13.376 1.00 68.94 171 GLN A O 1
ATOM 1416 N N . ILE A 1 172 ? 7.213 -28.843 -15.032 1.00 78.69 172 ILE A N 1
ATOM 1417 C CA . ILE A 1 172 ? 8.217 -29.822 -14.584 1.00 78.69 172 ILE A CA 1
ATOM 1418 C C . ILE A 1 172 ? 8.774 -29.432 -13.210 1.00 78.69 172 ILE A C 1
ATOM 1420 O O . ILE A 1 172 ? 8.898 -30.286 -12.333 1.00 78.69 172 ILE A O 1
ATOM 1424 N N . THR A 1 173 ? 9.096 -28.151 -13.023 1.00 80.69 173 THR A N 1
ATOM 1425 C CA . THR A 1 173 ? 9.655 -27.625 -11.771 1.00 80.69 173 THR A CA 1
ATOM 1426 C C . THR A 1 173 ? 8.660 -27.742 -10.626 1.00 80.69 173 THR A C 1
ATOM 1428 O O . THR A 1 173 ? 9.041 -28.153 -9.532 1.00 80.69 173 THR A O 1
ATOM 1431 N N . TRP A 1 174 ? 7.383 -27.458 -10.882 1.00 73.25 174 TRP A N 1
ATOM 1432 C CA . TRP A 1 174 ? 6.323 -27.581 -9.889 1.00 73.25 174 TRP A CA 1
ATOM 1433 C C . TRP A 1 174 ? 6.147 -29.020 -9.395 1.00 73.25 174 TRP A C 1
ATOM 1435 O O . TRP A 1 174 ? 6.202 -29.263 -8.191 1.00 73.25 174 TRP A O 1
ATOM 1445 N N . ILE A 1 175 ? 6.019 -29.984 -10.314 1.00 73.38 175 ILE A N 1
ATOM 1446 C CA . ILE A 1 175 ? 5.905 -31.411 -9.965 1.00 73.38 175 ILE A CA 1
ATOM 1447 C C . ILE A 1 175 ? 7.140 -31.861 -9.177 1.00 73.38 175 ILE A C 1
ATOM 1449 O O . ILE A 1 175 ? 7.027 -32.459 -8.110 1.00 73.38 175 ILE A O 1
ATOM 1453 N N . TRP A 1 176 ? 8.332 -31.501 -9.655 1.00 85.38 176 TRP A N 1
ATOM 1454 C CA . TRP A 1 176 ? 9.580 -31.840 -8.980 1.00 85.38 176 TRP A CA 1
ATOM 1455 C C . TRP A 1 176 ? 9.660 -31.273 -7.553 1.00 85.38 176 TRP A C 1
ATOM 1457 O O . TRP A 1 176 ? 10.144 -31.954 -6.647 1.00 85.38 176 TRP A O 1
ATOM 1467 N N . MET A 1 177 ? 9.174 -30.050 -7.323 1.00 78.81 177 MET A N 1
ATOM 1468 C CA . MET A 1 177 ? 9.129 -29.460 -5.983 1.00 78.81 177 MET A CA 1
ATOM 1469 C C . MET A 1 177 ? 8.185 -30.212 -5.048 1.00 78.81 177 MET A C 1
ATOM 1471 O O . MET A 1 177 ? 8.524 -30.401 -3.879 1.00 78.81 177 MET A O 1
ATOM 1475 N N . GLN A 1 178 ? 7.023 -30.641 -5.550 1.00 69.69 178 GLN A N 1
ATOM 1476 C CA . GLN A 1 178 ? 6.072 -31.442 -4.778 1.00 69.69 178 GLN A CA 1
ATOM 1477 C C . GLN A 1 178 ? 6.711 -32.762 -4.332 1.00 69.69 178 GLN A C 1
ATOM 1479 O O . GLN A 1 178 ? 6.652 -33.106 -3.151 1.00 69.69 178 GLN A O 1
ATOM 1484 N N . ASP A 1 179 ? 7.398 -33.445 -5.247 1.00 80.75 179 ASP A N 1
ATOM 1485 C CA . ASP A 1 179 ? 8.039 -34.737 -4.985 1.00 80.75 179 ASP A CA 1
ATOM 1486 C C . ASP A 1 179 ? 9.215 -34.641 -3.993 1.00 80.75 179 ASP A C 1
ATOM 1488 O O . ASP A 1 179 ? 9.525 -35.605 -3.293 1.00 80.75 179 ASP A O 1
ATOM 1492 N N . ASN A 1 180 ? 9.868 -33.477 -3.898 1.00 82.81 180 ASN A N 1
ATOM 1493 C CA . ASN A 1 180 ? 11.085 -33.278 -3.099 1.00 82.81 180 ASN A CA 1
ATOM 1494 C C . ASN A 1 180 ? 10.900 -32.317 -1.914 1.00 82.81 180 ASN A C 1
ATOM 1496 O O . ASN A 1 180 ? 11.874 -31.829 -1.330 1.00 82.81 180 ASN A O 1
ATOM 1500 N N . TRP A 1 181 ? 9.647 -32.069 -1.528 1.00 70.88 181 TRP A N 1
ATOM 1501 C CA . TRP A 1 181 ? 9.258 -31.057 -0.547 1.00 70.88 181 TRP A CA 1
ATOM 1502 C C . TRP A 1 181 ? 10.015 -31.140 0.781 1.00 70.88 181 TRP A C 1
ATOM 1504 O O . TRP A 1 181 ? 10.547 -30.144 1.267 1.00 70.88 181 TRP A O 1
ATOM 1514 N N . SER A 1 182 ? 10.090 -32.332 1.376 1.00 70.88 182 SER A N 1
ATOM 1515 C CA . SER A 1 182 ? 10.715 -32.538 2.689 1.00 70.88 182 SER A CA 1
ATOM 1516 C C . SER A 1 182 ? 12.200 -32.166 2.693 1.00 70.88 182 SER A C 1
ATOM 1518 O O . SER A 1 182 ? 12.691 -31.560 3.647 1.00 70.88 182 SER A O 1
ATOM 1520 N N . GLN A 1 183 ? 12.908 -32.470 1.605 1.00 78.25 183 GLN A N 1
ATOM 1521 C CA . GLN A 1 183 ? 14.324 -32.154 1.447 1.00 78.25 183 GLN A CA 1
ATOM 1522 C C . GLN A 1 183 ? 14.532 -30.653 1.222 1.00 78.25 183 GLN A C 1
ATOM 1524 O O . GLN A 1 183 ? 15.373 -30.053 1.893 1.00 78.25 183 GLN A O 1
ATOM 1529 N N . LEU A 1 184 ? 13.722 -30.031 0.359 1.00 74.69 184 LEU A N 1
ATOM 1530 C CA . LEU A 1 184 ? 13.743 -28.583 0.124 1.00 74.69 184 LEU A CA 1
ATOM 1531 C C . LEU A 1 184 ? 13.459 -27.803 1.412 1.00 74.69 184 LEU A C 1
ATOM 1533 O O . LEU A 1 184 ? 14.211 -26.897 1.767 1.00 74.69 184 LEU A O 1
ATOM 1537 N N . PHE A 1 185 ? 12.435 -28.211 2.163 1.00 69.38 185 PHE A N 1
ATOM 1538 C CA . PHE A 1 185 ? 12.089 -27.604 3.445 1.00 69.38 185 PHE A CA 1
ATOM 1539 C C . PHE A 1 185 ? 13.203 -27.771 4.484 1.00 69.38 185 PHE A C 1
ATOM 1541 O O . PHE A 1 185 ? 13.478 -26.845 5.234 1.00 69.38 185 PHE A O 1
ATOM 1548 N N . SER A 1 186 ? 13.908 -28.905 4.517 1.00 73.44 186 SER A N 1
ATOM 1549 C CA . SER A 1 186 ? 15.038 -29.089 5.442 1.00 73.44 186 SER A CA 1
ATOM 1550 C C . SER A 1 186 ? 16.245 -28.191 5.126 1.00 73.44 186 SER A C 1
ATOM 1552 O O . SER A 1 186 ? 16.986 -27.804 6.035 1.00 73.44 186 SER A O 1
ATOM 1554 N N . LYS A 1 187 ? 16.435 -27.830 3.848 1.00 70.56 187 LYS A N 1
ATOM 1555 C CA . LYS A 1 187 ? 17.497 -26.921 3.398 1.00 70.56 187 LYS A CA 1
ATOM 1556 C C . LYS A 1 187 ? 17.110 -25.448 3.573 1.00 70.56 187 LYS A C 1
ATOM 1558 O O . LYS A 1 187 ? 17.936 -24.667 4.037 1.00 70.56 187 LYS A O 1
ATOM 1563 N N . TRP A 1 188 ? 15.858 -25.078 3.286 1.00 66.31 188 TRP A N 1
ATOM 1564 C CA . TRP A 1 188 ? 15.363 -23.699 3.412 1.00 66.31 188 TRP A CA 1
ATOM 1565 C C . TRP A 1 188 ? 14.821 -23.331 4.802 1.00 66.31 188 TRP A C 1
ATOM 1567 O O . TRP A 1 188 ? 14.997 -22.209 5.250 1.00 66.31 188 TRP A O 1
ATOM 1577 N N . GLY A 1 189 ? 14.176 -24.236 5.527 1.00 52.69 189 GLY A N 1
ATOM 1578 C CA . GLY A 1 189 ? 13.343 -23.942 6.703 1.00 52.69 189 GLY A CA 1
ATOM 1579 C C . GLY A 1 189 ? 14.078 -23.667 8.019 1.00 52.69 189 GLY A C 1
ATOM 1580 O O . GLY A 1 189 ? 13.514 -23.910 9.083 1.00 52.69 189 GLY A O 1
ATOM 1581 N N . LYS A 1 190 ? 15.330 -23.195 7.994 1.00 53.97 190 LYS A N 1
ATOM 1582 C CA . LYS A 1 190 ? 16.131 -23.012 9.221 1.00 53.97 190 LYS A CA 1
ATOM 1583 C C . LYS A 1 190 ? 15.938 -21.645 9.885 1.00 53.97 190 LYS A C 1
ATOM 1585 O O . LYS A 1 190 ? 16.252 -21.502 11.064 1.00 53.97 190 LYS A O 1
ATOM 1590 N N . THR A 1 191 ? 15.418 -20.643 9.169 1.00 47.19 191 THR A N 1
ATOM 1591 C CA . THR A 1 191 ? 15.183 -19.285 9.694 1.00 47.19 191 THR A CA 1
ATOM 1592 C C . THR A 1 191 ? 13.933 -18.632 9.091 1.00 47.19 191 THR A C 1
ATOM 1594 O O . THR A 1 191 ? 13.542 -18.938 7.966 1.00 47.19 191 THR A O 1
ATOM 1597 N N . VAL A 1 192 ? 13.336 -17.671 9.809 1.00 40.41 192 VAL A N 1
ATOM 1598 C CA . VAL A 1 192 ? 12.162 -16.886 9.357 1.00 40.41 192 VAL A CA 1
ATOM 1599 C C . VAL A 1 192 ? 12.422 -16.169 8.023 1.00 40.41 192 VAL A C 1
ATOM 1601 O O . VAL A 1 192 ? 11.542 -16.090 7.174 1.00 40.41 192 VAL A O 1
ATOM 1604 N N . ARG A 1 193 ? 13.658 -15.706 7.793 1.00 41.72 193 ARG A N 1
ATOM 1605 C CA . ARG A 1 193 ? 14.062 -15.053 6.539 1.00 41.72 193 ARG A CA 1
ATOM 1606 C C . ARG A 1 193 ? 13.996 -16.005 5.346 1.00 41.72 193 ARG A C 1
ATOM 1608 O O . ARG A 1 193 ? 13.444 -15.649 4.316 1.00 41.72 193 ARG A O 1
ATOM 1615 N N . GLN A 1 194 ? 14.495 -17.227 5.513 1.00 49.88 194 GLN A N 1
ATOM 1616 C CA . GLN A 1 194 ? 14.488 -18.232 4.451 1.00 49.88 194 GLN A CA 1
ATOM 1617 C C . GLN A 1 194 ? 13.078 -18.777 4.172 1.00 49.88 194 GLN A C 1
ATOM 1619 O O . GLN A 1 194 ? 12.787 -19.150 3.042 1.00 49.88 194 GLN A O 1
ATOM 1624 N N . LEU A 1 195 ? 12.184 -18.768 5.169 1.00 49.25 195 LEU A N 1
ATOM 1625 C CA . LEU A 1 195 ? 10.751 -19.031 4.985 1.00 49.25 195 LEU A CA 1
ATOM 1626 C C . LEU A 1 195 ? 10.064 -17.938 4.151 1.00 49.25 195 LEU A C 1
ATOM 1628 O O . LEU A 1 195 ? 9.255 -18.263 3.286 1.00 49.25 195 LEU A O 1
ATOM 1632 N N . ASN A 1 196 ? 10.415 -16.665 4.354 1.00 47.59 196 ASN A N 1
ATOM 1633 C CA . ASN A 1 196 ? 9.917 -15.562 3.525 1.00 47.59 196 ASN A CA 1
ATOM 1634 C C . ASN A 1 196 ? 10.498 -15.590 2.106 1.00 47.59 196 ASN A C 1
ATOM 1636 O O . ASN A 1 196 ? 9.745 -15.435 1.149 1.00 47.59 196 ASN A O 1
ATOM 1640 N N . ASP A 1 197 ? 11.796 -15.858 1.947 1.00 48.31 197 ASP A N 1
ATOM 1641 C CA . ASP A 1 197 ? 12.421 -16.030 0.628 1.00 48.31 197 ASP A CA 1
ATOM 1642 C C . ASP A 1 197 ? 11.801 -17.220 -0.122 1.00 48.31 197 ASP A C 1
ATOM 1644 O O . ASP A 1 197 ? 11.553 -17.146 -1.326 1.00 48.31 197 ASP A O 1
ATOM 1648 N N . PHE A 1 198 ? 11.477 -18.296 0.603 1.00 53.22 198 PHE A N 1
ATOM 1649 C CA . PHE A 1 198 ? 10.741 -19.437 0.073 1.00 53.22 198 PHE A CA 1
ATOM 1650 C C . PHE A 1 198 ? 9.306 -19.075 -0.312 1.00 53.22 198 PHE A C 1
ATOM 1652 O O . PHE A 1 198 ? 8.850 -19.506 -1.362 1.00 53.22 198 PHE A O 1
ATOM 1659 N N . LYS A 1 199 ? 8.602 -18.271 0.491 1.00 52.00 199 LYS A N 1
ATOM 1660 C CA . LYS A 1 199 ? 7.247 -17.799 0.181 1.00 52.00 199 LYS A CA 1
ATOM 1661 C C . LYS A 1 199 ? 7.240 -16.932 -1.079 1.00 52.00 199 LYS A C 1
ATOM 1663 O O . LYS A 1 199 ? 6.466 -17.203 -1.983 1.00 52.00 199 LYS A O 1
ATOM 1668 N N . ILE A 1 200 ? 8.173 -15.984 -1.195 1.00 51.06 200 ILE A N 1
ATOM 1669 C CA . ILE A 1 200 ? 8.374 -15.145 -2.391 1.00 51.06 200 ILE A CA 1
ATOM 1670 C C . ILE A 1 200 ? 8.695 -16.009 -3.622 1.00 51.06 200 ILE A C 1
ATOM 1672 O O . ILE A 1 200 ? 8.172 -15.776 -4.711 1.00 51.06 200 ILE A O 1
ATOM 1676 N N . PHE A 1 201 ? 9.534 -17.032 -3.456 1.00 54.28 201 PHE A N 1
ATOM 1677 C CA . PHE A 1 201 ? 9.878 -17.977 -4.515 1.00 54.28 201 PHE A CA 1
ATOM 1678 C C . PHE A 1 201 ? 8.691 -18.859 -4.929 1.00 54.28 201 PHE A C 1
ATOM 1680 O O . PHE A 1 201 ? 8.369 -18.925 -6.115 1.00 54.28 201 PHE A O 1
ATOM 1687 N N . ALA A 1 202 ? 8.014 -19.498 -3.975 1.00 53.03 202 ALA A N 1
ATOM 1688 C CA . ALA A 1 202 ? 6.799 -20.271 -4.210 1.00 53.03 202 ALA A CA 1
ATOM 1689 C C . ALA A 1 202 ? 5.728 -19.392 -4.858 1.00 53.03 202 ALA A C 1
ATOM 1691 O O . ALA A 1 202 ? 4.974 -19.859 -5.712 1.00 53.03 202 ALA A O 1
ATOM 1692 N N . ASP A 1 203 ? 5.725 -18.098 -4.525 1.00 51.94 203 ASP A N 1
ATOM 1693 C CA . ASP A 1 203 ? 4.812 -17.148 -5.113 1.00 51.94 203 ASP A CA 1
ATOM 1694 C C . ASP A 1 203 ? 5.093 -16.805 -6.576 1.00 51.94 203 ASP A C 1
ATOM 1696 O O . ASP A 1 203 ? 4.144 -16.493 -7.296 1.00 51.94 203 ASP A O 1
ATOM 1700 N N . SER A 1 204 ? 6.343 -16.962 -7.024 1.00 49.44 204 SER A N 1
ATOM 1701 C CA . SER A 1 204 ? 6.775 -16.750 -8.412 1.00 49.44 204 SER A CA 1
ATOM 1702 C C . SER A 1 204 ? 6.372 -17.866 -9.388 1.00 49.44 204 SER A C 1
ATOM 1704 O O . SER A 1 204 ? 6.507 -17.693 -10.598 1.00 49.44 204 SER A O 1
ATOM 1706 N N . ILE A 1 205 ? 5.871 -19.005 -8.895 1.00 54.81 205 ILE A N 1
ATOM 1707 C CA . ILE A 1 205 ? 5.452 -20.136 -9.735 1.00 54.81 205 ILE A CA 1
ATOM 1708 C C . ILE A 1 205 ? 3.990 -19.945 -10.148 1.00 54.81 205 ILE A C 1
ATOM 1710 O O . ILE A 1 205 ? 3.101 -19.852 -9.306 1.00 54.81 205 ILE A O 1
ATOM 1714 N N . THR A 1 206 ? 3.742 -19.861 -11.453 1.00 52.91 206 THR A N 1
ATOM 1715 C CA . THR A 1 206 ? 2.468 -19.436 -12.053 1.00 52.91 206 THR A CA 1
ATOM 1716 C C . THR A 1 206 ? 1.348 -20.485 -12.040 1.00 52.91 206 THR A C 1
ATOM 1718 O O . THR A 1 206 ? 0.185 -20.091 -12.076 1.00 52.91 206 THR A O 1
ATOM 1721 N N . ASP A 1 207 ? 1.638 -21.786 -11.912 1.00 55.25 207 ASP A N 1
ATOM 1722 C CA . ASP A 1 207 ? 0.616 -22.850 -11.847 1.00 55.25 207 ASP A CA 1
ATOM 1723 C C . ASP A 1 207 ? 0.604 -23.565 -10.478 1.00 55.25 207 ASP A C 1
ATOM 1725 O O . ASP A 1 207 ? 1.206 -24.620 -10.285 1.00 55.25 207 ASP A O 1
ATOM 1729 N N . LYS A 1 208 ? -0.049 -22.954 -9.476 1.00 53.97 208 LYS A N 1
ATOM 1730 C CA . LYS A 1 208 ? 0.028 -23.400 -8.063 1.00 53.97 208 LYS A CA 1
ATOM 1731 C C . LYS A 1 208 ? -0.974 -24.490 -7.660 1.00 53.97 208 LYS A C 1
ATOM 1733 O O . LYS A 1 208 ? -0.940 -24.961 -6.521 1.00 53.97 208 LYS A O 1
ATOM 1738 N N . GLY A 1 209 ? -1.871 -24.913 -8.551 1.00 48.44 209 GLY A N 1
ATOM 1739 C CA . GLY A 1 209 ? -2.895 -25.924 -8.254 1.00 48.44 209 GLY A CA 1
ATOM 1740 C C . GLY A 1 209 ? -3.763 -25.648 -7.004 1.00 48.44 209 GLY A C 1
ATOM 1741 O O . GLY A 1 209 ? -3.670 -24.633 -6.312 1.00 48.44 209 GLY A O 1
ATOM 1742 N N . THR A 1 210 ? -4.661 -26.578 -6.682 1.00 42.50 210 THR A N 1
ATOM 1743 C CA . THR A 1 210 ? -5.615 -26.458 -5.560 1.00 42.50 210 THR A CA 1
ATOM 1744 C C . THR A 1 210 ? -5.007 -26.766 -4.187 1.00 42.50 210 THR A C 1
ATOM 1746 O O . THR A 1 210 ? -5.514 -26.284 -3.175 1.00 42.50 210 THR A O 1
ATOM 1749 N N . VAL A 1 211 ? -3.912 -27.527 -4.126 1.00 38.34 211 VAL A N 1
ATOM 1750 C CA . VAL A 1 211 ? -3.293 -27.991 -2.869 1.00 38.34 211 VAL A CA 1
ATOM 1751 C C . VAL A 1 211 ? -2.479 -26.890 -2.178 1.00 38.34 211 VAL A C 1
ATOM 1753 O O . VAL A 1 211 ? -2.591 -26.741 -0.965 1.00 38.34 211 VAL A O 1
ATOM 1756 N N . TYR A 1 212 ? -1.742 -26.053 -2.923 1.00 43.97 212 TYR A N 1
ATOM 1757 C CA . TYR A 1 212 ? -1.039 -24.887 -2.359 1.00 43.97 212 TYR A CA 1
ATOM 1758 C C . TYR A 1 212 ? -2.021 -23.878 -1.765 1.00 43.97 212 TYR A C 1
ATOM 1760 O O . TYR A 1 212 ? -1.803 -23.335 -0.685 1.00 43.97 212 TYR A O 1
ATOM 1768 N N . ARG A 1 213 ? -3.168 -23.697 -2.432 1.00 45.88 213 ARG A N 1
ATOM 1769 C CA . ARG A 1 213 ? -4.275 -22.908 -1.898 1.00 45.88 213 ARG A CA 1
ATOM 1770 C C . ARG A 1 213 ? -4.751 -23.500 -0.572 1.00 45.88 213 ARG A C 1
ATOM 1772 O O . ARG A 1 213 ? -4.758 -22.785 0.413 1.00 45.88 213 ARG A O 1
ATOM 1779 N N . GLN A 1 214 ? -5.063 -24.795 -0.493 1.00 40.03 214 GLN A N 1
ATOM 1780 C CA . GLN A 1 214 ? -5.464 -25.432 0.777 1.00 40.03 214 GLN A CA 1
ATOM 1781 C C . GLN A 1 214 ? -4.398 -25.323 1.884 1.00 40.03 214 GLN A C 1
ATOM 1783 O O . GLN A 1 214 ? -4.740 -25.181 3.057 1.00 40.03 214 GLN A O 1
ATOM 1788 N N . PHE A 1 215 ? -3.118 -25.326 1.516 1.00 44.28 215 PHE A N 1
ATOM 1789 C CA . PHE A 1 215 ? -1.998 -25.149 2.436 1.00 44.28 215 PHE A CA 1
ATOM 1790 C C . PHE A 1 215 ? -1.894 -23.715 2.979 1.00 44.28 215 PHE A C 1
ATOM 1792 O O . PHE A 1 215 ? -1.847 -23.540 4.195 1.00 44.28 215 PHE A O 1
ATOM 1799 N N . GLN A 1 216 ? -1.972 -22.693 2.118 1.00 48.53 216 GLN A N 1
ATOM 1800 C CA . GLN A 1 216 ? -2.030 -21.290 2.550 1.00 48.53 216 GLN A CA 1
ATOM 1801 C C . GLN A 1 216 ? -3.248 -21.056 3.448 1.00 48.53 216 GLN A C 1
ATOM 1803 O O . GLN A 1 216 ? -3.137 -20.496 4.528 1.00 48.53 216 GLN A O 1
ATOM 1808 N N . LEU A 1 217 ? -4.390 -21.630 3.070 1.00 43.66 217 LEU A N 1
ATOM 1809 C CA . LEU A 1 217 ? -5.617 -21.586 3.857 1.00 43.66 217 LEU A CA 1
ATOM 1810 C C . LEU A 1 217 ? -5.518 -22.285 5.221 1.00 43.66 217 LEU A C 1
ATOM 1812 O O . LEU A 1 217 ? -6.311 -21.964 6.105 1.00 43.66 217 LEU A O 1
ATOM 1816 N N . SER A 1 218 ? -4.603 -23.242 5.378 1.00 39.84 218 SER A N 1
ATOM 1817 C CA . SER A 1 218 ? -4.339 -23.929 6.647 1.00 39.84 218 SER A CA 1
ATOM 1818 C C . SER A 1 218 ? -3.371 -23.125 7.518 1.00 39.84 218 SER A C 1
ATOM 1820 O O . SER A 1 218 ? -3.594 -23.011 8.718 1.00 39.84 218 SER A O 1
ATOM 1822 N N . LEU A 1 219 ? -2.350 -22.506 6.914 1.00 46.56 219 LEU A N 1
ATOM 1823 C CA . LEU A 1 219 ? -1.445 -21.565 7.584 1.00 46.56 219 LEU A CA 1
ATOM 1824 C C . LEU A 1 219 ? -2.179 -20.314 8.075 1.00 46.56 219 LEU A C 1
ATOM 1826 O O . LEU A 1 219 ? -1.984 -19.900 9.213 1.00 46.56 219 LEU A O 1
ATOM 1830 N N . ASP A 1 220 ? -3.079 -19.768 7.261 1.00 46.62 220 ASP A N 1
ATOM 1831 C CA . ASP A 1 220 ? -3.902 -18.617 7.629 1.00 46.62 220 ASP A CA 1
ATOM 1832 C C . ASP A 1 220 ? -4.865 -18.979 8.771 1.00 46.62 220 ASP A C 1
ATOM 1834 O O . ASP A 1 220 ? -5.048 -18.185 9.684 1.00 46.62 220 ASP A O 1
ATOM 1838 N N . LYS A 1 221 ? -5.425 -20.202 8.786 1.00 39.69 221 LYS A N 1
ATOM 1839 C CA . LYS A 1 221 ? -6.248 -20.710 9.903 1.00 39.69 221 LYS A CA 1
ATOM 1840 C C . LYS A 1 221 ? -5.449 -20.877 11.201 1.00 39.69 221 LYS A C 1
ATOM 1842 O O . LYS A 1 221 ? -5.948 -20.541 12.271 1.00 39.69 221 LYS A O 1
ATOM 1847 N N . ILE A 1 222 ? -4.213 -21.368 11.111 1.00 41.22 222 ILE A N 1
ATOM 1848 C CA . ILE A 1 222 ? -3.308 -21.497 12.263 1.00 41.22 222 ILE A CA 1
ATOM 1849 C C . ILE A 1 222 ? -2.936 -20.110 12.809 1.00 41.22 222 ILE A C 1
ATOM 1851 O O . ILE A 1 222 ? -2.946 -19.906 14.020 1.00 41.22 222 ILE A O 1
ATOM 1855 N N . ASN A 1 223 ? -2.686 -19.139 11.929 1.00 41.94 223 ASN A N 1
ATOM 1856 C CA . ASN A 1 223 ? -2.369 -17.763 12.317 1.00 41.94 223 ASN A CA 1
ATOM 1857 C C . ASN A 1 223 ? -3.601 -16.945 12.748 1.00 41.94 223 ASN A C 1
ATOM 1859 O O . ASN A 1 223 ? -3.448 -15.919 13.403 1.00 41.94 223 ASN A O 1
ATOM 1863 N N . ALA A 1 224 ? -4.817 -17.360 12.382 1.00 41.75 224 ALA A N 1
ATOM 1864 C CA . ALA A 1 224 ? -6.076 -16.694 12.732 1.00 41.75 224 ALA A CA 1
ATOM 1865 C C . ALA A 1 224 ? -6.659 -17.098 14.089 1.00 41.75 224 ALA A C 1
ATOM 1867 O O . ALA A 1 224 ? -7.675 -16.544 14.495 1.00 41.75 224 ALA A O 1
ATOM 1868 N N . SER A 1 225 ? -6.009 -18.002 14.820 1.00 37.12 225 SER A N 1
ATOM 1869 C CA . SER A 1 225 ? -6.475 -18.427 16.140 1.00 37.12 225 SER A CA 1
ATOM 1870 C C . SER A 1 225 ? -6.172 -17.357 17.205 1.00 37.12 225 SER A C 1
ATOM 1872 O O . SER A 1 225 ? -5.225 -17.487 17.978 1.00 37.12 225 SER A O 1
ATOM 1874 N N . ILE A 1 226 ? -6.960 -16.276 17.240 1.00 45.41 226 ILE A N 1
ATOM 1875 C CA . ILE A 1 226 ? -6.992 -15.326 18.362 1.00 45.41 226 ILE A CA 1
ATOM 1876 C C . ILE A 1 226 ? -8.040 -15.821 19.361 1.00 45.41 226 ILE A C 1
ATOM 1878 O O . ILE A 1 226 ? -9.235 -15.825 19.075 1.00 45.41 226 ILE A O 1
ATOM 1882 N N . VAL A 1 227 ? -7.599 -16.204 20.560 1.00 43.41 227 VAL A N 1
ATOM 1883 C CA . VAL A 1 227 ? -8.509 -16.431 21.689 1.00 43.41 227 VAL A CA 1
ATOM 1884 C C . VAL A 1 227 ? -8.811 -15.076 22.319 1.00 43.41 227 VAL A C 1
ATOM 1886 O O . VAL A 1 227 ? -8.002 -14.537 23.074 1.00 43.41 227 VAL A O 1
ATOM 1889 N N . TRP A 1 228 ? -9.970 -14.503 21.999 1.00 47.69 228 TRP A N 1
ATOM 1890 C CA . TRP A 1 228 ? -10.467 -13.331 22.711 1.00 47.69 228 TRP A CA 1
ATOM 1891 C C . TRP A 1 228 ? -11.017 -13.758 24.074 1.00 47.69 228 TRP A C 1
ATOM 1893 O O . TRP A 1 228 ? -12.059 -14.407 24.156 1.00 47.69 228 TRP A O 1
ATOM 1903 N N . ASN A 1 229 ? -10.355 -13.348 25.156 1.00 48.19 229 ASN A N 1
ATOM 1904 C CA . ASN A 1 229 ? -10.965 -13.376 26.485 1.00 48.19 229 ASN A CA 1
ATOM 1905 C C . ASN A 1 229 ? -11.848 -12.132 26.623 1.00 48.19 229 ASN A C 1
ATOM 1907 O O . ASN A 1 229 ? -11.381 -11.070 27.036 1.00 48.19 229 ASN A O 1
ATOM 1911 N N . ILE A 1 230 ? -13.103 -12.255 26.190 1.00 54.66 230 ILE A N 1
ATOM 1912 C CA . ILE A 1 230 ? -14.105 -11.189 26.268 1.00 54.66 230 ILE A CA 1
ATOM 1913 C C . ILE A 1 230 ? -14.777 -11.279 27.641 1.00 54.66 230 ILE A C 1
ATOM 1915 O O . ILE A 1 230 ? -15.366 -12.306 27.982 1.00 54.66 230 ILE A O 1
ATOM 1919 N N . GLU A 1 231 ? -14.673 -10.217 28.437 1.00 58.28 231 GLU A N 1
ATOM 1920 C CA . GLU A 1 231 ? -15.434 -10.079 29.683 1.00 58.28 231 GLU A CA 1
ATOM 1921 C C . GLU A 1 231 ? -16.933 -9.836 29.395 1.00 58.28 231 GLU A C 1
ATOM 1923 O O . GLU A 1 231 ? -17.294 -9.504 28.262 1.00 58.28 231 GLU A O 1
ATOM 1928 N N . PRO A 1 232 ? -17.842 -10.004 30.378 1.00 56.34 232 PRO A N 1
ATOM 1929 C CA . PRO A 1 232 ? -19.275 -9.829 30.153 1.00 56.34 232 PRO A CA 1
ATOM 1930 C C . PRO A 1 232 ? -19.600 -8.472 29.514 1.00 56.34 232 PRO A C 1
ATOM 1932 O O . PRO A 1 232 ? -19.136 -7.429 29.969 1.00 56.34 232 PRO A O 1
ATOM 1935 N N . ILE A 1 233 ? -20.422 -8.487 28.462 1.00 60.31 233 ILE A N 1
ATOM 1936 C CA . ILE A 1 233 ? -20.866 -7.273 27.768 1.00 60.31 233 ILE A CA 1
ATOM 1937 C C . ILE A 1 233 ? -21.827 -6.508 28.675 1.00 60.31 233 ILE A C 1
ATOM 1939 O O . ILE A 1 233 ? -22.895 -7.014 29.027 1.00 60.31 233 ILE A O 1
ATOM 1943 N N . GLU A 1 234 ? -21.483 -5.265 28.997 1.00 60.12 234 GLU A N 1
ATOM 1944 C CA . GLU A 1 234 ? -22.384 -4.359 29.702 1.00 60.12 234 GLU A CA 1
ATOM 1945 C C . GLU A 1 234 ? -23.314 -3.652 28.708 1.00 60.12 234 GLU A C 1
ATOM 1947 O O . GLU A 1 234 ? -22.870 -3.002 27.758 1.00 60.12 234 GLU A O 1
ATOM 1952 N N . ILE A 1 235 ? -24.623 -3.768 28.946 1.00 59.62 235 ILE A N 1
ATOM 1953 C CA . ILE A 1 235 ? -25.662 -3.015 28.239 1.00 59.62 235 ILE A CA 1
ATOM 1954 C C . ILE A 1 235 ? -26.353 -2.111 29.251 1.00 59.62 235 ILE A C 1
ATOM 1956 O O . ILE A 1 235 ? -26.789 -2.558 30.311 1.00 59.62 235 ILE A O 1
ATOM 1960 N N . ILE A 1 236 ? -26.502 -0.837 28.903 1.00 55.28 236 ILE A N 1
ATOM 1961 C CA . ILE A 1 236 ? -27.241 0.128 29.717 1.00 55.28 236 ILE A CA 1
ATOM 1962 C C . ILE A 1 236 ? -28.728 0.058 29.319 1.00 55.28 236 ILE A C 1
ATOM 1964 O O . ILE A 1 236 ? -29.095 0.527 28.242 1.00 55.28 236 ILE A O 1
ATOM 1968 N N . GLY A 1 237 ? -29.591 -0.525 30.165 1.00 61.16 237 GLY A N 1
ATOM 1969 C CA . GLY A 1 237 ? -31.056 -0.537 29.980 1.00 61.16 237 GLY A CA 1
ATOM 1970 C C . GLY A 1 237 ? -31.763 -1.837 30.404 1.00 61.16 237 GLY A C 1
ATOM 1971 O O . GLY A 1 237 ? -31.179 -2.689 31.059 1.00 61.16 237 GLY A O 1
ATOM 1972 N N . GLU A 1 238 ? -33.038 -2.006 30.017 1.00 63.00 238 GLU A N 1
ATOM 1973 C CA . GLU A 1 238 ? -33.842 -3.227 30.279 1.00 63.00 238 GLU A CA 1
ATOM 1974 C C . GLU A 1 238 ? -33.457 -4.452 29.412 1.00 63.00 238 GLU A C 1
ATOM 1976 O O . GLU A 1 238 ? -34.017 -5.548 29.558 1.00 63.00 238 GLU A O 1
ATOM 1981 N N . ILE A 1 239 ? -32.545 -4.263 28.461 1.00 74.44 239 ILE A N 1
ATOM 1982 C CA . ILE A 1 239 ? -32.066 -5.295 27.542 1.00 74.44 239 ILE A CA 1
ATOM 1983 C C . ILE A 1 239 ? -30.848 -5.957 28.182 1.00 74.44 239 ILE A C 1
ATOM 1985 O O . ILE A 1 239 ? -29.884 -5.274 28.514 1.00 74.44 239 ILE A O 1
ATOM 1989 N N . SER A 1 240 ? -30.877 -7.282 28.323 1.00 78.88 240 SER A N 1
ATOM 1990 C CA . SER A 1 240 ? -29.745 -8.055 28.842 1.00 78.88 240 SER A CA 1
ATOM 1991 C C . SER A 1 240 ? -29.273 -9.085 27.821 1.00 78.88 240 SER A C 1
ATOM 1993 O O . SER A 1 240 ? -30.073 -9.607 27.039 1.00 78.88 240 SER A O 1
ATOM 1995 N N . VAL A 1 241 ? -27.975 -9.392 27.839 1.00 83.38 241 VAL A N 1
ATOM 1996 C CA . VAL A 1 241 ? -27.397 -10.502 27.070 1.00 83.38 241 VAL A CA 1
ATOM 1997 C C . VAL A 1 241 ? -27.775 -11.818 27.751 1.00 83.38 241 VAL A C 1
ATOM 1999 O O . VAL A 1 241 ? -27.567 -11.963 28.952 1.00 83.38 241 VAL A O 1
ATOM 2002 N N . ILE A 1 242 ? -28.363 -12.753 27.002 1.00 86.56 242 ILE A N 1
ATOM 2003 C CA . ILE A 1 242 ? -28.583 -14.135 27.454 1.00 86.56 242 ILE A CA 1
ATOM 2004 C C . ILE A 1 242 ? -27.315 -14.952 27.227 1.00 86.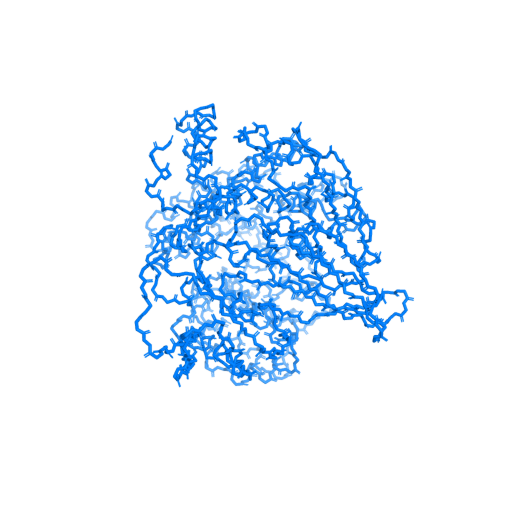56 242 ILE A C 1
ATOM 2006 O O . ILE A 1 242 ? -26.861 -15.664 28.115 1.00 86.56 242 ILE A O 1
ATOM 2010 N N . GLU A 1 243 ? -26.786 -14.878 26.010 1.00 86.06 243 GLU A N 1
ATOM 2011 C CA . GLU A 1 243 ? -25.746 -15.773 25.524 1.00 86.06 243 GLU A CA 1
ATOM 2012 C C . GLU A 1 243 ? -24.889 -15.046 24.493 1.00 86.06 243 GLU A C 1
ATOM 2014 O O . GLU A 1 243 ? -25.369 -14.187 23.743 1.00 86.06 243 GLU A O 1
ATOM 2019 N N . THR A 1 244 ? -23.616 -15.417 24.448 1.00 86.12 244 THR A N 1
ATOM 2020 C CA . THR A 1 244 ? -22.706 -15.024 23.384 1.00 86.12 244 THR A CA 1
ATOM 2021 C C . THR A 1 244 ? -22.092 -16.259 22.746 1.00 86.12 244 THR A C 1
ATOM 2023 O O . THR A 1 244 ? -21.777 -17.235 23.423 1.00 86.12 244 THR A O 1
ATOM 2026 N N . ILE A 1 245 ? -21.948 -16.227 21.423 1.00 86.38 245 ILE A N 1
ATOM 2027 C CA . ILE A 1 245 ? -21.442 -17.355 20.638 1.00 86.38 245 ILE A CA 1
ATOM 2028 C C . ILE A 1 245 ? -20.364 -16.830 19.702 1.00 86.38 245 ILE A C 1
ATOM 2030 O O . ILE A 1 245 ? -20.633 -15.948 18.885 1.00 86.38 245 ILE A O 1
ATOM 2034 N N . TYR A 1 246 ? -19.163 -17.395 19.782 1.00 82.38 246 TYR A N 1
ATOM 2035 C CA . TYR A 1 246 ? -18.095 -17.111 18.831 1.00 82.38 246 TYR A CA 1
ATOM 2036 C C . TYR A 1 246 ? -17.987 -18.235 17.798 1.00 82.38 246 TYR A C 1
ATOM 2038 O O . TYR A 1 246 ? -17.919 -19.412 18.147 1.00 82.38 246 TYR A O 1
ATOM 2046 N N . ASN A 1 247 ? -18.010 -17.868 16.518 1.00 78.88 247 ASN A N 1
ATOM 2047 C CA . ASN A 1 247 ? -17.825 -18.776 15.395 1.00 78.88 247 ASN A CA 1
ATOM 2048 C C . ASN A 1 247 ? -16.456 -18.517 14.760 1.00 78.88 247 ASN A C 1
ATOM 2050 O O . ASN A 1 247 ? -16.313 -17.593 13.958 1.00 78.88 247 ASN A O 1
ATOM 2054 N N . GLU A 1 248 ? -15.481 -19.354 15.112 1.00 73.31 248 GLU A N 1
ATOM 2055 C CA . GLU A 1 248 ? -14.098 -19.271 14.622 1.00 73.31 248 GLU A CA 1
ATOM 2056 C C . GLU A 1 248 ? -13.994 -19.428 13.098 1.00 73.31 248 GLU A C 1
ATOM 2058 O O . GLU A 1 248 ? -13.209 -18.746 12.455 1.00 73.31 248 GLU A O 1
ATOM 2063 N N . ASP A 1 249 ? -14.817 -20.278 12.475 1.00 68.00 249 ASP A N 1
ATOM 2064 C CA . ASP A 1 249 ? -14.753 -20.504 11.023 1.00 68.00 249 ASP A CA 1
ATOM 2065 C C . ASP A 1 249 ? -15.220 -19.295 10.194 1.00 68.00 249 ASP A C 1
ATOM 2067 O O . ASP A 1 249 ? -14.937 -19.224 8.994 1.00 68.00 249 ASP A O 1
ATOM 2071 N N . ARG A 1 250 ? -15.977 -18.378 10.806 1.00 70.50 250 ARG A N 1
ATOM 2072 C CA . ARG A 1 250 ? -16.544 -17.189 10.151 1.00 70.50 250 ARG A CA 1
ATOM 2073 C C . ARG A 1 250 ? -16.057 -15.871 10.748 1.00 70.50 250 ARG A C 1
ATOM 2075 O O . ARG A 1 250 ? -16.544 -14.830 10.318 1.00 70.50 250 ARG A O 1
ATOM 2082 N N . ASP A 1 251 ? -15.179 -15.918 11.748 1.00 77.56 251 ASP A N 1
ATOM 2083 C CA . ASP A 1 251 ? -14.757 -14.759 12.541 1.00 77.56 251 ASP A CA 1
ATOM 2084 C C . ASP A 1 251 ? -15.939 -13.900 13.028 1.00 77.56 251 ASP A C 1
ATOM 2086 O O . ASP A 1 251 ? -15.913 -12.669 12.967 1.00 77.56 251 ASP A O 1
ATOM 2090 N N . LEU A 1 252 ? -17.011 -14.556 13.491 1.00 84.38 252 LEU A N 1
ATOM 2091 C CA . LEU A 1 252 ? -18.268 -13.895 13.844 1.00 84.38 252 LEU A CA 1
ATOM 2092 C C . LEU A 1 252 ? -18.596 -14.072 15.324 1.00 84.38 252 LEU A C 1
ATOM 2094 O O . LEU A 1 252 ? -18.641 -15.189 15.836 1.00 84.38 252 LEU A O 1
ATOM 2098 N N . TYR A 1 253 ? -18.903 -12.962 15.991 1.00 87.12 253 TYR A N 1
ATOM 2099 C CA . TYR A 1 253 ? -19.360 -12.940 17.376 1.00 87.12 253 TYR A CA 1
ATOM 2100 C C . TYR A 1 253 ? -20.857 -12.612 17.437 1.00 87.12 253 TYR A C 1
ATOM 2102 O O . TYR A 1 253 ? -21.289 -11.533 17.032 1.00 87.12 253 TYR A O 1
ATOM 2110 N N . THR A 1 254 ? -21.661 -13.557 17.920 1.00 89.50 254 THR A N 1
ATOM 2111 C CA . THR A 1 254 ? -23.118 -13.430 18.047 1.00 89.50 254 THR A CA 1
ATOM 2112 C C . THR A 1 254 ? -23.485 -13.065 19.477 1.00 89.50 254 THR A C 1
ATOM 2114 O O . THR A 1 254 ? -23.020 -13.704 20.417 1.00 89.50 254 THR A O 1
ATOM 2117 N N . ILE A 1 255 ? -24.363 -12.075 19.635 1.00 88.62 255 ILE A N 1
ATOM 2118 C CA . ILE A 1 255 ? -24.926 -11.661 20.924 1.00 88.62 255 ILE A CA 1
ATOM 2119 C C . ILE A 1 255 ? -26.428 -11.929 20.884 1.00 88.62 255 ILE A C 1
ATOM 2121 O O . ILE A 1 255 ? -27.131 -11.397 20.022 1.00 88.62 255 ILE A O 1
ATOM 2125 N N . ILE A 1 256 ? -26.921 -12.748 21.811 1.00 89.50 256 ILE A N 1
ATOM 2126 C CA . ILE A 1 256 ? -28.340 -13.079 21.942 1.00 89.50 256 ILE A CA 1
ATOM 2127 C C . ILE A 1 256 ? -28.916 -12.276 23.106 1.00 89.50 256 ILE A C 1
ATOM 2129 O O . ILE A 1 256 ? -28.449 -12.382 24.238 1.00 89.50 256 ILE A O 1
ATOM 2133 N N . PHE A 1 257 ? -29.946 -11.476 22.835 1.00 89.44 257 PHE A N 1
ATOM 2134 C CA . PHE A 1 257 ? -30.610 -10.640 23.836 1.00 89.44 257 PHE A CA 1
ATOM 2135 C C . PHE A 1 257 ? -31.862 -11.309 24.404 1.00 89.44 257 PHE A C 1
ATOM 2137 O O . PHE A 1 257 ? -32.512 -12.110 23.735 1.00 89.44 257 PHE A O 1
ATOM 2144 N N . ASN A 1 258 ? -32.254 -10.908 25.616 1.00 89.00 258 ASN A N 1
ATOM 2145 C CA . ASN A 1 258 ? -33.444 -11.413 26.310 1.00 89.00 258 ASN A CA 1
ATOM 2146 C C . ASN A 1 258 ? -34.791 -11.072 25.660 1.00 89.00 258 ASN A C 1
ATOM 2148 O O . ASN A 1 258 ? -35.821 -11.616 26.057 1.00 89.00 258 ASN A O 1
ATOM 2152 N N . ARG A 1 259 ? -34.799 -10.174 24.676 1.00 88.00 259 ARG A N 1
ATOM 2153 C CA . ARG A 1 259 ? -35.993 -9.746 23.950 1.00 88.00 259 ARG A CA 1
ATOM 2154 C C . ARG A 1 259 ? -35.631 -9.282 22.544 1.00 88.00 259 ARG A C 1
ATOM 2156 O O . ARG A 1 259 ? -34.495 -8.893 22.278 1.00 88.00 259 ARG A O 1
ATOM 2163 N N . ILE A 1 260 ? -36.626 -9.274 21.661 1.00 87.31 260 ILE A N 1
ATOM 2164 C CA . ILE A 1 260 ? -36.503 -8.672 20.330 1.00 87.31 260 ILE A CA 1
ATOM 2165 C C . ILE A 1 260 ? -36.341 -7.158 20.494 1.00 87.31 260 ILE A C 1
ATOM 2167 O O . ILE A 1 260 ? -37.101 -6.514 21.217 1.00 87.31 260 ILE A O 1
ATOM 2171 N N . ILE A 1 261 ? -35.350 -6.597 19.809 1.00 86.25 261 ILE A N 1
ATOM 2172 C CA . ILE A 1 261 ? -35.080 -5.162 19.799 1.00 86.25 261 ILE A CA 1
ATOM 2173 C C . ILE A 1 261 ? -35.972 -4.509 18.742 1.00 86.25 261 ILE A C 1
ATOM 2175 O O . ILE A 1 261 ? -35.932 -4.882 17.569 1.00 86.25 261 ILE A O 1
ATOM 2179 N N . SER A 1 262 ? -36.767 -3.519 19.144 1.00 87.88 262 SER A N 1
ATOM 2180 C CA . SER A 1 262 ? -37.607 -2.757 18.218 1.00 87.88 262 SER A CA 1
ATOM 2181 C C . SER A 1 262 ? -36.761 -1.984 17.201 1.00 87.88 262 SER A C 1
ATOM 2183 O O . SER A 1 262 ? -35.713 -1.426 17.542 1.00 87.88 262 SER A O 1
ATOM 2185 N N . VAL A 1 263 ? -37.238 -1.893 15.957 1.00 89.50 263 VAL A N 1
ATOM 2186 C CA . VAL A 1 263 ? -36.601 -1.087 14.901 1.00 89.50 263 VAL A CA 1
ATOM 2187 C C . VAL A 1 263 ? -36.419 0.359 15.385 1.00 89.50 263 VAL A C 1
ATOM 2189 O O . VAL A 1 263 ? -37.291 0.899 16.063 1.00 89.50 263 VAL A O 1
ATOM 2192 N N . ASN A 1 264 ? -35.292 0.985 15.030 1.00 87.94 264 ASN A N 1
ATOM 2193 C CA . ASN A 1 264 ? -34.880 2.334 15.454 1.00 87.94 264 ASN A CA 1
ATOM 2194 C C . ASN A 1 264 ? -34.509 2.492 16.944 1.00 87.94 264 ASN A C 1
ATOM 2196 O O . ASN A 1 264 ? -34.302 3.616 17.399 1.00 87.94 264 ASN A O 1
ATOM 2200 N N . THR A 1 265 ? -34.366 1.399 17.698 1.00 87.44 265 THR A N 1
ATOM 2201 C CA . THR A 1 265 ? -33.783 1.447 19.051 1.00 87.44 265 THR A CA 1
ATOM 2202 C C . THR A 1 265 ? -32.266 1.606 18.966 1.00 87.44 265 THR A C 1
ATOM 2204 O O . THR A 1 265 ? -31.601 0.844 18.266 1.00 87.44 265 THR A O 1
ATOM 2207 N N . GLN A 1 266 ? -31.705 2.575 19.689 1.00 87.12 266 GLN A N 1
ATOM 2208 C CA . GLN A 1 266 ? -30.256 2.719 19.835 1.00 87.12 266 GLN A CA 1
ATOM 2209 C C . GLN A 1 266 ? -29.756 1.855 20.992 1.00 87.12 266 GLN A C 1
ATOM 2211 O O . GLN A 1 266 ? -30.319 1.892 22.084 1.00 87.12 266 GLN A O 1
ATOM 2216 N N . ILE A 1 267 ? -28.689 1.096 20.752 1.00 86.81 267 ILE A N 1
ATOM 2217 C CA . ILE A 1 267 ? -28.034 0.253 21.755 1.00 86.81 267 ILE A CA 1
ATOM 2218 C C . ILE A 1 267 ? -26.558 0.622 21.795 1.00 86.81 267 ILE A C 1
ATOM 2220 O O . ILE A 1 267 ? -25.930 0.813 20.753 1.00 86.81 267 ILE A O 1
ATOM 2224 N N . MET A 1 268 ? -26.013 0.707 23.005 1.00 87.12 268 MET A N 1
ATOM 2225 C CA . MET A 1 268 ? -24.581 0.822 23.243 1.00 87.12 268 MET A CA 1
ATOM 2226 C C . MET A 1 268 ? -24.055 -0.547 23.664 1.00 87.12 268 MET A C 1
ATOM 2228 O O . MET A 1 268 ? -24.530 -1.110 24.647 1.00 87.12 268 MET A O 1
ATOM 2232 N N . LEU A 1 269 ? -23.110 -1.079 22.891 1.00 87.50 269 LEU A N 1
ATOM 2233 C CA . LEU A 1 269 ? -22.399 -2.310 23.214 1.00 87.50 269 LEU A CA 1
ATOM 2234 C C . LEU A 1 269 ? -21.005 -1.938 23.713 1.00 87.50 269 LEU A C 1
ATOM 2236 O O . LEU A 1 269 ? -20.241 -1.310 22.977 1.00 87.50 269 LEU A O 1
ATOM 2240 N N . THR A 1 270 ? -20.693 -2.327 24.946 1.00 87.81 270 THR A N 1
ATOM 2241 C CA . THR A 1 270 ? -19.375 -2.124 25.548 1.00 87.81 270 THR A CA 1
ATOM 2242 C C . THR A 1 270 ? -18.640 -3.454 25.596 1.00 87.81 270 THR A C 1
ATOM 2244 O O . THR A 1 270 ? -19.149 -4.430 26.145 1.00 87.81 270 THR A O 1
ATOM 2247 N N . PHE A 1 271 ? -17.441 -3.487 25.016 1.00 85.38 271 PHE A N 1
ATOM 2248 C CA . PHE A 1 271 ? -16.579 -4.663 25.006 1.00 85.38 271 PHE A CA 1
ATOM 2249 C C . PHE A 1 271 ? -15.303 -4.357 25.781 1.00 85.38 271 PHE A C 1
ATOM 2251 O O . PHE A 1 271 ? -14.569 -3.441 25.413 1.00 85.38 271 PHE A O 1
ATOM 2258 N N . ASN A 1 272 ? -15.022 -5.169 26.797 1.00 87.19 272 ASN A N 1
ATOM 2259 C CA . ASN A 1 272 ? -13.723 -5.215 27.454 1.00 87.19 272 ASN A CA 1
ATOM 2260 C C . ASN A 1 272 ? -13.025 -6.493 26.996 1.00 87.19 272 ASN A C 1
ATOM 2262 O O . ASN A 1 272 ? -13.555 -7.594 27.160 1.00 87.19 272 ASN A O 1
ATOM 2266 N N . TYR A 1 273 ? -11.868 -6.342 26.362 1.00 85.81 273 TYR A N 1
ATOM 2267 C CA . TYR A 1 273 ? -11.141 -7.461 25.785 1.00 85.81 273 TYR A CA 1
ATOM 2268 C C . TYR A 1 273 ? -9.636 -7.223 25.838 1.00 85.81 273 TYR A C 1
ATOM 2270 O O . TYR A 1 273 ? -9.157 -6.089 25.819 1.00 85.81 273 TYR A O 1
ATOM 2278 N N . LEU A 1 274 ? -8.895 -8.326 25.874 1.00 84.56 274 LEU A N 1
ATOM 2279 C CA . LEU A 1 274 ? -7.448 -8.348 25.714 1.00 84.56 274 LEU A CA 1
ATOM 2280 C C . LEU A 1 274 ? -7.118 -9.052 24.400 1.00 84.56 274 LEU A C 1
ATOM 2282 O O . LEU A 1 274 ? -7.694 -10.093 24.088 1.00 84.56 274 LEU A O 1
ATOM 2286 N N . GLY A 1 275 ? -6.192 -8.475 23.641 1.00 82.88 275 GLY A N 1
ATOM 2287 C CA . GLY A 1 275 ? -5.669 -9.047 22.405 1.00 82.88 275 GLY A CA 1
ATOM 2288 C C . GLY A 1 275 ? -4.146 -9.056 22.431 1.00 82.88 275 GLY A C 1
ATOM 2289 O O . GLY A 1 275 ? -3.521 -8.174 23.024 1.00 82.88 275 GLY A O 1
ATOM 2290 N N . GLN A 1 276 ? -3.547 -10.057 21.795 1.00 81.00 276 GLN A N 1
ATOM 2291 C CA . GLN A 1 276 ? -2.108 -10.089 21.570 1.00 81.00 276 GLN A CA 1
ATOM 2292 C C . GLN A 1 276 ? -1.778 -9.311 20.290 1.00 81.00 276 GLN A C 1
ATOM 2294 O O . GLN A 1 276 ? -2.487 -9.427 19.295 1.00 81.00 276 GLN A O 1
ATOM 2299 N N . LEU A 1 277 ? -0.699 -8.524 20.311 1.00 83.31 277 LEU A N 1
ATOM 2300 C CA . LEU A 1 277 ? -0.184 -7.896 19.094 1.00 83.31 277 LEU A CA 1
ATOM 2301 C C . LEU A 1 277 ? 0.363 -8.966 18.150 1.00 83.31 277 LEU A C 1
ATOM 2303 O O . LEU A 1 277 ? 1.119 -9.844 18.576 1.00 83.31 277 LEU A O 1
ATOM 2307 N N . ASN A 1 278 ? 0.009 -8.863 16.874 1.00 72.56 278 ASN A N 1
ATOM 2308 C CA . ASN A 1 278 ? 0.438 -9.825 15.874 1.00 72.56 278 ASN A CA 1
ATOM 2309 C C . ASN A 1 278 ? 1.922 -9.662 15.521 1.00 72.56 278 ASN A C 1
ATOM 2311 O O . ASN A 1 278 ? 2.494 -8.573 15.616 1.00 72.56 278 ASN A O 1
ATOM 2315 N N . ASN A 1 279 ? 2.530 -10.778 15.112 1.00 69.81 279 ASN A N 1
ATOM 2316 C CA . ASN A 1 279 ? 3.877 -10.812 14.536 1.00 69.81 279 ASN A CA 1
ATOM 2317 C C . ASN A 1 279 ? 3.852 -10.716 12.997 1.00 69.81 279 ASN A C 1
ATOM 2319 O O . ASN A 1 279 ? 4.900 -10.507 12.390 1.00 69.81 279 ASN A O 1
ATOM 2323 N N . ASP A 1 280 ? 2.682 -10.917 12.378 1.00 72.88 280 ASP A N 1
ATOM 2324 C CA . ASP A 1 280 ? 2.401 -10.557 10.984 1.00 72.88 280 ASP A CA 1
ATOM 2325 C C . ASP A 1 280 ? 1.897 -9.105 10.909 1.00 72.88 280 ASP A C 1
ATOM 2327 O O . ASP A 1 280 ? 1.742 -8.457 11.940 1.00 72.88 280 ASP A O 1
ATOM 2331 N N . ILE A 1 281 ? 1.665 -8.570 9.708 1.00 79.19 281 ILE A N 1
ATOM 2332 C CA . ILE A 1 281 ? 1.202 -7.182 9.554 1.00 79.19 281 ILE A CA 1
ATOM 2333 C C . ILE A 1 281 ? -0.319 -7.015 9.717 1.00 79.19 281 ILE A C 1
ATOM 2335 O O . ILE A 1 281 ? -0.804 -5.892 9.650 1.00 79.19 281 ILE A O 1
ATOM 2339 N N . ASP A 1 282 ? -1.100 -8.078 9.904 1.00 79.94 282 ASP A N 1
ATOM 2340 C CA . ASP A 1 282 ? -2.563 -7.997 9.877 1.00 79.94 282 ASP A CA 1
ATOM 2341 C C . ASP A 1 282 ? -3.137 -7.462 11.196 1.00 79.94 282 ASP A C 1
ATOM 2343 O O . ASP A 1 282 ? -2.816 -7.936 12.281 1.00 79.94 282 ASP A O 1
ATOM 2347 N N . GLY A 1 283 ? -4.073 -6.517 11.130 1.00 88.81 283 GLY A N 1
ATOM 2348 C CA . GLY A 1 283 ? -4.712 -5.939 12.313 1.00 88.81 283 GLY A CA 1
ATOM 2349 C C . GLY A 1 283 ? -3.771 -4.988 13.049 1.00 88.81 283 GLY A C 1
ATOM 2350 O O . GLY A 1 283 ? -3.234 -4.071 12.434 1.00 88.81 283 GLY A O 1
ATOM 2351 N N . LEU A 1 284 ? -3.593 -5.171 14.362 1.00 92.94 284 LEU A N 1
ATOM 2352 C CA . LEU A 1 284 ? -2.575 -4.467 15.151 1.00 92.94 284 LEU A CA 1
ATOM 2353 C C . LEU A 1 284 ? -1.354 -5.361 15.339 1.00 92.94 284 LEU A C 1
ATOM 2355 O O . LEU A 1 284 ? -1.468 -6.468 15.866 1.00 92.94 284 LEU A O 1
ATOM 2359 N N . PHE A 1 285 ? -0.184 -4.852 14.967 1.00 86.56 285 PHE A N 1
ATOM 2360 C CA . PHE A 1 285 ? 1.045 -5.628 14.969 1.00 86.56 285 PHE A CA 1
ATOM 2361 C C . PHE A 1 285 ? 2.200 -4.927 15.670 1.00 86.56 285 PHE A C 1
ATOM 2363 O O . PHE A 1 285 ? 2.290 -3.696 15.718 1.00 86.56 285 PHE A O 1
ATOM 2370 N N . LEU A 1 286 ? 3.098 -5.749 16.211 1.00 89.62 286 LEU A N 1
ATOM 2371 C CA . LEU A 1 286 ? 4.355 -5.327 16.808 1.00 89.62 286 LEU A CA 1
ATOM 2372 C C . LEU A 1 286 ? 5.472 -5.485 15.777 1.00 89.62 286 LEU A C 1
ATOM 2374 O O . LEU A 1 286 ? 5.690 -6.566 15.238 1.00 89.62 286 LEU A O 1
ATOM 2378 N N . SER A 1 287 ? 6.236 -4.424 15.546 1.00 87.56 287 SER A N 1
ATOM 2379 C CA . SER A 1 287 ? 7.439 -4.485 14.714 1.00 87.56 287 SER A CA 1
ATOM 2380 C C . SER A 1 287 ? 8.589 -3.751 15.399 1.00 87.56 287 SER A C 1
ATOM 2382 O O . SER A 1 287 ? 8.460 -3.198 16.496 1.00 87.56 287 SER A O 1
ATOM 2384 N N . SER A 1 288 ? 9.774 -3.830 14.803 1.00 90.31 288 SER A N 1
ATOM 2385 C CA . SER A 1 288 ? 10.971 -3.206 15.351 1.00 90.31 288 SER A CA 1
ATOM 2386 C C . SER A 1 288 ? 11.964 -2.797 14.278 1.00 90.31 288 SER A C 1
ATOM 2388 O O . SER A 1 288 ? 12.023 -3.384 13.198 1.00 90.31 288 SER A O 1
ATOM 2390 N N . TYR A 1 289 ? 12.797 -1.823 14.618 1.00 85.81 289 TYR A N 1
ATOM 2391 C CA . TYR A 1 289 ? 13.946 -1.406 13.824 1.00 85.81 289 TYR A CA 1
ATOM 2392 C C . TYR A 1 289 ? 15.170 -1.241 14.732 1.00 85.81 289 TYR A C 1
ATOM 2394 O O . TYR A 1 289 ? 15.055 -1.190 15.960 1.00 85.81 289 TYR A O 1
ATOM 2402 N N . VAL A 1 290 ? 16.365 -1.219 14.143 1.00 86.06 290 VAL A N 1
ATOM 2403 C CA . VAL A 1 290 ? 17.619 -1.034 14.886 1.00 86.06 290 VAL A CA 1
ATOM 2404 C C . VAL A 1 290 ? 18.131 0.371 14.624 1.00 86.06 290 VAL A C 1
ATOM 2406 O O . VAL A 1 290 ? 18.375 0.740 13.476 1.00 86.06 290 VAL A O 1
ATOM 2409 N N . ARG A 1 291 ? 18.318 1.146 15.693 1.00 82.62 291 ARG A N 1
ATOM 2410 C CA . ARG A 1 291 ? 18.917 2.477 15.603 1.00 82.62 291 ARG A CA 1
ATOM 2411 C C . ARG A 1 291 ? 20.393 2.360 15.256 1.00 82.62 291 ARG A C 1
ATOM 2413 O O . ARG A 1 291 ? 21.150 1.709 15.976 1.00 82.62 291 ARG A O 1
ATOM 2420 N N . SER A 1 292 ? 20.831 3.011 14.182 1.00 80.00 292 SER A N 1
ATOM 2421 C CA . SER A 1 292 ? 22.238 2.951 13.761 1.00 80.00 292 SER A CA 1
ATOM 2422 C C . SER A 1 292 ? 23.171 3.660 14.751 1.00 80.00 292 SER A C 1
ATOM 2424 O O . SER A 1 292 ? 24.318 3.246 14.913 1.00 80.00 292 SER A O 1
ATOM 2426 N N . SER A 1 293 ? 22.655 4.668 15.464 1.00 79.88 293 SER A N 1
ATOM 2427 C CA . SER A 1 293 ? 23.389 5.498 16.428 1.00 79.88 293 SER A CA 1
ATOM 2428 C C . SER A 1 293 ? 23.938 4.732 17.638 1.00 79.88 293 SER A C 1
ATOM 2430 O O . SER A 1 293 ? 25.042 5.016 18.095 1.00 79.88 293 SER A O 1
ATOM 2432 N N . ASN A 1 294 ? 23.182 3.766 18.163 1.00 84.25 294 ASN A N 1
ATOM 2433 C CA . ASN A 1 294 ? 23.534 3.028 19.381 1.00 84.25 294 ASN A CA 1
ATOM 2434 C C . ASN A 1 294 ? 23.312 1.509 19.279 1.00 84.25 294 ASN A C 1
ATOM 2436 O O . ASN A 1 294 ? 23.499 0.806 20.268 1.00 84.25 294 ASN A O 1
ATOM 2440 N N . GLN A 1 295 ? 22.907 1.007 18.107 1.00 85.25 295 GLN A N 1
ATOM 2441 C CA . GLN A 1 295 ? 22.603 -0.406 17.841 1.00 85.25 295 GLN A CA 1
ATOM 2442 C C . GLN A 1 295 ? 21.491 -0.989 18.729 1.00 85.25 295 GLN A C 1
ATOM 2444 O O . GLN A 1 295 ? 21.357 -2.205 18.865 1.00 85.25 295 GLN A O 1
ATOM 2449 N N . VAL A 1 296 ? 20.659 -0.132 19.327 1.00 88.19 296 VAL A N 1
ATOM 2450 C CA . VAL A 1 296 ? 19.537 -0.559 20.165 1.00 88.19 296 VAL A CA 1
ATOM 2451 C C . VAL A 1 296 ? 18.318 -0.833 19.290 1.00 88.19 296 VAL A C 1
ATOM 2453 O O . VAL A 1 296 ? 17.931 -0.015 18.450 1.00 88.19 296 VAL A O 1
ATOM 2456 N N . ARG A 1 297 ? 17.682 -1.986 19.519 1.00 89.75 297 ARG A N 1
ATOM 2457 C CA . ARG A 1 297 ? 16.392 -2.331 18.917 1.00 89.75 297 ARG A CA 1
ATOM 2458 C C . ARG A 1 297 ? 15.283 -1.492 19.551 1.00 89.75 297 ARG A C 1
ATOM 2460 O O . ARG A 1 297 ? 15.110 -1.514 20.768 1.00 89.75 297 ARG A O 1
ATOM 2467 N N . ARG A 1 298 ? 14.522 -0.784 18.721 1.00 91.25 298 ARG A N 1
ATOM 2468 C CA . ARG A 1 298 ? 13.315 -0.049 19.105 1.00 91.25 298 ARG A CA 1
ATOM 2469 C C . ARG A 1 298 ? 12.092 -0.780 18.592 1.00 91.25 298 ARG A C 1
ATOM 2471 O O . ARG A 1 298 ? 12.075 -1.220 17.446 1.00 91.25 298 ARG A O 1
ATOM 2478 N N . TYR A 1 299 ? 11.101 -0.915 19.460 1.00 93.75 299 TYR A N 1
ATOM 2479 C CA . TYR A 1 299 ? 9.819 -1.518 19.132 1.00 93.75 299 TYR A CA 1
ATOM 2480 C C . TYR A 1 299 ? 8.793 -0.426 18.879 1.00 93.75 299 TYR A C 1
ATOM 2482 O O . TYR A 1 299 ? 8.870 0.655 19.459 1.00 93.75 299 TYR A O 1
ATOM 2490 N N . PHE A 1 300 ? 7.835 -0.727 18.019 1.00 96.19 300 PHE A N 1
ATOM 2491 C CA . PHE A 1 300 ? 6.694 0.130 17.758 1.00 96.19 300 PHE A CA 1
ATOM 2492 C C . PHE A 1 300 ? 5.471 -0.724 17.438 1.00 96.19 300 PHE A C 1
ATOM 2494 O O . PHE A 1 300 ? 5.591 -1.887 17.043 1.00 96.19 300 PHE A O 1
ATOM 2501 N N . VAL A 1 301 ? 4.298 -0.122 17.589 1.00 97.25 301 VAL A N 1
ATOM 2502 C CA . VAL A 1 301 ? 3.022 -0.720 17.191 1.00 97.25 301 VAL A CA 1
ATOM 2503 C C . VAL A 1 301 ? 2.517 0.004 15.956 1.00 97.25 301 VAL A C 1
ATOM 2505 O O . VAL A 1 301 ? 2.580 1.232 15.893 1.00 97.25 301 VAL A O 1
ATOM 2508 N N . ALA A 1 302 ? 2.014 -0.743 14.984 1.00 96.69 302 ALA A N 1
ATOM 2509 C CA . ALA A 1 302 ? 1.349 -0.203 13.808 1.00 96.69 302 ALA A CA 1
ATOM 2510 C C . ALA A 1 302 ? 0.117 -1.047 13.463 1.00 96.69 302 ALA A C 1
ATOM 2512 O O . ALA A 1 302 ? -0.109 -2.113 14.037 1.00 96.69 302 ALA A O 1
ATOM 2513 N N . SER A 1 303 ? -0.704 -0.548 12.543 1.00 96.00 303 SER A N 1
ATOM 2514 C CA . SER A 1 303 ? -1.924 -1.221 12.113 1.00 96.00 303 SER A CA 1
ATOM 2515 C C . SER A 1 303 ? -1.952 -1.453 10.609 1.00 96.00 303 SER A C 1
ATOM 2517 O O . SER A 1 303 ? -1.673 -0.519 9.859 1.00 96.00 303 SER A O 1
ATOM 2519 N N . GLN A 1 304 ? -2.430 -2.610 10.164 1.00 92.44 304 GLN A N 1
ATOM 2520 C CA . GLN A 1 304 ? -2.966 -2.780 8.820 1.00 92.44 304 GLN A CA 1
ATOM 2521 C C . GLN A 1 304 ? -4.298 -3.540 8.871 1.00 92.44 304 GLN A C 1
ATOM 2523 O O . GLN A 1 304 ? -4.370 -4.760 8.962 1.00 92.44 304 GLN A O 1
ATOM 2528 N N . MET A 1 305 ? -5.385 -2.767 8.839 1.00 92.81 305 MET A N 1
ATOM 2529 C CA . MET A 1 305 ? -6.752 -3.263 9.015 1.00 92.81 305 MET A CA 1
ATOM 2530 C C . MET A 1 305 ? -7.380 -3.762 7.709 1.00 92.81 305 MET A C 1
ATOM 2532 O O . MET A 1 305 ? -8.385 -4.467 7.735 1.00 92.81 305 MET A O 1
ATOM 2536 N N . GLY A 1 306 ? -6.842 -3.362 6.554 1.00 83.81 306 GLY A N 1
ATOM 2537 C CA . GLY A 1 306 ? -7.414 -3.722 5.262 1.00 83.81 306 GLY A CA 1
ATOM 2538 C C . GLY A 1 306 ? -6.902 -5.057 4.718 1.00 83.81 306 GLY A C 1
ATOM 2539 O O . GLY A 1 306 ? -5.706 -5.311 4.818 1.00 83.81 306 GLY A O 1
ATOM 2540 N N . PRO A 1 307 ? -7.759 -5.860 4.055 1.00 83.69 307 PRO A N 1
ATOM 2541 C CA . PRO A 1 307 ? -9.169 -5.582 3.766 1.00 83.69 307 PRO A CA 1
ATOM 2542 C C . PRO A 1 307 ? -10.132 -5.922 4.919 1.00 83.69 307 PRO A C 1
ATOM 2544 O O . PRO A 1 307 ? -11.105 -5.200 5.100 1.00 83.69 307 PRO A O 1
ATOM 2547 N N . ILE A 1 308 ? -9.865 -6.977 5.690 1.00 87.06 308 ILE A N 1
ATOM 2548 C CA . ILE A 1 308 ? -10.805 -7.565 6.670 1.00 87.06 308 ILE A CA 1
ATOM 2549 C C . ILE A 1 308 ? -10.149 -7.839 8.032 1.00 87.06 308 ILE A C 1
ATOM 2551 O O . ILE A 1 308 ? -10.584 -8.708 8.783 1.00 87.06 308 ILE A O 1
ATOM 2555 N N . SER A 1 309 ? -9.052 -7.146 8.324 1.00 88.19 309 SER A N 1
ATOM 2556 C CA . SER A 1 309 ? -8.235 -7.369 9.518 1.00 88.19 309 SER A CA 1
ATOM 2557 C C . SER A 1 309 ? -8.585 -6.392 10.649 1.00 88.19 309 SER A C 1
ATOM 2559 O O . SER A 1 309 ? -8.003 -6.484 11.727 1.00 88.19 309 SER A O 1
ATOM 2561 N N . ALA A 1 310 ? -9.560 -5.487 10.469 1.00 93.06 310 ALA A N 1
ATOM 2562 C CA . ALA A 1 310 ? -10.001 -4.590 11.543 1.00 93.06 310 ALA A CA 1
ATOM 2563 C C . ALA A 1 310 ? -10.608 -5.380 12.710 1.00 93.06 310 ALA A C 1
ATOM 2565 O O . ALA A 1 310 ? -10.334 -5.075 13.872 1.00 93.06 310 ALA A O 1
ATOM 2566 N N . ARG A 1 311 ? -11.335 -6.463 12.406 1.00 89.56 311 ARG A N 1
ATOM 2567 C CA . ARG A 1 311 ? -11.870 -7.407 13.402 1.00 89.56 311 ARG A CA 1
ATOM 2568 C C . ARG A 1 311 ? -10.804 -8.053 14.297 1.00 89.56 311 ARG A C 1
ATOM 2570 O O . ARG A 1 311 ? -11.127 -8.496 15.392 1.00 89.56 311 ARG A O 1
ATOM 2577 N N . ARG A 1 312 ? -9.534 -8.084 13.863 1.00 85.69 312 ARG A N 1
ATOM 2578 C CA . ARG A 1 312 ? -8.397 -8.580 14.666 1.00 85.69 312 ARG A CA 1
ATOM 2579 C C . ARG A 1 312 ? -7.911 -7.566 15.705 1.00 85.69 312 ARG A C 1
ATOM 2581 O O . ARG A 1 312 ? -7.153 -7.928 16.594 1.00 85.69 312 ARG A O 1
ATOM 2588 N N . ALA A 1 313 ? -8.314 -6.303 15.587 1.00 89.25 313 ALA A N 1
ATOM 2589 C CA . ALA A 1 313 ? -7.936 -5.231 16.503 1.00 89.25 313 ALA A CA 1
ATOM 2590 C C . ALA A 1 313 ? -9.108 -4.765 17.380 1.00 89.25 313 ALA A C 1
ATOM 2592 O O . ALA A 1 313 ? -8.905 -4.387 18.537 1.00 89.25 313 ALA A O 1
ATOM 2593 N N . LEU A 1 314 ? -10.329 -4.778 16.837 1.00 90.19 314 LEU A N 1
ATOM 2594 C CA . LEU A 1 314 ? -11.537 -4.408 17.563 1.00 90.19 314 LEU A CA 1
ATOM 2595 C C . LEU A 1 314 ? -12.778 -5.178 17.087 1.00 90.19 314 LEU A C 1
ATOM 2597 O O . LEU A 1 314 ? -12.961 -5.337 15.877 1.00 90.19 314 LEU A O 1
ATOM 2601 N N . PRO A 1 315 ? -13.687 -5.578 18.000 1.00 90.56 315 PRO A N 1
ATOM 2602 C CA . PRO A 1 315 ? -15.015 -6.052 17.632 1.00 90.56 315 PRO A CA 1
ATOM 2603 C C . PRO A 1 315 ? -15.756 -4.973 16.836 1.00 90.56 315 PRO A C 1
ATOM 2605 O O . PRO A 1 315 ? -16.024 -3.879 17.336 1.00 90.56 315 PRO A O 1
ATOM 2608 N N . CYS A 1 316 ? -16.066 -5.256 15.573 1.00 93.19 316 CYS A N 1
ATOM 2609 C CA . CYS A 1 316 ? -16.742 -4.309 14.696 1.00 93.19 316 CYS A CA 1
ATOM 2610 C C . CYS A 1 316 ? -17.511 -5.014 13.573 1.00 93.19 316 CYS A C 1
ATOM 2612 O O . CYS A 1 316 ? -17.289 -6.187 13.276 1.00 93.19 316 CYS A O 1
ATOM 2614 N N . PHE A 1 317 ? -18.414 -4.272 12.929 1.00 94.56 317 PHE A N 1
ATOM 2615 C CA . PHE A 1 317 ? -19.039 -4.688 11.675 1.00 94.56 317 PHE A CA 1
ATOM 2616 C C . PHE A 1 317 ? -18.038 -4.473 10.536 1.00 94.56 317 PHE A C 1
ATOM 2618 O O . PHE A 1 317 ? -18.019 -3.418 9.903 1.00 94.56 317 PHE A O 1
ATOM 2625 N N . ASP A 1 318 ? -17.151 -5.448 10.341 1.00 94.50 318 ASP A N 1
ATOM 2626 C CA . ASP A 1 318 ? -15.958 -5.312 9.503 1.00 94.50 318 ASP A CA 1
ATOM 2627 C C . ASP A 1 318 ? -16.233 -5.523 8.006 1.00 94.50 318 ASP A C 1
ATOM 2629 O O . ASP A 1 318 ? -15.669 -6.401 7.347 1.00 94.50 318 ASP A O 1
ATOM 2633 N N . GLU A 1 319 ? -17.139 -4.701 7.476 1.00 92.75 319 GLU A N 1
ATOM 2634 C CA . GLU A 1 319 ? -17.477 -4.636 6.060 1.00 92.75 319 GLU A CA 1
ATOM 2635 C C . GLU A 1 319 ? -17.504 -3.175 5.581 1.00 92.75 319 GLU A C 1
ATOM 2637 O O . GLU A 1 319 ? -17.933 -2.283 6.320 1.00 92.75 319 GLU A O 1
ATOM 2642 N N . PRO A 1 320 ? -17.122 -2.890 4.319 1.00 93.50 320 PRO A N 1
ATOM 2643 C CA . PRO A 1 320 ? -17.048 -1.521 3.810 1.00 93.50 320 PRO A CA 1
ATOM 2644 C C . PRO A 1 320 ? -18.354 -0.727 3.920 1.00 93.50 320 PRO A C 1
ATOM 2646 O O . PRO A 1 320 ? -18.302 0.495 4.090 1.00 93.50 320 PRO A O 1
ATOM 2649 N N . ILE A 1 321 ? -19.505 -1.408 3.831 1.00 95.38 321 ILE A N 1
ATOM 2650 C CA . ILE A 1 321 ? -20.836 -0.794 3.874 1.00 95.38 321 ILE A CA 1
ATOM 2651 C C . ILE A 1 321 ? -21.137 -0.120 5.221 1.00 95.38 321 ILE A C 1
ATOM 2653 O O . ILE A 1 321 ? -21.820 0.906 5.246 1.00 95.38 321 ILE A O 1
ATOM 2657 N N . PHE A 1 322 ? -20.586 -0.637 6.323 1.00 95.88 322 PHE A N 1
ATOM 2658 C CA . PHE A 1 322 ? -20.845 -0.158 7.682 1.00 95.88 322 PHE A CA 1
ATOM 2659 C C . PHE A 1 322 ? -19.913 0.993 8.063 1.00 95.88 322 PHE A C 1
ATOM 2661 O O . PHE A 1 322 ? -19.118 0.907 8.999 1.00 95.88 322 PHE A O 1
ATOM 2668 N N . LYS A 1 323 ? -20.007 2.110 7.332 1.00 96.81 323 LYS A N 1
ATOM 2669 C CA . LYS A 1 323 ? -19.286 3.328 7.714 1.00 96.81 323 LYS A CA 1
ATOM 2670 C C . LYS A 1 323 ? -19.740 3.815 9.088 1.00 96.81 323 LYS A C 1
ATOM 2672 O O . LYS A 1 323 ? -20.932 3.975 9.340 1.00 96.81 323 LYS A O 1
ATOM 2677 N N . ALA A 1 324 ? -18.772 4.128 9.940 1.00 96.94 324 ALA A N 1
ATOM 2678 C CA . ALA A 1 324 ? -18.989 4.656 11.279 1.00 96.94 324 ALA A CA 1
ATOM 2679 C C . ALA A 1 324 ? -17.989 5.776 11.590 1.00 96.94 324 ALA A C 1
ATOM 2681 O O . ALA A 1 324 ? -17.018 6.002 10.866 1.00 96.94 324 ALA A O 1
ATOM 2682 N N . THR A 1 325 ? -18.245 6.510 12.668 1.00 97.94 325 THR A N 1
ATOM 2683 C CA . THR A 1 325 ? -17.286 7.470 13.226 1.00 97.94 325 THR A CA 1
ATOM 2684 C C . THR A 1 325 ? -16.488 6.812 14.341 1.00 97.94 325 THR A C 1
ATOM 2686 O O . THR A 1 325 ? -17.085 6.150 15.188 1.00 97.94 325 THR A O 1
ATOM 2689 N N . PHE A 1 326 ? -15.187 7.070 14.405 1.00 98.00 326 PHE A N 1
ATOM 2690 C CA . PHE A 1 326 ? -14.279 6.481 15.384 1.00 98.00 326 PHE A CA 1
ATOM 2691 C C . PHE A 1 326 ? -13.724 7.562 16.312 1.00 98.00 326 PHE A C 1
ATOM 2693 O O . PHE A 1 326 ? -13.266 8.611 15.853 1.00 98.00 326 PHE A O 1
ATOM 2700 N N . SER A 1 327 ? -13.758 7.297 17.617 1.00 97.69 327 SER A N 1
ATOM 2701 C CA . SER A 1 327 ? -13.105 8.110 18.646 1.00 97.69 327 SER A CA 1
ATOM 2702 C C . SER A 1 327 ? -12.040 7.250 19.311 1.00 97.69 327 SER A C 1
ATOM 2704 O O . SER A 1 327 ? -12.376 6.319 20.038 1.00 97.69 327 SER A O 1
ATOM 2706 N N . LEU A 1 328 ? -10.768 7.540 19.039 1.00 97.69 328 LEU A N 1
ATOM 2707 C CA . LEU A 1 328 ? -9.645 6.739 19.521 1.00 97.69 328 LEU A CA 1
ATOM 2708 C C . LEU A 1 328 ? -8.948 7.427 20.698 1.00 97.69 328 LEU A C 1
ATOM 2710 O O . LEU A 1 328 ? -8.675 8.629 20.664 1.00 97.69 328 LEU A O 1
ATOM 2714 N N . THR A 1 329 ? -8.641 6.647 21.730 1.00 98.00 329 THR A N 1
ATOM 2715 C CA . THR A 1 329 ? -7.799 7.052 22.859 1.00 98.00 329 THR A CA 1
ATOM 2716 C C . THR A 1 329 ? -6.752 5.969 23.084 1.00 98.00 329 THR A C 1
ATOM 2718 O O . THR A 1 329 ? -7.076 4.788 22.992 1.00 98.00 329 THR A O 1
ATOM 2721 N N . VAL A 1 330 ? -5.504 6.366 23.326 1.00 97.75 330 VAL A N 1
ATOM 2722 C CA . VAL A 1 330 ? -4.365 5.447 23.440 1.00 97.75 330 VAL A CA 1
ATOM 2723 C C . VAL A 1 330 ? -3.510 5.844 24.631 1.00 97.75 330 VAL A C 1
ATOM 2725 O O . VAL A 1 330 ? -3.095 6.998 24.734 1.00 97.75 330 VAL A O 1
ATOM 2728 N N . GLU A 1 331 ? -3.224 4.884 25.502 1.00 97.75 331 GLU A N 1
ATOM 2729 C CA . GLU A 1 331 ? -2.205 5.011 26.541 1.00 97.75 331 GLU A CA 1
ATOM 2730 C C . GLU A 1 331 ? -0.871 4.496 26.005 1.00 97.75 331 GLU A C 1
ATOM 2732 O O . GLU A 1 331 ? -0.802 3.410 25.429 1.00 97.75 331 GLU A O 1
ATOM 2737 N N . HIS A 1 332 ? 0.192 5.278 26.158 1.00 97.25 332 HIS A N 1
ATOM 2738 C CA . HIS A 1 332 ? 1.527 4.883 25.723 1.00 97.25 332 HIS A CA 1
ATOM 2739 C C . HIS A 1 332 ? 2.616 5.500 26.602 1.00 97.25 332 HIS A C 1
ATOM 2741 O O . HIS A 1 332 ? 2.391 6.462 27.337 1.00 97.25 332 HIS A O 1
ATOM 2747 N N . GLU A 1 333 ? 3.826 4.951 26.520 1.00 97.06 333 GLU A N 1
ATOM 2748 C CA . GLU A 1 333 ? 4.975 5.489 27.248 1.00 97.06 333 GLU A CA 1
ATOM 2749 C C . GLU A 1 333 ? 5.376 6.884 26.722 1.00 97.06 333 GLU A C 1
ATOM 2751 O O . GLU A 1 333 ? 5.236 7.144 25.519 1.00 97.06 333 GLU A O 1
ATOM 2756 N N . PRO A 1 334 ? 5.942 7.768 27.571 1.00 96.06 334 PRO A N 1
ATOM 2757 C CA . PRO A 1 334 ? 6.295 9.143 27.192 1.00 96.06 334 PRO A CA 1
ATOM 2758 C C . PRO A 1 334 ? 7.304 9.286 26.046 1.00 96.06 334 PRO A C 1
ATOM 2760 O O . PRO A 1 334 ? 7.383 10.333 25.412 1.00 96.06 334 PRO A O 1
ATOM 2763 N N . GLN A 1 335 ? 8.097 8.245 25.797 1.00 94.12 335 GLN A N 1
ATOM 2764 C CA . GLN A 1 335 ? 9.095 8.202 24.726 1.00 94.12 335 GLN A CA 1
ATOM 2765 C C . GLN A 1 335 ? 8.512 7.927 23.337 1.00 94.12 335 GLN A C 1
ATOM 2767 O O . GLN A 1 335 ? 9.207 8.119 22.340 1.00 94.12 335 GLN A O 1
ATOM 2772 N N . TYR A 1 336 ? 7.260 7.474 23.269 1.00 97.12 336 TYR A N 1
ATOM 2773 C CA . TYR A 1 336 ? 6.551 7.249 22.019 1.00 97.12 336 TYR A CA 1
ATOM 2774 C C . TYR A 1 336 ? 5.556 8.372 21.752 1.00 97.12 336 TYR A C 1
ATOM 2776 O O . TYR A 1 336 ? 5.081 9.060 22.656 1.00 97.12 336 TYR A O 1
ATOM 2784 N N . ARG A 1 337 ? 5.196 8.517 20.483 1.00 97.75 337 ARG A N 1
ATOM 2785 C CA . ARG A 1 337 ? 4.086 9.334 20.013 1.00 97.75 337 ARG A CA 1
ATOM 2786 C C . ARG A 1 337 ? 3.065 8.433 19.329 1.00 97.75 337 ARG A C 1
ATOM 2788 O O . ARG A 1 337 ? 3.429 7.446 18.693 1.00 97.75 337 ARG A O 1
ATOM 2795 N N . ALA A 1 338 ? 1.791 8.790 19.461 1.00 98.31 338 ALA A N 1
ATOM 2796 C CA . ALA A 1 338 ? 0.701 8.129 18.763 1.00 98.31 338 ALA A CA 1
ATOM 2797 C C . ALA A 1 338 ? 0.249 8.939 17.533 1.00 98.31 338 ALA A C 1
ATOM 2799 O O . ALA A 1 338 ? 0.049 10.155 17.617 1.00 98.31 338 ALA A O 1
ATOM 2800 N N . TRP A 1 339 ? 0.021 8.252 16.413 1.00 98.62 339 TRP A N 1
ATOM 2801 C CA . TRP A 1 339 ? -0.630 8.770 15.207 1.00 98.62 339 TRP A CA 1
ATOM 2802 C C . TRP A 1 339 ? -1.866 7.933 14.878 1.00 98.62 339 TRP A C 1
ATOM 2804 O O . TRP A 1 339 ? -1.886 6.718 15.069 1.00 98.62 339 TRP A O 1
ATOM 2814 N N . SER A 1 340 ? -2.900 8.591 14.361 1.00 98.50 340 SER A N 1
ATOM 2815 C CA . SER A 1 340 ? -4.142 7.965 13.900 1.00 98.50 340 SER A CA 1
ATOM 2816 C C . SER A 1 340 ? -4.773 8.821 12.800 1.00 98.50 340 SER A C 1
ATOM 2818 O O . SER A 1 340 ? -4.195 9.825 12.397 1.00 98.50 340 SER A O 1
ATOM 2820 N N . ASN A 1 341 ? -5.948 8.457 12.291 1.00 98.56 341 ASN A N 1
ATOM 2821 C CA . ASN A 1 341 ? -6.647 9.137 11.194 1.00 98.56 341 ASN A CA 1
ATOM 2822 C C . ASN A 1 341 ? -6.864 10.641 11.441 1.00 98.56 341 ASN A C 1
ATOM 2824 O O . ASN A 1 341 ? -6.692 11.464 10.543 1.00 98.56 341 ASN A O 1
ATOM 2828 N N . MET A 1 342 ? -7.210 11.005 12.676 1.00 98.44 342 MET A N 1
ATOM 2829 C CA . MET A 1 342 ? -7.574 12.368 13.073 1.00 98.44 342 MET A CA 1
ATOM 2830 C C . MET A 1 342 ? -6.434 13.054 13.841 1.00 98.44 342 MET A C 1
ATOM 2832 O O . MET A 1 342 ? -5.559 12.370 14.367 1.00 98.44 342 MET A O 1
ATOM 2836 N N . PRO A 1 343 ? -6.390 14.399 13.917 1.00 97.94 343 PRO A N 1
ATOM 2837 C CA . PRO A 1 343 ? -5.421 15.088 14.765 1.00 97.94 343 PRO A CA 1
ATOM 2838 C C . PRO A 1 343 ? -5.673 14.801 16.252 1.00 97.94 343 PRO A C 1
ATOM 2840 O O . PRO A 1 343 ? -6.805 14.533 16.670 1.00 97.94 343 PRO A O 1
ATOM 2843 N N . VAL A 1 344 ? -4.612 14.919 17.049 1.00 98.19 344 VAL A N 1
ATOM 2844 C CA . VAL A 1 344 ? -4.686 14.871 18.514 1.00 98.19 344 VAL A CA 1
ATOM 2845 C C . VAL A 1 344 ? -5.594 16.000 19.014 1.00 98.19 344 VAL A C 1
ATOM 2847 O O . VAL A 1 344 ? -5.471 17.149 18.589 1.00 98.19 344 VAL A O 1
ATOM 2850 N N . GLU A 1 345 ? -6.536 15.656 19.887 1.00 97.81 345 GLU A N 1
ATOM 2851 C CA . GLU A 1 345 ? -7.420 16.595 20.575 1.00 97.81 345 GLU A CA 1
ATOM 2852 C C . GLU A 1 345 ? -6.784 17.086 21.875 1.00 97.81 345 GLU A C 1
ATOM 2854 O O . GLU A 1 345 ? -6.728 18.291 22.114 1.00 97.81 345 GLU A O 1
ATOM 2859 N N . ASN A 1 346 ? -6.286 16.160 22.698 1.00 97.56 346 ASN A N 1
ATOM 2860 C CA . ASN A 1 346 ? -5.558 16.459 23.926 1.00 97.56 346 ASN A CA 1
ATOM 2861 C C . ASN A 1 346 ? -4.620 15.307 24.322 1.00 97.56 346 ASN A C 1
ATOM 2863 O O . ASN A 1 346 ? -4.734 14.183 23.824 1.00 97.56 346 ASN A O 1
ATOM 2867 N N . GLN A 1 347 ? -3.681 15.618 25.216 1.00 97.12 347 GLN A N 1
ATOM 2868 C CA . GLN A 1 347 ? -2.804 14.649 25.867 1.00 97.12 347 GLN A CA 1
ATOM 2869 C C . GLN A 1 347 ? -2.738 14.953 27.361 1.00 97.12 347 GLN A C 1
ATOM 2871 O O . GLN A 1 347 ? -2.634 16.118 27.751 1.00 97.12 347 GLN A O 1
ATOM 2876 N N . THR A 1 348 ? -2.784 13.917 28.193 1.00 97.44 348 THR A N 1
ATOM 2877 C CA . THR A 1 348 ? -2.698 14.047 29.653 1.00 97.44 348 THR A CA 1
ATOM 2878 C C . THR A 1 348 ? -1.733 13.024 30.232 1.00 97.44 348 THR A C 1
ATOM 2880 O O . THR A 1 348 ? -1.808 11.846 29.888 1.00 97.44 348 THR A O 1
ATOM 2883 N N . ASN A 1 349 ? -0.862 13.454 31.145 1.00 96.88 349 ASN A N 1
ATOM 2884 C CA . ASN A 1 349 ? -0.003 12.547 31.906 1.00 96.88 349 ASN A CA 1
ATOM 2885 C C . ASN A 1 349 ? -0.830 11.848 32.989 1.00 96.88 349 ASN A C 1
ATOM 2887 O O . ASN A 1 349 ? -1.493 12.512 33.787 1.00 96.88 349 ASN A O 1
ATOM 2891 N N . LEU A 1 350 ? -0.786 10.520 33.018 1.00 96.06 350 LEU A N 1
ATOM 2892 C CA . LEU A 1 350 ? -1.467 9.699 34.012 1.00 96.06 350 LEU A CA 1
ATOM 2893 C C . LEU A 1 350 ? -0.593 9.510 35.258 1.00 96.06 350 LEU A C 1
ATOM 2895 O O . LEU A 1 350 ? 0.634 9.590 35.200 1.00 96.06 350 LEU A O 1
ATOM 2899 N N . SER A 1 351 ? -1.221 9.193 36.393 1.00 93.56 351 SER A N 1
ATOM 2900 C CA . SER A 1 351 ? -0.517 8.870 37.645 1.00 93.56 351 SER A CA 1
ATOM 2901 C C . SER A 1 351 ? 0.382 7.631 37.533 1.00 93.56 351 SER A C 1
ATOM 2903 O O . SER A 1 351 ? 1.330 7.500 38.301 1.00 93.56 351 SER A O 1
ATOM 2905 N N . SER A 1 352 ? 0.119 6.754 36.559 1.00 92.94 352 SER A N 1
ATOM 2906 C CA . SER A 1 352 ? 0.948 5.594 36.211 1.00 92.94 352 SER A CA 1
ATOM 2907 C C . SER A 1 352 ? 2.274 5.956 35.526 1.00 92.94 352 SER A C 1
ATOM 2909 O O . SER A 1 352 ? 3.119 5.083 35.356 1.00 92.94 352 SER A O 1
ATOM 2911 N N . GLY A 1 353 ? 2.465 7.216 35.115 1.00 95.06 353 GLY A N 1
ATOM 2912 C CA . GLY A 1 353 ? 3.617 7.662 34.322 1.00 95.06 353 GLY A CA 1
ATOM 2913 C C . GLY A 1 353 ? 3.443 7.507 32.805 1.00 95.06 353 GLY A C 1
ATOM 2914 O O . GLY A 1 353 ? 4.336 7.894 32.053 1.00 95.06 353 GLY A O 1
ATOM 2915 N N . LEU A 1 354 ? 2.303 6.978 32.345 1.00 97.56 354 LEU A N 1
ATOM 2916 C CA . LEU A 1 354 ? 1.938 6.909 30.927 1.00 97.56 354 LEU A CA 1
ATOM 2917 C C . LEU A 1 354 ? 1.327 8.228 30.431 1.00 97.56 354 LEU A C 1
ATOM 2919 O O . LEU A 1 354 ? 0.837 9.044 31.214 1.00 97.56 354 LEU A O 1
ATOM 2923 N N . ILE A 1 355 ? 1.315 8.415 29.113 1.00 98.06 355 ILE A N 1
ATOM 2924 C CA . ILE A 1 355 ? 0.590 9.494 28.439 1.00 98.06 355 ILE A CA 1
ATOM 2925 C C . ILE A 1 355 ? -0.693 8.922 27.844 1.00 98.06 355 ILE A C 1
ATOM 2927 O O . ILE A 1 355 ? -0.655 7.969 27.068 1.00 98.06 355 ILE A O 1
ATOM 2931 N N . LEU A 1 356 ? -1.825 9.543 28.171 1.00 98.25 356 LEU A N 1
ATOM 2932 C CA . LEU A 1 356 ? -3.107 9.303 27.518 1.00 98.25 356 LEU A CA 1
ATOM 2933 C C . LEU A 1 356 ? -3.264 10.296 26.366 1.00 98.25 356 LEU A C 1
ATOM 2935 O O . LEU A 1 356 ? -3.398 11.498 26.599 1.00 98.25 356 LEU A O 1
ATOM 2939 N N . THR A 1 357 ? -3.266 9.803 25.131 1.00 98.62 357 THR A N 1
ATOM 2940 C CA . THR A 1 357 ? -3.479 10.606 23.921 1.00 98.62 357 THR A CA 1
ATOM 2941 C C . THR A 1 357 ? -4.882 10.369 23.379 1.00 98.62 357 THR A C 1
ATOM 2943 O O . THR A 1 357 ? -5.231 9.244 23.018 1.00 98.62 357 THR A O 1
ATOM 2946 N N . ARG A 1 358 ? -5.688 11.433 23.275 1.00 98.62 358 ARG A N 1
ATOM 2947 C CA . ARG A 1 358 ? -7.029 11.392 22.675 1.00 98.62 358 ARG A CA 1
ATOM 2948 C C . ARG A 1 358 ? -7.022 12.056 21.306 1.00 98.62 358 ARG A C 1
ATOM 2950 O O . ARG A 1 358 ? -6.548 13.182 21.158 1.00 98.62 358 ARG A O 1
ATOM 2957 N N . PHE A 1 359 ? -7.595 11.387 20.311 1.00 98.69 359 PHE A N 1
ATOM 2958 C CA . PHE A 1 359 ? -7.775 11.925 18.963 1.00 98.69 359 PHE A CA 1
ATOM 2959 C C . PHE A 1 359 ? -9.181 12.498 18.777 1.00 98.69 359 PHE A C 1
ATOM 2961 O O . PHE A 1 359 ? -10.140 12.025 19.389 1.00 98.69 359 PHE A O 1
ATOM 2968 N N . LYS A 1 360 ? -9.320 13.494 17.892 1.00 98.50 360 LYS A N 1
ATOM 2969 C CA . LYS A 1 360 ? -10.645 14.007 17.509 1.00 98.50 360 LYS A CA 1
ATOM 2970 C C . LYS A 1 360 ? -11.485 12.899 16.867 1.00 98.50 360 LYS A C 1
ATOM 2972 O O . LYS A 1 360 ? -10.957 12.033 16.173 1.00 98.50 360 LYS A O 1
ATOM 2977 N N . LYS A 1 361 ? -12.806 12.971 17.040 1.00 98.44 361 LYS A N 1
ATOM 2978 C CA . LYS A 1 361 ? -13.764 12.053 16.404 1.00 98.44 361 LYS A CA 1
ATOM 2979 C C . LYS A 1 361 ? -13.657 12.114 14.876 1.00 98.44 361 LYS A C 1
ATOM 2981 O O . LYS A 1 361 ? -13.657 13.206 14.305 1.00 98.44 361 LYS A O 1
ATOM 2986 N N . SER A 1 362 ? -13.596 10.958 14.216 1.00 98.06 362 SER A N 1
ATOM 2987 C CA . SER A 1 362 ? -13.515 10.882 12.755 1.00 98.06 362 SER A CA 1
ATOM 2988 C C . SER A 1 362 ? -14.831 11.249 12.067 1.00 98.06 362 SER A C 1
ATOM 2990 O O . SER A 1 362 ? -15.918 11.134 12.638 1.00 98.06 362 SER A O 1
ATOM 2992 N N . ILE A 1 363 ? -14.732 11.622 10.791 1.00 96.81 363 ILE A N 1
ATOM 2993 C CA . ILE A 1 363 ? -15.865 11.555 9.857 1.00 96.81 363 ILE A CA 1
ATOM 2994 C C . ILE A 1 363 ? -16.263 10.087 9.598 1.00 96.81 363 ILE A C 1
ATOM 2996 O O . ILE A 1 363 ? -15.471 9.189 9.913 1.00 96.81 363 ILE A O 1
ATOM 3000 N N . PRO A 1 364 ? -17.455 9.817 9.029 1.00 97.56 364 PRO A N 1
ATOM 3001 C CA . PRO A 1 364 ? -17.852 8.459 8.677 1.00 97.56 364 PRO A CA 1
ATOM 3002 C C . PRO A 1 364 ? -16.857 7.808 7.709 1.00 97.56 364 PRO A C 1
ATOM 3004 O O . PRO A 1 364 ? -16.612 8.320 6.614 1.00 97.56 364 PRO A O 1
ATOM 3007 N N . MET A 1 365 ? -16.295 6.671 8.108 1.00 97.44 365 MET A N 1
ATOM 3008 C CA . MET A 1 365 ? -15.358 5.880 7.309 1.00 97.44 365 MET A CA 1
ATOM 3009 C C . MET A 1 365 ? -15.544 4.385 7.585 1.00 97.44 365 MET A C 1
ATOM 3011 O O . MET A 1 365 ? -16.143 4.007 8.589 1.00 97.44 365 MET A O 1
ATOM 3015 N N . SER A 1 366 ? -15.079 3.533 6.676 1.00 97.50 366 SER A N 1
ATOM 3016 C CA . SER A 1 366 ? -15.142 2.075 6.846 1.00 97.50 366 SER A CA 1
ATOM 3017 C C . SER A 1 366 ? -14.041 1.591 7.800 1.00 97.50 366 SER A C 1
ATOM 3019 O O . SER A 1 366 ? -12.965 2.190 7.844 1.00 97.50 366 SER A O 1
ATOM 3021 N N . SER A 1 367 ? -14.288 0.493 8.521 1.00 97.31 367 SER A N 1
ATOM 3022 C CA . SER A 1 367 ? -13.376 -0.108 9.517 1.00 97.31 367 SER A CA 1
ATOM 3023 C C . SER A 1 367 ? -11.950 -0.321 8.996 1.00 97.31 367 SER A C 1
ATOM 3025 O O . SER A 1 367 ? -10.985 0.035 9.670 1.00 97.31 367 SER A O 1
ATOM 3027 N N . TYR A 1 368 ? -11.814 -0.804 7.758 1.00 95.62 368 TYR A N 1
ATOM 3028 C CA . TYR A 1 368 ? -10.529 -1.108 7.121 1.00 95.62 368 TYR A CA 1
ATOM 3029 C C . TYR A 1 368 ? -9.589 0.110 6.957 1.00 95.62 368 TYR A C 1
ATOM 3031 O O . TYR A 1 368 ? -8.410 -0.055 6.646 1.00 95.62 368 TYR A O 1
ATOM 3039 N N . LEU A 1 369 ? -10.102 1.338 7.121 1.00 98.00 369 LEU A N 1
ATOM 3040 C CA . LEU A 1 369 ? -9.334 2.585 7.028 1.00 98.00 369 LEU A CA 1
ATOM 3041 C C . LEU A 1 369 ? -8.793 3.068 8.373 1.00 98.00 369 LEU A C 1
ATOM 3043 O O . LEU A 1 369 ? -7.987 4.004 8.382 1.00 98.00 369 LEU A O 1
ATOM 3047 N N . LEU A 1 370 ? -9.224 2.477 9.490 1.00 98.12 370 LEU A N 1
ATOM 3048 C CA . LEU A 1 370 ? -8.731 2.836 10.815 1.00 98.12 370 LEU A CA 1
ATOM 3049 C C . LEU A 1 370 ? -7.216 2.603 10.881 1.00 98.12 370 LEU A C 1
ATOM 3051 O O . LEU A 1 370 ? -6.723 1.571 10.430 1.00 98.12 370 LEU A O 1
ATOM 3055 N N . ALA A 1 371 ? -6.483 3.582 11.406 1.00 98.12 371 ALA A N 1
ATOM 3056 C CA . ALA A 1 371 ? -5.040 3.514 11.586 1.00 98.12 371 ALA A CA 1
ATOM 3057 C C . ALA A 1 371 ? -4.639 3.854 13.020 1.00 98.12 371 ALA A C 1
ATOM 3059 O O . ALA A 1 371 ? -5.183 4.781 13.628 1.00 98.12 371 ALA A O 1
ATOM 3060 N N . LEU A 1 372 ? -3.631 3.147 13.519 1.00 98.31 372 LEU A N 1
ATOM 3061 C CA . LEU A 1 372 ? -2.934 3.450 14.758 1.00 98.31 372 LEU A CA 1
ATOM 3062 C C . LEU A 1 372 ? -1.451 3.121 14.602 1.00 98.31 372 LEU A C 1
ATOM 3064 O O . LEU A 1 372 ? -1.090 2.035 14.161 1.00 98.31 372 LEU A O 1
ATOM 3068 N N . ILE A 1 373 ? -0.604 4.065 14.999 1.00 98.38 373 ILE A N 1
ATOM 3069 C CA . ILE A 1 373 ? 0.845 3.910 15.069 1.00 98.38 373 ILE A CA 1
ATOM 3070 C C . ILE A 1 373 ? 1.289 4.482 16.405 1.00 98.38 373 ILE A C 1
ATOM 3072 O O . ILE A 1 373 ? 0.936 5.615 16.722 1.00 98.38 373 ILE A O 1
ATOM 3076 N N . VAL A 1 374 ? 2.062 3.721 17.173 1.00 98.56 374 VAL A N 1
ATOM 3077 C CA . VAL A 1 374 ? 2.712 4.171 18.407 1.00 98.56 374 VAL A CA 1
ATOM 3078 C C . VAL A 1 374 ? 4.200 3.897 18.259 1.00 98.56 374 VAL A C 1
ATOM 3080 O O . VAL A 1 374 ? 4.631 2.746 18.316 1.00 98.56 374 VAL A O 1
ATOM 3083 N N . ALA A 1 375 ? 4.967 4.952 18.000 1.00 97.81 375 ALA A N 1
ATOM 3084 C CA . ALA A 1 375 ? 6.379 4.864 17.639 1.00 97.81 375 ALA A CA 1
ATOM 3085 C C . ALA A 1 375 ? 7.151 6.115 18.077 1.00 97.81 375 ALA A C 1
ATOM 3087 O O . ALA A 1 375 ? 6.574 7.128 18.461 1.00 97.81 375 ALA A O 1
ATOM 3088 N N . ASP A 1 376 ? 8.473 6.060 17.998 1.00 96.25 376 ASP A N 1
ATOM 3089 C CA . ASP A 1 376 ? 9.405 7.153 18.291 1.00 96.25 376 ASP A CA 1
ATOM 3090 C C . ASP A 1 376 ? 9.930 7.810 16.999 1.00 96.25 376 ASP A C 1
ATOM 3092 O O . ASP A 1 376 ? 11.106 8.154 16.887 1.00 96.25 376 ASP A O 1
ATOM 3096 N N . PHE A 1 377 ? 9.050 7.936 16.001 1.00 97.38 377 PHE A N 1
ATOM 3097 C CA . PHE A 1 377 ? 9.362 8.495 14.685 1.00 97.38 377 PHE A CA 1
ATOM 3098 C C . PHE A 1 377 ? 9.463 10.022 14.696 1.00 97.38 377 PHE A C 1
ATOM 3100 O O . PHE A 1 377 ? 8.711 10.712 15.389 1.00 97.38 377 PHE A O 1
ATOM 3107 N N . ASP A 1 378 ? 10.343 10.537 13.841 1.00 96.44 378 ASP A N 1
ATOM 3108 C CA . ASP A 1 378 ? 10.470 11.958 13.543 1.00 96.44 378 ASP A CA 1
ATOM 3109 C C . ASP A 1 378 ? 9.691 12.313 12.281 1.00 96.44 378 ASP A C 1
ATOM 3111 O O . ASP A 1 378 ? 9.572 11.510 11.355 1.00 96.44 378 ASP A O 1
ATOM 3115 N N . CYS A 1 379 ? 9.201 13.552 12.226 1.00 98.06 379 CYS A N 1
ATOM 3116 C CA . CYS A 1 379 ? 8.425 14.049 11.099 1.00 98.06 379 CYS A CA 1
ATOM 3117 C C . CYS A 1 379 ? 8.997 15.347 10.522 1.00 98.06 379 CYS A C 1
ATOM 3119 O O . CYS A 1 379 ? 9.554 16.180 11.243 1.00 98.06 379 CYS A O 1
ATOM 3121 N N . LEU A 1 380 ? 8.773 15.545 9.224 1.00 98.38 380 LEU A N 1
ATOM 3122 C CA . LEU A 1 380 ? 8.745 16.857 8.585 1.00 98.38 380 LEU A CA 1
ATOM 3123 C C . LEU A 1 380 ? 7.286 17.254 8.360 1.00 98.38 380 LEU A C 1
ATOM 3125 O O . LEU A 1 380 ? 6.485 16.431 7.919 1.00 98.38 380 LEU A O 1
ATOM 3129 N N . THR A 1 381 ? 6.943 18.509 8.635 1.00 97.88 381 THR A N 1
ATOM 3130 C CA . THR A 1 381 ? 5.565 19.003 8.532 1.00 97.88 381 THR A CA 1
ATOM 3131 C C . THR A 1 381 ? 5.510 20.282 7.711 1.00 97.88 381 THR A C 1
ATOM 3133 O O . THR A 1 381 ? 6.389 21.139 7.807 1.00 97.88 381 THR A O 1
ATOM 3136 N N . ARG A 1 382 ? 4.455 20.416 6.908 1.00 97.25 382 ARG A N 1
ATOM 3137 C CA . ARG A 1 382 ? 4.094 21.636 6.190 1.00 97.25 382 ARG A CA 1
ATOM 3138 C C . ARG A 1 382 ? 2.631 21.967 6.471 1.00 97.25 382 ARG A C 1
ATOM 3140 O O . ARG A 1 382 ? 1.774 21.087 6.445 1.00 97.25 382 ARG A O 1
ATOM 3147 N N . HIS A 1 383 ? 2.355 23.232 6.753 1.00 94.81 383 HIS A N 1
ATOM 3148 C CA . HIS A 1 383 ? 1.001 23.734 6.979 1.00 94.81 383 HIS A CA 1
ATOM 3149 C C . HIS A 1 383 ? 0.440 24.367 5.704 1.00 94.81 383 HIS A C 1
ATOM 3151 O O . HIS A 1 383 ? 1.177 24.571 4.740 1.00 94.81 383 HIS A O 1
ATOM 3157 N N . ASP A 1 384 ? -0.860 24.661 5.716 1.00 87.81 384 ASP A N 1
ATOM 3158 C CA . ASP A 1 384 ? -1.557 25.421 4.671 1.00 87.81 384 ASP A CA 1
ATOM 3159 C C . ASP A 1 384 ? -1.374 24.837 3.262 1.00 87.81 384 ASP A C 1
ATOM 3161 O O . ASP A 1 384 ? -1.169 25.542 2.281 1.00 87.81 384 ASP A O 1
ATOM 3165 N N . THR A 1 385 ? -1.437 23.505 3.186 1.00 88.62 385 THR A N 1
ATOM 3166 C CA . THR A 1 385 ? -1.194 22.725 1.962 1.00 88.62 385 THR A CA 1
ATOM 3167 C C . THR A 1 385 ? -2.451 22.389 1.169 1.00 88.62 385 THR A C 1
ATOM 3169 O O . THR A 1 385 ? -2.357 21.633 0.216 1.00 88.62 385 THR A O 1
ATOM 3172 N N . GLY A 1 386 ? -3.632 22.853 1.580 1.00 84.12 386 GLY A N 1
ATOM 3173 C CA . GLY A 1 386 ? -4.861 22.665 0.810 1.00 84.12 386 GLY A CA 1
ATOM 3174 C C . GLY A 1 386 ? -5.198 23.930 0.028 1.00 84.12 386 GLY A C 1
ATOM 3175 O O . GLY A 1 386 ? -4.972 25.042 0.503 1.00 84.12 386 GLY A O 1
ATOM 3176 N N . LEU A 1 387 ? -5.789 23.761 -1.150 1.00 84.88 387 LEU A N 1
ATOM 3177 C CA . LEU A 1 387 ? -6.187 24.827 -2.062 1.00 84.88 387 LEU A CA 1
ATOM 3178 C C . LEU A 1 387 ? -7.289 25.706 -1.460 1.00 84.88 387 LEU A C 1
ATOM 3180 O O . LEU A 1 387 ? -7.282 26.923 -1.622 1.00 84.88 387 LEU A O 1
ATOM 3184 N N . TYR A 1 388 ? -8.246 25.087 -0.765 1.00 84.00 388 TYR A N 1
ATOM 3185 C CA . TYR A 1 388 ? -9.425 25.780 -0.231 1.00 84.00 388 TYR A CA 1
ATOM 3186 C C . TYR A 1 388 ? -9.459 25.859 1.297 1.00 84.00 388 TYR A C 1
ATOM 3188 O O . TYR A 1 388 ? -10.285 26.583 1.858 1.00 84.00 388 TYR A O 1
ATOM 3196 N N . ARG A 1 389 ? -8.634 25.063 1.986 1.00 87.06 389 ARG A N 1
ATOM 3197 C CA . ARG A 1 389 ? -8.590 24.963 3.450 1.00 87.06 389 ARG A CA 1
ATOM 3198 C C . ARG A 1 389 ? -7.183 24.627 3.913 1.00 87.06 389 ARG A C 1
ATOM 3200 O O . ARG A 1 389 ? -6.447 23.928 3.227 1.00 87.06 389 ARG A O 1
ATOM 3207 N N . ASN A 1 390 ? -6.852 25.039 5.129 1.00 90.19 390 ASN A N 1
ATOM 3208 C CA . ASN A 1 390 ? -5.559 24.725 5.715 1.00 90.19 390 ASN A CA 1
ATOM 3209 C C . ASN A 1 390 ? -5.494 23.229 6.047 1.00 90.19 390 ASN A C 1
ATOM 3211 O O . ASN A 1 390 ? -6.161 22.751 6.969 1.00 90.19 390 ASN A O 1
ATOM 3215 N N . VAL A 1 391 ? -4.676 22.500 5.290 1.00 95.50 391 VAL A N 1
ATOM 3216 C CA . VAL A 1 391 ? -4.343 21.098 5.548 1.00 95.50 391 VAL A CA 1
ATOM 3217 C C . VAL A 1 391 ? -2.901 21.028 6.029 1.00 95.50 391 VAL A C 1
ATOM 3219 O O . VAL A 1 391 ? -2.001 21.594 5.407 1.00 95.50 391 VAL A O 1
ATOM 3222 N N . THR A 1 392 ? -2.674 20.343 7.146 1.00 97.44 392 THR A N 1
ATOM 3223 C CA . THR A 1 392 ? -1.321 20.033 7.623 1.00 97.44 392 THR A CA 1
ATOM 3224 C C . THR A 1 392 ? -0.856 18.707 7.032 1.00 97.44 392 THR A C 1
ATOM 3226 O O . THR A 1 392 ? -1.477 17.673 7.270 1.00 97.44 392 THR A O 1
ATOM 3229 N N . MET A 1 393 ? 0.235 18.736 6.276 1.00 97.69 393 MET A N 1
ATOM 3230 C CA . MET A 1 393 ? 0.858 17.558 5.684 1.00 97.69 393 MET A CA 1
ATOM 3231 C C . MET A 1 393 ? 2.093 17.183 6.497 1.00 97.69 393 MET A C 1
ATOM 3233 O O . MET A 1 393 ? 2.982 18.020 6.667 1.00 97.69 393 MET A O 1
ATOM 3237 N N . SER A 1 394 ? 2.176 15.944 6.977 1.00 98.38 394 SER A N 1
ATOM 3238 C CA . SER A 1 394 ? 3.383 15.443 7.643 1.00 98.38 394 SER A CA 1
ATOM 3239 C C . SER A 1 394 ? 3.913 14.211 6.934 1.00 98.38 394 SER A C 1
ATOM 3241 O O . SER A 1 394 ? 3.136 13.378 6.481 1.00 98.38 394 SER A O 1
ATOM 3243 N N . VAL A 1 395 ? 5.232 14.061 6.891 1.00 98.62 395 VAL A N 1
ATOM 3244 C CA . VAL A 1 395 ? 5.886 12.809 6.507 1.00 98.62 395 VAL A CA 1
ATOM 3245 C C . VAL A 1 395 ? 6.769 12.375 7.661 1.00 98.62 395 VAL A C 1
ATOM 3247 O O . VAL A 1 395 ? 7.534 13.198 8.160 1.00 98.62 395 VAL A O 1
ATOM 3250 N N . CYS A 1 396 ? 6.642 11.128 8.106 1.00 98.50 396 CYS A N 1
ATOM 3251 C CA . CYS A 1 396 ? 7.314 10.613 9.295 1.00 98.50 396 CYS A CA 1
ATOM 3252 C C . CYS A 1 396 ? 8.052 9.303 9.008 1.00 98.50 396 CYS A C 1
ATOM 3254 O O . CYS A 1 396 ? 7.578 8.484 8.221 1.00 98.50 396 CYS A O 1
ATOM 3256 N N . ALA A 1 397 ? 9.181 9.089 9.679 1.00 97.62 397 ALA A N 1
ATOM 3257 C CA . ALA A 1 397 ? 9.939 7.838 9.656 1.00 97.62 397 ALA A CA 1
ATOM 3258 C C . ALA A 1 397 ? 10.810 7.711 10.912 1.00 97.62 397 ALA A C 1
ATOM 3260 O O . ALA A 1 397 ? 10.835 8.603 11.763 1.00 97.62 397 ALA A O 1
ATOM 3261 N N . GLN A 1 398 ? 11.566 6.618 11.018 1.00 95.00 398 GLN A N 1
ATOM 3262 C CA . GLN A 1 398 ? 12.577 6.479 12.063 1.00 95.00 398 GLN A CA 1
ATOM 3263 C C . GLN A 1 398 ? 13.573 7.665 12.054 1.00 95.00 398 GLN A C 1
ATOM 3265 O O . GLN A 1 398 ? 13.919 8.154 10.970 1.00 95.00 398 GLN A O 1
ATOM 3270 N N . PRO A 1 399 ? 14.057 8.127 13.226 1.00 93.69 399 PRO A N 1
ATOM 3271 C CA . PRO A 1 399 ? 14.839 9.364 13.344 1.00 93.69 399 PRO A CA 1
ATOM 3272 C C . PRO A 1 399 ? 16.039 9.466 12.395 1.00 93.69 399 PRO A C 1
ATOM 3274 O O . PRO A 1 399 ? 16.286 10.515 11.804 1.00 93.69 399 PRO A O 1
ATOM 3277 N N . GLU A 1 400 ? 16.760 8.365 12.173 1.00 91.19 400 GLU A N 1
ATOM 3278 C CA . GLU A 1 400 ? 17.953 8.337 11.318 1.00 91.19 400 GLU A CA 1
ATOM 3279 C C . GLU A 1 400 ? 17.662 8.490 9.816 1.00 91.19 400 GLU A C 1
ATOM 3281 O O . GLU A 1 400 ? 18.591 8.603 9.020 1.00 91.19 400 GLU A O 1
ATOM 3286 N N . ARG A 1 401 ? 16.388 8.487 9.411 1.00 92.19 401 ARG A N 1
ATOM 3287 C CA . ARG A 1 401 ? 15.949 8.620 8.012 1.00 92.19 401 ARG A CA 1
ATOM 3288 C C . ARG A 1 401 ? 15.231 9.939 7.738 1.00 92.19 401 ARG A C 1
ATOM 3290 O O . ARG A 1 401 ? 14.640 10.105 6.675 1.00 92.19 401 ARG A O 1
ATOM 3297 N N . LYS A 1 402 ? 15.283 10.889 8.675 1.00 92.75 402 LYS A N 1
ATOM 3298 C CA . LYS A 1 402 ? 14.577 12.174 8.579 1.00 92.75 402 LYS A CA 1
ATOM 3299 C C . LYS A 1 402 ? 14.919 12.971 7.314 1.00 92.75 402 LYS A C 1
ATOM 3301 O O . LYS A 1 402 ? 14.035 13.600 6.734 1.00 92.75 402 LYS A O 1
ATOM 3306 N N . ASP A 1 403 ? 16.169 12.905 6.861 1.00 92.62 403 ASP A N 1
ATOM 3307 C CA . ASP A 1 403 ? 16.622 13.610 5.656 1.00 92.62 403 ASP A CA 1
ATOM 3308 C C . ASP A 1 403 ? 16.082 13.003 4.351 1.00 92.62 403 ASP A C 1
ATOM 3310 O O . ASP A 1 403 ? 16.065 13.671 3.319 1.00 92.62 403 ASP A O 1
ATOM 3314 N N . ASP A 1 404 ? 15.548 11.782 4.386 1.00 96.06 404 ASP A N 1
ATOM 3315 C CA . ASP A 1 404 ? 14.964 11.130 3.209 1.00 96.06 404 ASP A CA 1
ATOM 3316 C C . ASP A 1 404 ? 13.481 11.508 2.996 1.00 96.06 404 ASP A C 1
ATOM 3318 O O . ASP A 1 404 ? 12.840 11.041 2.050 1.00 96.06 404 ASP A O 1
ATOM 3322 N N . LEU A 1 405 ? 12.909 12.349 3.873 1.00 97.81 405 LEU A N 1
ATOM 3323 C CA . LEU A 1 405 ? 11.479 12.696 3.888 1.00 97.81 405 LEU A CA 1
ATOM 3324 C C . LEU A 1 405 ? 11.124 13.902 3.007 1.00 97.81 405 LEU A C 1
ATOM 3326 O O . LEU A 1 405 ? 9.956 14.083 2.653 1.00 97.81 405 LEU A O 1
ATOM 3330 N N . TYR A 1 406 ? 12.102 14.739 2.642 1.00 97.56 406 TYR A N 1
ATOM 3331 C CA . TYR A 1 406 ? 11.848 16.005 1.940 1.00 97.56 406 TYR A CA 1
ATOM 3332 C C . TYR A 1 406 ? 11.135 15.812 0.602 1.00 97.56 406 TYR A C 1
ATOM 3334 O O . TYR A 1 406 ? 10.200 16.552 0.292 1.00 97.56 406 TYR A O 1
ATOM 3342 N N . TYR A 1 407 ? 11.559 14.815 -0.180 1.00 96.50 407 TYR A N 1
ATOM 3343 C CA . TYR A 1 407 ? 10.962 14.546 -1.485 1.00 96.50 407 TYR A CA 1
ATOM 3344 C C . TYR A 1 407 ? 9.496 14.129 -1.352 1.00 96.50 407 TYR A C 1
ATOM 3346 O O . TYR A 1 407 ? 8.630 14.681 -2.029 1.00 96.50 407 TYR A O 1
ATOM 3354 N N . ALA A 1 408 ? 9.200 13.221 -0.420 1.00 97.75 408 ALA A N 1
ATOM 3355 C CA . ALA A 1 408 ? 7.840 12.767 -0.178 1.00 97.75 408 ALA A CA 1
ATOM 3356 C C . ALA A 1 408 ? 6.918 13.907 0.282 1.00 97.75 408 ALA A C 1
ATOM 3358 O O . ALA A 1 408 ? 5.796 14.028 -0.213 1.00 97.75 408 ALA A O 1
ATOM 3359 N N . LEU A 1 409 ? 7.402 14.782 1.174 1.00 97.88 409 LEU A N 1
ATOM 3360 C CA . LEU A 1 409 ? 6.632 15.932 1.659 1.00 97.88 409 LEU A CA 1
ATOM 3361 C C . LEU A 1 409 ? 6.317 16.920 0.530 1.00 97.88 409 LEU A C 1
ATOM 3363 O O . LEU A 1 409 ? 5.215 17.476 0.477 1.00 97.88 409 LEU A O 1
ATOM 3367 N N . ASP A 1 410 ? 7.273 17.139 -0.374 1.00 95.75 410 ASP A N 1
ATOM 3368 C CA . ASP A 1 410 ? 7.092 18.011 -1.531 1.00 95.75 410 ASP A CA 1
ATOM 3369 C C . ASP A 1 410 ? 6.046 17.458 -2.508 1.00 95.75 410 ASP A C 1
ATOM 3371 O O . ASP A 1 410 ? 5.123 18.183 -2.886 1.00 95.75 410 ASP A O 1
ATOM 3375 N N . ILE A 1 411 ? 6.128 16.165 -2.849 1.00 96.06 411 ILE A N 1
ATOM 3376 C CA . ILE A 1 411 ? 5.132 15.508 -3.706 1.00 96.06 411 ILE A CA 1
ATOM 3377 C C . ILE A 1 411 ? 3.747 15.552 -3.055 1.00 96.06 411 ILE A C 1
ATOM 3379 O O . ILE A 1 411 ? 2.805 16.036 -3.684 1.00 96.06 411 ILE A O 1
ATOM 3383 N N . ALA A 1 412 ? 3.612 15.119 -1.798 1.00 95.88 412 ALA A N 1
ATOM 3384 C CA . ALA A 1 412 ? 2.324 15.077 -1.103 1.00 95.88 412 ALA A CA 1
ATOM 3385 C C . ALA A 1 412 ? 1.641 16.456 -1.067 1.00 95.88 412 ALA A C 1
ATOM 3387 O O . ALA A 1 412 ? 0.469 16.581 -1.427 1.00 95.88 412 ALA A O 1
ATOM 3388 N N . THR A 1 413 ? 2.402 17.508 -0.738 1.00 93.62 413 THR A N 1
ATOM 3389 C CA . THR A 1 413 ? 1.912 18.898 -0.729 1.00 93.62 413 THR A CA 1
ATOM 3390 C C . THR A 1 413 ? 1.454 19.357 -2.113 1.00 93.62 413 THR A C 1
ATOM 3392 O O . THR A 1 413 ? 0.426 20.011 -2.249 1.00 93.62 413 THR A O 1
ATOM 3395 N N . LYS A 1 414 ? 2.210 19.042 -3.168 1.00 91.38 414 LYS A N 1
ATOM 3396 C CA . LYS A 1 414 ? 1.852 19.475 -4.524 1.00 91.38 414 LYS A CA 1
ATOM 3397 C C . LYS A 1 414 ? 0.672 18.693 -5.096 1.00 91.38 414 LYS A C 1
ATOM 3399 O O . LYS A 1 414 ? 0.014 19.197 -5.996 1.00 91.38 414 LYS A O 1
ATOM 3404 N N . ARG A 1 415 ? 0.437 17.444 -4.675 1.00 90.69 415 ARG A N 1
ATOM 3405 C CA . ARG A 1 415 ? -0.629 16.588 -5.234 1.00 90.69 415 ARG A CA 1
ATOM 3406 C C . ARG A 1 415 ? -1.999 16.833 -4.619 1.00 90.69 415 ARG A C 1
ATOM 3408 O O . ARG A 1 415 ? -2.991 16.702 -5.327 1.00 90.69 415 ARG A O 1
ATOM 3415 N N . ILE A 1 416 ? -2.069 17.212 -3.344 1.00 91.75 416 ILE A N 1
ATOM 3416 C CA . ILE A 1 416 ? -3.361 17.496 -2.703 1.00 91.75 416 ILE A CA 1
ATOM 3417 C C . ILE A 1 416 ? -4.093 18.653 -3.407 1.00 91.75 416 ILE A C 1
ATOM 3419 O O . ILE A 1 416 ? -5.286 18.527 -3.668 1.00 91.75 416 ILE A O 1
ATOM 3423 N N . HIS A 1 417 ? -3.371 19.703 -3.823 1.00 88.31 417 HIS A N 1
ATOM 3424 C CA . HIS A 1 417 ? -3.924 20.814 -4.608 1.00 88.31 417 HIS A CA 1
ATOM 3425 C C . HIS A 1 417 ? -4.520 20.347 -5.941 1.00 88.31 417 HIS A C 1
ATOM 3427 O O . HIS A 1 417 ? -5.667 20.667 -6.246 1.00 88.31 417 HIS A O 1
ATOM 3433 N N . ASP A 1 418 ? -3.767 19.559 -6.713 1.00 87.88 418 ASP A N 1
ATOM 3434 C CA . ASP A 1 418 ? -4.215 19.061 -8.016 1.00 87.88 418 ASP A CA 1
ATOM 3435 C C . ASP A 1 418 ? -5.489 18.216 -7.902 1.00 87.88 418 ASP A C 1
ATOM 3437 O O . ASP A 1 418 ? -6.358 18.304 -8.766 1.00 87.88 418 ASP A O 1
ATOM 3441 N N . PHE A 1 419 ? -5.624 17.405 -6.846 1.00 92.62 419 PHE A N 1
ATOM 3442 C CA . PHE A 1 419 ? -6.837 16.612 -6.635 1.00 92.62 419 PHE A CA 1
ATOM 3443 C C . PHE A 1 419 ? -8.030 17.464 -6.200 1.00 92.62 419 PHE A C 1
ATOM 3445 O O . PHE A 1 419 ? -9.137 17.235 -6.689 1.00 92.62 419 PHE A O 1
ATOM 3452 N N . GLU A 1 420 ? -7.829 18.466 -5.341 1.00 93.06 420 GLU A N 1
ATOM 3453 C CA . GLU A 1 420 ? -8.896 19.405 -4.978 1.00 93.06 420 GLU A CA 1
ATOM 3454 C C . GLU A 1 420 ? -9.400 20.193 -6.192 1.00 93.06 420 GLU A C 1
ATOM 3456 O O . GLU A 1 420 ? -10.614 20.315 -6.384 1.00 93.06 420 GLU A O 1
ATOM 3461 N N . GLU A 1 421 ? -8.486 20.670 -7.040 1.00 90.31 421 GLU A N 1
ATOM 3462 C CA . GLU A 1 421 ? -8.816 21.368 -8.281 1.00 90.31 421 GLU A CA 1
ATOM 3463 C C . GLU A 1 421 ? -9.500 20.432 -9.285 1.00 90.31 421 GLU A C 1
ATOM 3465 O O . GLU A 1 421 ? -10.567 20.752 -9.809 1.00 90.31 421 GLU A O 1
ATOM 3470 N N . GLN A 1 422 ? -8.936 19.251 -9.545 1.00 88.75 422 GLN A N 1
ATOM 3471 C CA . GLN A 1 422 ? -9.468 18.341 -10.557 1.00 88.75 422 GLN A CA 1
ATOM 3472 C C . GLN A 1 422 ? -10.846 17.793 -10.180 1.00 88.75 422 GLN A C 1
ATOM 3474 O O . GLN A 1 422 ? -11.738 17.721 -11.026 1.00 88.75 422 GLN A O 1
ATOM 3479 N N . TYR A 1 423 ? -11.038 17.407 -8.918 1.00 91.38 423 TYR A N 1
ATOM 3480 C CA . TYR A 1 423 ? -12.310 16.856 -8.460 1.00 91.38 423 TYR A CA 1
ATOM 3481 C C . TYR A 1 423 ? -13.313 17.931 -8.062 1.00 91.38 423 TYR A C 1
ATOM 3483 O O . TYR A 1 423 ? -14.504 17.620 -7.966 1.00 91.38 423 TYR A O 1
ATOM 3491 N N . GLN A 1 424 ? -12.880 19.186 -7.888 1.00 92.88 424 GLN A N 1
ATOM 3492 C CA . GLN A 1 424 ? -13.716 20.293 -7.411 1.00 92.88 424 GLN A CA 1
ATOM 3493 C C . GLN A 1 424 ? -14.397 19.937 -6.078 1.00 92.88 424 GLN A C 1
ATOM 3495 O O . GLN A 1 424 ? -15.598 20.170 -5.887 1.00 92.88 424 GLN A O 1
ATOM 3500 N N . ILE A 1 425 ? -13.634 19.269 -5.207 1.00 92.81 425 ILE A N 1
ATOM 3501 C CA . ILE A 1 425 ? -14.032 18.780 -3.885 1.00 92.81 425 ILE A CA 1
ATOM 3502 C C . ILE A 1 425 ? -12.821 18.885 -2.969 1.00 92.81 425 ILE A C 1
ATOM 3504 O O . ILE A 1 425 ? -11.791 18.270 -3.233 1.00 92.81 425 ILE A O 1
ATOM 3508 N N . ASN A 1 426 ? -12.983 19.599 -1.863 1.00 93.69 426 ASN A N 1
ATOM 3509 C CA . ASN A 1 426 ? -11.918 19.805 -0.890 1.00 93.69 426 ASN A CA 1
ATOM 3510 C C . ASN A 1 426 ? -11.516 18.491 -0.210 1.00 93.69 426 ASN A C 1
ATOM 3512 O O . ASN A 1 426 ? -12.361 17.624 0.040 1.00 93.69 426 ASN A O 1
ATOM 3516 N N . TYR A 1 427 ? -10.255 18.394 0.193 1.00 95.38 427 TYR A N 1
ATOM 3517 C CA . TYR A 1 427 ? -9.812 17.364 1.114 1.00 95.38 427 TYR A CA 1
ATOM 3518 C C . TYR A 1 427 ? -10.553 17.539 2.458 1.00 95.38 427 TYR A C 1
ATOM 3520 O O . TYR A 1 427 ? -10.613 18.649 3.003 1.00 95.38 427 TYR A O 1
ATOM 3528 N N . PRO A 1 428 ? -11.190 16.483 2.998 1.00 91.62 428 PRO A N 1
ATOM 3529 C CA . PRO A 1 428 ? -12.174 16.650 4.068 1.00 91.62 428 PRO A CA 1
ATOM 3530 C C . PRO A 1 428 ? -11.569 16.783 5.472 1.00 91.62 428 PRO A C 1
ATOM 3532 O O . PRO A 1 428 ? -12.272 17.219 6.384 1.00 91.62 428 PRO A O 1
ATOM 3535 N N . LEU A 1 429 ? -10.300 16.409 5.673 1.00 95.75 429 LEU A N 1
ATOM 3536 C CA . LEU A 1 429 ? -9.647 16.417 6.988 1.00 95.75 429 LEU A CA 1
ATOM 3537 C C . LEU A 1 429 ? -8.690 17.606 7.136 1.00 95.75 429 LEU A C 1
ATOM 3539 O O . LEU A 1 429 ? -8.194 18.155 6.160 1.00 95.75 429 LEU A O 1
ATOM 3543 N N . SER A 1 430 ? -8.373 17.989 8.374 1.00 96.25 430 SER A N 1
ATOM 3544 C CA . SER A 1 430 ? -7.428 19.085 8.647 1.00 96.25 430 SER A CA 1
ATOM 3545 C C . SER A 1 430 ? -5.956 18.679 8.513 1.00 96.25 430 SER A C 1
ATOM 3547 O O . SER A 1 430 ? -5.070 19.528 8.610 1.00 96.25 430 SER A O 1
ATOM 3549 N N . LYS A 1 431 ? -5.674 17.379 8.366 1.00 97.50 431 LYS A N 1
ATOM 3550 C CA . LYS A 1 431 ? -4.316 16.848 8.238 1.00 97.50 431 LYS A CA 1
ATOM 3551 C C . LYS A 1 431 ? -4.261 15.575 7.398 1.00 97.50 431 LYS A C 1
ATOM 3553 O O . LYS A 1 431 ? -5.263 14.866 7.276 1.00 97.50 431 LYS A O 1
ATOM 3558 N N . CYS A 1 432 ? -3.084 15.287 6.862 1.00 98.00 432 CYS A N 1
ATOM 3559 C CA . CYS A 1 432 ? -2.740 14.009 6.255 1.00 98.00 432 CYS A CA 1
ATOM 3560 C C . CYS A 1 432 ? -1.295 13.666 6.638 1.00 98.00 432 CYS A C 1
ATOM 3562 O O . CYS A 1 432 ? -0.369 14.406 6.311 1.00 98.00 432 CYS A O 1
ATOM 3564 N N . ASP A 1 433 ? -1.116 12.574 7.377 1.00 98.62 433 ASP A N 1
ATOM 3565 C CA . ASP A 1 433 ? 0.211 12.073 7.733 1.00 98.62 433 ASP A CA 1
ATOM 3566 C C . ASP A 1 433 ? 0.593 10.941 6.772 1.00 98.62 433 ASP A C 1
ATOM 3568 O O . ASP A 1 433 ? -0.240 10.091 6.468 1.00 98.62 433 ASP A O 1
ATOM 3572 N N . HIS A 1 434 ? 1.839 10.929 6.307 1.00 98.69 434 HIS A N 1
ATOM 3573 C CA . HIS A 1 434 ? 2.444 9.875 5.496 1.00 98.69 434 HIS A CA 1
ATOM 3574 C C . HIS A 1 434 ? 3.553 9.218 6.320 1.00 98.69 434 HIS A C 1
ATOM 3576 O O . HIS A 1 434 ? 4.550 9.863 6.641 1.00 98.69 434 HIS A O 1
ATOM 3582 N N . ILE A 1 435 ? 3.390 7.956 6.700 1.00 98.69 435 ILE A N 1
ATOM 3583 C CA . ILE A 1 435 ? 4.285 7.297 7.657 1.00 98.69 435 ILE A CA 1
ATOM 3584 C C . ILE A 1 435 ? 5.017 6.145 6.972 1.00 98.69 435 ILE A C 1
ATOM 3586 O O . ILE A 1 435 ? 4.388 5.207 6.486 1.00 98.69 435 ILE A O 1
ATOM 3590 N N . ALA A 1 436 ? 6.348 6.211 6.951 1.00 97.88 436 ALA A N 1
ATOM 3591 C CA . ALA A 1 436 ? 7.209 5.110 6.535 1.00 97.88 436 ALA A CA 1
ATOM 3592 C C . ALA A 1 436 ? 7.327 4.101 7.686 1.00 97.88 436 ALA A C 1
ATOM 3594 O O . ALA A 1 436 ? 7.854 4.419 8.751 1.00 97.88 436 ALA A O 1
ATOM 3595 N N . VAL A 1 437 ? 6.822 2.890 7.466 1.00 94.75 437 VAL A N 1
ATOM 3596 C CA . VAL A 1 437 ? 6.759 1.808 8.448 1.00 94.75 437 VAL A CA 1
ATOM 3597 C C . VAL A 1 437 ? 7.840 0.762 8.127 1.00 94.75 437 VAL A C 1
ATOM 3599 O O . VAL A 1 437 ? 7.811 0.167 7.043 1.00 94.75 437 VAL A O 1
ATOM 3602 N N . PRO A 1 438 ? 8.796 0.511 9.042 1.00 88.69 438 PRO A N 1
ATOM 3603 C CA . PRO A 1 438 ? 9.777 -0.562 8.891 1.00 88.69 438 PRO A CA 1
ATOM 3604 C C . PRO A 1 438 ? 9.125 -1.951 8.846 1.00 88.69 438 PRO A C 1
ATOM 3606 O O . PRO A 1 438 ? 8.206 -2.241 9.613 1.00 88.69 438 PRO A O 1
ATOM 3609 N N . ASN A 1 439 ? 9.644 -2.834 7.986 1.00 78.06 439 ASN A N 1
ATOM 3610 C CA . ASN A 1 439 ? 9.128 -4.198 7.770 1.00 78.06 439 ASN A CA 1
ATOM 3611 C C . ASN A 1 439 ? 7.629 -4.237 7.410 1.00 78.06 439 ASN A C 1
ATOM 3613 O O . ASN A 1 439 ? 6.877 -5.065 7.917 1.00 78.06 439 ASN A O 1
ATOM 3617 N N . PHE A 1 440 ? 7.182 -3.303 6.568 1.00 79.69 440 PHE A N 1
ATOM 3618 C CA . PHE A 1 440 ? 5.823 -3.303 6.039 1.00 79.69 440 PHE A CA 1
ATOM 3619 C C . PHE A 1 440 ? 5.780 -4.074 4.717 1.00 79.69 440 PHE A C 1
ATOM 3621 O O . PHE A 1 440 ? 6.318 -3.611 3.706 1.00 79.69 440 PHE A O 1
ATOM 3628 N N . ASP A 1 441 ? 5.150 -5.250 4.742 1.00 72.19 441 ASP A N 1
ATOM 3629 C CA . ASP A 1 441 ? 5.160 -6.229 3.642 1.00 72.19 441 ASP A CA 1
ATOM 3630 C C . ASP A 1 441 ? 4.230 -5.870 2.467 1.00 72.19 441 ASP A C 1
ATOM 3632 O O . ASP A 1 441 ? 4.095 -6.632 1.510 1.00 72.19 441 ASP A O 1
ATOM 3636 N N . ILE A 1 442 ? 3.614 -4.687 2.498 1.00 75.50 442 ILE A N 1
ATOM 3637 C CA . ILE A 1 442 ? 2.861 -4.123 1.374 1.00 75.50 442 ILE A CA 1
ATOM 3638 C C . ILE A 1 442 ? 3.395 -2.734 1.005 1.00 75.50 442 ILE A C 1
ATOM 3640 O O . ILE A 1 442 ? 3.953 -2.038 1.857 1.00 75.50 442 ILE A O 1
ATOM 3644 N N . PRO A 1 443 ? 3.218 -2.279 -0.251 1.00 78.94 443 PRO A N 1
ATOM 3645 C CA . PRO A 1 443 ? 3.763 -0.996 -0.685 1.00 78.94 443 PRO A CA 1
ATOM 3646 C C . PRO A 1 443 ? 3.245 0.191 0.129 1.00 78.94 443 PRO A C 1
ATOM 3648 O O . PRO A 1 443 ? 4.042 1.034 0.547 1.00 78.94 443 PRO A O 1
ATOM 3651 N N . ALA A 1 444 ? 1.928 0.249 0.337 1.00 92.44 444 ALA A N 1
ATOM 3652 C CA . ALA A 1 444 ? 1.262 1.301 1.085 1.00 92.44 444 ALA A CA 1
ATOM 3653 C C . ALA A 1 444 ? -0.186 0.933 1.452 1.00 92.44 444 ALA A C 1
ATOM 3655 O O . ALA A 1 444 ? -0.758 -0.019 0.916 1.00 92.44 444 ALA A O 1
ATOM 3656 N N . MET A 1 445 ? -0.781 1.720 2.350 1.00 93.94 445 MET A N 1
ATOM 3657 C CA . MET A 1 445 ? -2.187 1.654 2.721 1.00 93.94 445 MET A CA 1
ATOM 3658 C C . MET A 1 445 ? -2.789 3.053 2.919 1.00 93.94 445 MET A C 1
ATOM 3660 O O . MET A 1 445 ? -2.371 3.824 3.781 1.00 93.94 445 MET A O 1
ATOM 3664 N N . LYS A 1 446 ? -3.845 3.330 2.151 1.00 95.81 446 LYS A N 1
ATOM 3665 C CA . LYS A 1 446 ? -4.647 4.567 2.083 1.00 95.81 446 LYS A CA 1
ATOM 3666 C C . LYS A 1 446 ? -5.429 4.987 3.336 1.00 95.81 446 LYS A C 1
ATOM 3668 O O . LYS A 1 446 ? -6.471 5.630 3.183 1.00 95.81 446 LYS A O 1
ATOM 3673 N N . ASN A 1 447 ? -5.034 4.615 4.552 1.00 98.31 447 ASN A N 1
ATOM 3674 C CA . ASN A 1 447 ? -5.812 4.950 5.752 1.00 98.31 447 ASN A CA 1
ATOM 3675 C C . ASN A 1 447 ? -6.153 6.455 5.790 1.00 98.31 447 ASN A C 1
ATOM 3677 O O . ASN A 1 447 ? -5.316 7.308 5.486 1.00 98.31 447 ASN A O 1
ATOM 3681 N N . PHE A 1 448 ? -7.404 6.787 6.121 1.00 97.56 448 PHE A N 1
ATOM 3682 C CA . PHE A 1 448 ? -7.937 8.137 5.910 1.00 97.56 448 PHE A CA 1
ATOM 3683 C C . PHE A 1 448 ? -7.184 9.160 6.773 1.00 97.56 448 PHE A C 1
ATOM 3685 O O . PHE A 1 448 ? -7.281 9.114 7.997 1.00 97.56 448 PHE A O 1
ATOM 3692 N N . GLY A 1 449 ? -6.407 10.046 6.146 1.00 97.19 449 GLY A N 1
ATOM 3693 C CA . GLY A 1 449 ? -5.586 11.053 6.826 1.00 97.19 449 GLY A CA 1
ATOM 3694 C C . GLY A 1 449 ? -4.342 10.543 7.559 1.00 97.19 449 GLY A C 1
ATOM 3695 O O . GLY A 1 449 ? -3.684 11.341 8.230 1.00 97.19 449 GLY A O 1
ATOM 3696 N N . CYS A 1 450 ? -3.996 9.258 7.461 1.00 98.38 450 CYS A N 1
ATOM 3697 C CA . CYS A 1 450 ? -2.806 8.677 8.097 1.00 98.38 450 CYS A CA 1
ATOM 3698 C C . CYS A 1 450 ? -2.245 7.529 7.247 1.00 98.38 450 CYS A C 1
ATOM 3700 O O . CYS A 1 450 ? -2.319 6.368 7.629 1.00 98.38 450 CYS A O 1
ATOM 3702 N N . ILE A 1 451 ? -1.757 7.850 6.056 1.00 98.62 451 ILE A N 1
ATOM 3703 C CA . ILE A 1 451 ? -1.353 6.883 5.041 1.00 98.62 451 ILE A CA 1
ATOM 3704 C C . ILE A 1 451 ? -0.049 6.191 5.456 1.00 98.62 451 ILE A C 1
ATOM 3706 O O . ILE A 1 451 ? 0.931 6.850 5.809 1.00 98.62 451 ILE A O 1
ATOM 3710 N N . LEU A 1 452 ? -0.030 4.862 5.376 1.00 98.31 452 LEU A N 1
ATOM 3711 C CA . LEU A 1 452 ? 1.120 4.031 5.735 1.00 98.31 452 LEU A CA 1
ATOM 3712 C C . LEU A 1 452 ? 1.863 3.559 4.492 1.00 98.31 452 LEU A C 1
ATOM 3714 O O . LEU A 1 452 ? 1.232 3.225 3.496 1.00 98.31 452 LEU A O 1
ATOM 3718 N N . TYR A 1 453 ? 3.188 3.490 4.554 1.00 97.88 453 TYR A N 1
ATOM 3719 C CA . TYR A 1 453 ? 4.039 3.079 3.440 1.00 97.88 453 TYR A CA 1
ATOM 3720 C C . TYR A 1 453 ? 5.137 2.134 3.908 1.00 97.88 453 TYR A C 1
ATOM 3722 O O . TYR A 1 453 ? 5.661 2.288 5.007 1.00 97.88 453 TYR A O 1
ATOM 3730 N N . SER A 1 454 ? 5.574 1.231 3.032 1.00 91.81 454 SER A N 1
ATOM 3731 C CA . SER A 1 454 ? 6.896 0.622 3.176 1.00 91.81 454 SER A CA 1
ATOM 3732 C C . SER A 1 454 ? 7.970 1.700 3.030 1.00 91.81 454 SER A C 1
ATOM 3734 O O . SER A 1 454 ? 7.871 2.572 2.163 1.00 91.81 454 SER A O 1
ATOM 3736 N N . GLU A 1 455 ? 9.037 1.626 3.830 1.00 90.31 455 GLU A N 1
ATOM 3737 C CA . GLU A 1 455 ? 10.169 2.561 3.742 1.00 90.31 455 GLU A CA 1
ATOM 3738 C C . GLU A 1 455 ? 10.721 2.676 2.314 1.00 90.31 455 GLU A C 1
ATOM 3740 O O . GLU A 1 455 ? 11.007 3.772 1.840 1.00 90.31 455 GLU A O 1
ATOM 3745 N N . THR A 1 456 ? 10.793 1.552 1.596 1.00 85.38 456 THR A N 1
ATOM 3746 C CA . THR A 1 456 ? 11.299 1.479 0.212 1.00 85.38 456 THR A CA 1
ATOM 3747 C C . THR A 1 456 ? 10.426 2.207 -0.811 1.00 85.38 456 THR A C 1
ATOM 3749 O O . THR A 1 456 ? 10.862 2.446 -1.937 1.00 85.38 456 THR A O 1
ATOM 3752 N N . ARG A 1 457 ? 9.183 2.531 -0.440 1.00 89.62 457 ARG A N 1
ATOM 3753 C CA . ARG A 1 457 ? 8.186 3.172 -1.299 1.00 89.62 457 ARG A CA 1
ATOM 3754 C C . ARG A 1 457 ? 7.980 4.646 -0.972 1.00 89.62 457 ARG A C 1
ATOM 3756 O O . ARG A 1 457 ? 7.482 5.362 -1.828 1.00 89.62 457 ARG A O 1
ATOM 3763 N N . LEU A 1 458 ? 8.371 5.110 0.215 1.00 95.62 458 LEU A N 1
ATOM 3764 C CA . LEU A 1 458 ? 8.210 6.511 0.621 1.00 95.62 458 LEU A CA 1
ATOM 3765 C C . LEU A 1 458 ? 9.531 7.283 0.659 1.00 95.62 458 LEU A C 1
ATOM 3767 O O . LEU A 1 458 ? 9.569 8.447 0.264 1.00 95.62 458 LEU A O 1
ATOM 3771 N N . LEU A 1 459 ? 10.600 6.660 1.161 1.00 94.56 459 LEU A N 1
ATOM 3772 C CA . LEU A 1 459 ? 11.863 7.340 1.437 1.00 94.56 459 LEU A CA 1
ATOM 3773 C C . LEU A 1 459 ? 12.687 7.509 0.161 1.00 94.56 459 LEU A C 1
ATOM 3775 O O . LEU A 1 459 ? 12.840 6.568 -0.619 1.00 94.56 459 LEU A O 1
ATOM 3779 N N . TYR A 1 460 ? 13.265 8.696 -0.019 1.00 95.25 460 TYR A N 1
ATOM 3780 C CA . TYR A 1 460 ? 14.136 8.992 -1.152 1.00 95.25 460 TYR A CA 1
ATOM 3781 C C . TYR A 1 460 ? 15.386 9.748 -0.707 1.00 95.25 460 TYR A C 1
ATOM 3783 O O . TYR A 1 460 ? 15.308 10.857 -0.183 1.00 95.25 460 TYR A O 1
ATOM 3791 N N . ASN A 1 461 ? 16.544 9.160 -0.994 1.00 92.62 461 ASN A N 1
ATOM 3792 C CA . ASN A 1 461 ? 17.850 9.731 -0.704 1.00 92.62 461 ASN A CA 1
ATOM 3793 C C . ASN A 1 461 ? 18.582 10.056 -2.011 1.00 92.62 461 ASN A C 1
ATOM 3795 O O . ASN A 1 461 ? 18.874 9.160 -2.800 1.00 92.62 461 ASN A O 1
ATOM 3799 N N . ASN A 1 462 ? 18.936 11.319 -2.236 1.00 89.19 462 ASN A N 1
ATOM 3800 C CA . ASN A 1 462 ? 19.542 11.762 -3.497 1.00 89.19 462 ASN A CA 1
ATOM 3801 C C . ASN A 1 462 ? 20.951 11.196 -3.784 1.00 89.19 462 ASN A C 1
ATOM 3803 O O . ASN A 1 462 ? 21.410 11.304 -4.918 1.00 89.19 462 ASN A O 1
ATOM 3807 N N . GLN A 1 463 ? 21.638 10.617 -2.793 1.00 87.38 463 GLN A N 1
ATOM 3808 C CA . GLN A 1 463 ? 22.972 10.026 -2.961 1.00 87.38 463 GLN A CA 1
ATOM 3809 C C . GLN A 1 463 ? 22.918 8.522 -3.247 1.00 87.38 463 GLN A C 1
ATOM 3811 O O . GLN A 1 463 ? 23.827 7.992 -3.882 1.00 87.38 463 GLN A O 1
ATOM 3816 N N . THR A 1 464 ? 21.884 7.826 -2.765 1.00 86.75 464 THR A N 1
ATOM 3817 C CA . THR A 1 464 ? 21.815 6.352 -2.805 1.00 86.75 464 THR A CA 1
ATOM 3818 C C . THR A 1 464 ? 20.611 5.799 -3.563 1.00 86.75 464 THR A C 1
ATOM 3820 O O . THR A 1 464 ? 20.665 4.670 -4.045 1.00 86.75 464 THR A O 1
ATOM 3823 N N . SER A 1 465 ? 19.527 6.567 -3.691 1.00 85.50 465 SER A N 1
ATOM 3824 C CA . SER A 1 465 ? 18.317 6.145 -4.400 1.00 85.50 465 SER A CA 1
ATOM 3825 C C . SER A 1 465 ? 18.447 6.376 -5.902 1.00 85.50 465 SER A C 1
ATOM 3827 O O . SER A 1 465 ? 18.988 7.382 -6.355 1.00 85.50 465 SER A O 1
ATOM 3829 N N . THR A 1 466 ? 17.917 5.445 -6.692 1.00 88.69 466 THR A N 1
ATOM 3830 C CA . THR A 1 466 ? 17.896 5.563 -8.156 1.00 88.69 466 THR A CA 1
ATOM 3831 C C . THR A 1 466 ? 16.763 6.479 -8.630 1.00 88.69 466 THR A C 1
ATOM 3833 O O . THR A 1 466 ? 15.799 6.728 -7.902 1.00 88.69 466 THR A O 1
ATOM 3836 N N . SER A 1 467 ? 16.817 6.919 -9.889 1.00 88.19 467 SER A N 1
ATOM 3837 C CA . SER A 1 467 ? 15.699 7.629 -10.531 1.00 88.19 467 SER A CA 1
ATOM 3838 C C . SER A 1 467 ? 14.413 6.797 -10.565 1.00 88.19 467 SER A C 1
ATOM 3840 O O . SER A 1 467 ? 13.322 7.346 -10.430 1.00 88.19 467 SER A O 1
ATOM 3842 N N . LEU A 1 468 ? 14.525 5.467 -10.672 1.00 85.69 468 LEU A N 1
ATOM 3843 C CA . LEU A 1 468 ? 13.378 4.567 -10.570 1.00 85.69 468 LEU A CA 1
ATOM 3844 C C . LEU A 1 468 ? 12.752 4.620 -9.170 1.00 85.69 468 LEU A C 1
ATOM 3846 O O . LEU A 1 468 ? 11.532 4.679 -9.059 1.00 85.69 468 LEU A O 1
ATOM 3850 N N . ASN A 1 469 ? 13.563 4.649 -8.105 1.00 86.44 469 ASN A N 1
ATOM 3851 C CA . ASN A 1 469 ? 13.043 4.800 -6.741 1.00 86.44 469 ASN A CA 1
ATOM 3852 C C . ASN A 1 469 ? 12.332 6.145 -6.565 1.00 86.44 469 ASN A C 1
ATOM 3854 O O . ASN A 1 469 ? 11.251 6.186 -5.984 1.00 86.44 469 ASN A O 1
ATOM 3858 N N . GLN A 1 470 ? 12.900 7.223 -7.117 1.00 94.31 470 GLN A N 1
ATOM 3859 C CA . GLN A 1 470 ? 12.275 8.545 -7.109 1.00 94.31 470 GLN A CA 1
ATOM 3860 C C . GLN A 1 470 ? 10.893 8.524 -7.777 1.00 94.31 470 GLN A C 1
ATOM 3862 O O . GLN A 1 470 ? 9.905 8.970 -7.194 1.00 94.31 470 GLN A O 1
ATOM 3867 N N . GLN A 1 471 ? 10.817 7.963 -8.986 1.00 94.56 471 GLN A N 1
ATOM 3868 C CA . GLN A 1 471 ? 9.578 7.871 -9.751 1.00 94.56 471 GLN A CA 1
ATOM 3869 C C . GLN A 1 471 ? 8.532 7.002 -9.043 1.00 94.56 471 GLN A C 1
ATOM 3871 O O . GLN A 1 471 ? 7.371 7.394 -8.941 1.00 94.56 471 GLN A O 1
ATOM 3876 N N . GLN A 1 472 ? 8.939 5.849 -8.507 1.00 90.94 472 GLN A N 1
ATOM 3877 C CA . GLN A 1 472 ? 8.051 4.955 -7.762 1.00 90.94 472 GLN A CA 1
ATOM 3878 C C . GLN A 1 472 ? 7.506 5.610 -6.491 1.00 90.94 472 GLN A C 1
ATOM 3880 O O . GLN A 1 472 ? 6.317 5.463 -6.210 1.00 90.94 472 GLN A O 1
ATOM 3885 N N . ALA A 1 473 ? 8.337 6.361 -5.759 1.00 95.25 473 ALA A N 1
ATOM 3886 C CA . ALA A 1 473 ? 7.894 7.116 -4.592 1.00 95.25 473 ALA A CA 1
ATOM 3887 C C . ALA A 1 473 ? 6.861 8.185 -4.972 1.00 95.25 473 ALA A C 1
ATOM 3889 O O . ALA A 1 473 ? 5.817 8.304 -4.333 1.00 95.25 473 ALA A O 1
ATOM 3890 N N . ALA A 1 474 ? 7.088 8.920 -6.063 1.00 97.00 474 ALA A N 1
ATOM 3891 C CA . ALA A 1 474 ? 6.123 9.908 -6.531 1.00 97.00 474 ALA A CA 1
ATOM 3892 C C . ALA A 1 474 ? 4.781 9.273 -6.933 1.00 97.00 474 ALA A C 1
ATOM 3894 O O . ALA A 1 474 ? 3.724 9.765 -6.528 1.00 97.00 474 ALA A O 1
ATOM 3895 N N . LEU A 1 475 ? 4.819 8.165 -7.682 1.00 95.75 475 LEU A N 1
ATOM 3896 C CA . LEU A 1 475 ? 3.624 7.446 -8.126 1.00 95.75 475 LEU A CA 1
ATOM 3897 C C . LEU A 1 475 ? 2.818 6.901 -6.942 1.00 95.75 475 LEU A C 1
ATOM 3899 O O . LEU A 1 475 ? 1.617 7.150 -6.872 1.00 95.75 475 LEU A O 1
ATOM 3903 N N . ILE A 1 476 ? 3.455 6.224 -5.979 1.00 95.94 476 ILE A N 1
ATOM 3904 C CA . ILE A 1 476 ? 2.732 5.625 -4.846 1.00 95.94 476 ILE A CA 1
ATOM 3905 C C . ILE A 1 476 ? 2.173 6.683 -3.888 1.00 95.94 476 ILE A C 1
ATOM 3907 O O . ILE A 1 476 ? 1.040 6.555 -3.431 1.00 95.94 476 ILE A O 1
ATOM 3911 N N . ILE A 1 477 ? 2.900 7.778 -3.628 1.00 97.88 477 ILE A N 1
ATOM 3912 C CA . ILE A 1 477 ? 2.373 8.894 -2.825 1.00 97.88 477 ILE A CA 1
ATOM 3913 C C . ILE A 1 477 ? 1.119 9.464 -3.491 1.00 97.88 477 ILE A C 1
ATOM 3915 O O . ILE A 1 477 ? 0.105 9.687 -2.829 1.00 97.88 477 ILE A O 1
ATOM 3919 N N . THR A 1 478 ? 1.174 9.652 -4.809 1.00 97.00 478 THR A N 1
ATOM 3920 C CA . THR A 1 478 ? 0.057 10.182 -5.594 1.00 97.00 478 THR A CA 1
ATOM 3921 C C . THR A 1 478 ? -1.128 9.204 -5.629 1.00 97.00 478 THR A C 1
ATOM 3923 O O . THR A 1 478 ? -2.270 9.636 -5.467 1.00 97.00 478 THR A O 1
ATOM 3926 N N . HIS A 1 479 ? -0.872 7.897 -5.765 1.00 96.44 479 HIS A N 1
ATOM 3927 C CA . HIS A 1 479 ? -1.883 6.831 -5.732 1.00 96.44 479 HIS A CA 1
ATOM 3928 C C . HIS A 1 479 ? -2.663 6.842 -4.409 1.00 96.44 479 HIS A C 1
ATOM 3930 O O . HIS A 1 479 ? -3.891 6.960 -4.396 1.00 96.44 479 HIS A O 1
ATOM 3936 N N . GLU A 1 480 ? -1.961 6.784 -3.276 1.00 97.12 480 GLU A N 1
ATOM 3937 C CA . GLU A 1 480 ? -2.608 6.727 -1.960 1.00 97.12 480 GLU A CA 1
ATOM 3938 C C . GLU A 1 480 ? -3.301 8.042 -1.570 1.00 97.12 480 GLU A C 1
ATOM 3940 O O . GLU A 1 480 ? -4.287 8.047 -0.824 1.00 97.12 480 GLU A O 1
ATOM 3945 N N . LEU A 1 481 ? -2.825 9.173 -2.092 1.00 95.94 481 LEU A N 1
ATOM 3946 C CA . LEU A 1 481 ? -3.492 10.453 -1.893 1.00 95.94 481 LEU A CA 1
ATOM 3947 C C . LEU A 1 481 ? -4.772 10.568 -2.741 1.00 95.94 481 LEU A C 1
ATOM 3949 O O . LEU A 1 481 ? -5.783 11.074 -2.255 1.00 95.94 481 LEU A O 1
ATOM 3953 N N . SER A 1 482 ? -4.794 10.023 -3.963 1.00 95.44 482 SER A N 1
ATOM 3954 C CA . SER A 1 482 ? -6.020 9.947 -4.780 1.00 95.44 482 SER A CA 1
ATOM 3955 C C . SER A 1 482 ? -7.125 9.155 -4.072 1.00 95.44 482 SER A C 1
ATOM 3957 O O . SER A 1 482 ? -8.316 9.485 -4.146 1.00 95.44 482 SER A O 1
ATOM 3959 N N . HIS A 1 483 ? -6.730 8.130 -3.316 1.00 95.94 483 HIS A N 1
ATOM 3960 C CA . HIS A 1 483 ? -7.646 7.313 -2.536 1.00 95.94 483 HIS A CA 1
ATOM 3961 C C . HIS A 1 483 ? -8.432 8.073 -1.456 1.00 95.94 483 HIS A C 1
ATOM 3963 O O . HIS A 1 483 ? -9.505 7.615 -1.048 1.00 95.94 483 HIS A O 1
ATOM 3969 N N . GLN A 1 484 ? -7.967 9.256 -1.039 1.00 95.94 484 GLN A N 1
ATOM 3970 C CA . GLN A 1 484 ? -8.690 10.086 -0.075 1.00 95.94 484 GLN A CA 1
ATOM 3971 C C . GLN A 1 484 ? -10.064 10.538 -0.611 1.00 95.94 484 GLN A C 1
ATOM 3973 O O . GLN A 1 484 ? -10.995 10.708 0.175 1.00 95.94 484 GLN A O 1
ATOM 3978 N N . TRP A 1 485 ? -10.234 10.624 -1.938 1.00 94.69 485 TRP A N 1
ATOM 3979 C CA . TRP A 1 485 ? -11.534 10.801 -2.599 1.00 94.69 485 TRP A CA 1
ATOM 3980 C C . TRP A 1 485 ? -12.116 9.457 -3.054 1.00 94.69 485 TRP A C 1
ATOM 3982 O O . TRP A 1 485 ? -13.218 9.080 -2.648 1.00 94.69 485 TRP A O 1
ATOM 3992 N N . PHE A 1 486 ? -11.357 8.714 -3.866 1.00 90.44 486 PHE A N 1
ATOM 3993 C CA . PHE A 1 486 ? -11.770 7.431 -4.442 1.00 90.44 486 PHE A CA 1
ATOM 3994 C C . PHE A 1 486 ? -11.356 6.254 -3.560 1.00 90.44 486 PHE A C 1
ATOM 3996 O O . PHE A 1 486 ? -10.303 5.641 -3.737 1.00 90.44 486 PHE A O 1
ATOM 4003 N N . GLY A 1 487 ? -12.217 5.924 -2.607 1.00 90.44 487 GLY A N 1
ATOM 4004 C CA . GLY A 1 487 ? -12.059 4.800 -1.695 1.00 90.44 487 GLY A CA 1
ATOM 4005 C C . GLY A 1 487 ? -12.375 5.167 -0.261 1.00 90.44 487 GLY A C 1
ATOM 4006 O O . GLY A 1 487 ? -13.041 4.384 0.416 1.00 90.44 487 GLY A O 1
ATOM 4007 N N . ASN A 1 488 ? -11.983 6.366 0.167 1.00 94.62 488 ASN A N 1
ATOM 4008 C CA . ASN A 1 488 ? -12.219 6.837 1.527 1.00 94.62 488 ASN A CA 1
ATOM 4009 C C . ASN A 1 488 ? -13.511 7.657 1.605 1.00 94.62 488 ASN A C 1
ATOM 4011 O O . ASN A 1 488 ? -14.471 7.253 2.268 1.00 94.62 488 ASN A O 1
ATOM 4015 N N . LEU A 1 489 ? -13.567 8.778 0.879 1.00 94.31 489 LEU A N 1
ATOM 4016 C CA . LEU A 1 489 ? -14.740 9.652 0.846 1.00 94.31 489 LEU A CA 1
ATOM 4017 C C . LEU A 1 489 ? -15.950 8.941 0.233 1.00 94.31 489 LEU A C 1
ATOM 4019 O O . LEU A 1 489 ? -17.018 8.909 0.846 1.00 94.31 489 LEU A O 1
ATOM 4023 N N . VAL A 1 490 ? -15.755 8.303 -0.922 1.00 94.81 490 VAL A N 1
ATOM 4024 C CA . VAL A 1 490 ? -16.741 7.420 -1.558 1.00 94.81 490 VAL A CA 1
ATOM 4025 C C . VAL A 1 490 ? -16.161 6.015 -1.623 1.00 94.81 490 VAL A C 1
ATOM 4027 O O . VAL A 1 490 ? -15.085 5.814 -2.183 1.00 94.81 490 VAL A O 1
ATOM 4030 N N . THR A 1 491 ? -16.855 5.047 -1.029 1.00 93.94 491 THR A N 1
ATOM 4031 C CA . THR A 1 491 ? -16.363 3.668 -0.887 1.00 93.94 491 THR A CA 1
ATOM 4032 C C . THR A 1 491 ? -17.323 2.700 -1.576 1.00 93.94 491 THR A C 1
ATOM 4034 O O . THR A 1 491 ? -18.530 2.863 -1.451 1.00 93.94 491 THR A O 1
ATOM 4037 N N . PRO A 1 492 ? -16.858 1.669 -2.284 1.00 92.00 492 PRO A N 1
ATOM 4038 C CA . PRO A 1 492 ? -17.724 0.611 -2.770 1.00 92.00 492 PRO A CA 1
ATOM 4039 C C . PRO A 1 492 ? -18.429 -0.085 -1.607 1.00 92.00 492 PRO A C 1
ATOM 4041 O O . PRO A 1 492 ? -17.811 -0.347 -0.576 1.00 92.00 492 PRO A O 1
ATOM 4044 N N . SER A 1 493 ? -19.713 -0.399 -1.768 1.00 91.94 493 SER A N 1
ATOM 4045 C CA . SER A 1 493 ? -20.495 -1.082 -0.730 1.00 91.94 493 SER A CA 1
ATOM 4046 C C . SER A 1 493 ? -19.984 -2.498 -0.453 1.00 91.94 493 SER A C 1
ATOM 4048 O O . SER A 1 493 ? -20.142 -2.993 0.656 1.00 91.94 493 SER A O 1
ATOM 4050 N N . TRP A 1 494 ? -19.339 -3.142 -1.432 1.00 92.06 494 TRP A N 1
ATOM 4051 C CA . TRP A 1 494 ? -18.753 -4.472 -1.271 1.00 92.06 494 TRP A CA 1
ATOM 4052 C C . TRP A 1 494 ? -17.478 -4.653 -2.100 1.00 92.06 494 TRP A C 1
ATOM 4054 O O . TRP A 1 494 ? -17.258 -3.967 -3.101 1.00 92.06 494 TRP A O 1
ATOM 4064 N N . TRP A 1 495 ? -16.658 -5.629 -1.707 1.00 85.75 495 TRP A N 1
ATOM 4065 C CA . TRP A 1 495 ? -15.355 -5.943 -2.303 1.00 85.75 495 TRP A CA 1
ATOM 4066 C C . TRP A 1 495 ? -15.407 -6.225 -3.812 1.00 85.75 495 TRP A C 1
ATOM 4068 O O . TRP A 1 495 ? -14.476 -5.869 -4.527 1.00 85.75 495 TRP A O 1
ATOM 4078 N N . LYS A 1 496 ? -16.526 -6.752 -4.333 1.00 85.19 496 LYS A N 1
ATOM 4079 C CA . LYS A 1 496 ? -16.722 -7.027 -5.776 1.00 85.19 496 LYS A CA 1
ATOM 4080 C C . LYS A 1 496 ? -16.527 -5.804 -6.688 1.00 85.19 496 LYS A C 1
ATOM 4082 O O . LYS A 1 496 ? -16.294 -5.954 -7.886 1.00 85.19 496 LYS A O 1
ATOM 4087 N N . ASP A 1 497 ? -16.666 -4.602 -6.127 1.00 87.31 497 ASP A N 1
ATOM 4088 C CA . ASP A 1 497 ? -16.617 -3.328 -6.844 1.00 87.31 497 ASP A CA 1
ATOM 4089 C C . ASP A 1 497 ? -15.372 -2.493 -6.477 1.00 87.31 497 ASP A C 1
ATOM 4091 O O . ASP A 1 497 ? -15.233 -1.354 -6.926 1.00 87.31 497 ASP A O 1
ATOM 4095 N N . PHE A 1 498 ? -14.425 -3.052 -5.707 1.00 85.94 498 PHE A N 1
ATOM 4096 C CA . PHE A 1 498 ? -13.207 -2.344 -5.281 1.00 85.94 498 PHE A CA 1
ATOM 4097 C C . PHE A 1 498 ? -12.262 -1.959 -6.414 1.00 85.94 498 PHE A C 1
ATOM 4099 O O . PHE A 1 498 ? -11.474 -1.022 -6.249 1.00 85.94 498 PHE A O 1
ATOM 4106 N N . TRP A 1 499 ? -12.387 -2.608 -7.574 1.00 86.69 499 TRP A N 1
ATOM 4107 C CA . TRP A 1 499 ? -11.671 -2.210 -8.779 1.00 86.69 499 TRP A CA 1
ATOM 4108 C C . TRP A 1 499 ? -11.881 -0.737 -9.112 1.00 86.69 499 TRP A C 1
ATOM 4110 O O . TRP A 1 499 ? -10.944 -0.103 -9.571 1.00 86.69 499 TRP A O 1
ATOM 4120 N N . LEU A 1 500 ? -13.057 -0.160 -8.829 1.00 87.12 500 LEU A N 1
ATOM 4121 C CA . LEU A 1 500 ? -13.321 1.244 -9.130 1.00 87.12 500 LEU A CA 1
ATOM 4122 C C . LEU A 1 500 ? -12.345 2.149 -8.367 1.00 87.12 500 LEU A C 1
ATOM 4124 O O . LEU A 1 500 ? -11.743 3.042 -8.945 1.00 87.12 500 LEU A O 1
ATOM 4128 N N . ASN A 1 501 ? -12.103 1.875 -7.087 1.00 89.00 501 ASN A N 1
ATOM 4129 C CA . ASN A 1 501 ? -11.140 2.657 -6.314 1.00 89.00 501 ASN A CA 1
ATOM 4130 C C . ASN A 1 501 ? -9.716 2.479 -6.833 1.00 89.00 501 ASN A C 1
ATOM 4132 O O . ASN A 1 501 ? -8.983 3.457 -6.963 1.00 89.00 501 ASN A O 1
ATOM 4136 N N . LYS A 1 502 ? -9.312 1.224 -7.071 1.00 89.19 502 LYS A N 1
ATOM 4137 C CA . LYS A 1 502 ? -7.937 0.883 -7.452 1.00 89.19 502 LYS A CA 1
ATOM 4138 C C . LYS A 1 502 ? -7.594 1.385 -8.849 1.00 89.19 502 LYS A C 1
ATOM 4140 O O . LYS A 1 502 ? -6.576 2.044 -9.016 1.00 89.19 502 LYS A O 1
ATOM 4145 N N . ALA A 1 503 ? -8.498 1.203 -9.801 1.00 92.81 503 ALA A N 1
ATOM 4146 C CA . ALA A 1 503 ? -8.394 1.721 -11.155 1.00 92.81 503 ALA A CA 1
ATOM 4147 C C . ALA A 1 503 ? -8.224 3.242 -11.203 1.00 92.81 503 ALA A C 1
ATOM 4149 O O . ALA A 1 503 ? -7.361 3.748 -11.921 1.00 92.81 503 ALA A O 1
ATOM 4150 N N . PHE A 1 504 ? -9.053 3.971 -10.448 1.00 91.81 504 PHE A N 1
ATOM 4151 C CA . PHE A 1 504 ? -8.989 5.427 -10.414 1.00 91.81 504 PHE A CA 1
ATOM 4152 C C . PHE A 1 504 ? -7.695 5.911 -9.777 1.00 91.81 504 PHE A C 1
ATOM 4154 O O . PHE A 1 504 ? -7.009 6.725 -10.381 1.00 91.81 504 PHE A O 1
ATOM 4161 N N . ALA A 1 505 ? -7.326 5.395 -8.603 1.00 93.19 505 ALA A N 1
ATOM 4162 C CA . ALA A 1 505 ? -6.078 5.785 -7.954 1.00 93.19 505 ALA A CA 1
ATOM 4163 C C . ALA A 1 505 ? -4.850 5.507 -8.832 1.00 93.19 505 ALA A C 1
ATOM 4165 O O . ALA A 1 505 ? -3.986 6.373 -8.950 1.00 93.19 505 ALA A O 1
ATOM 4166 N N . GLU A 1 506 ? -4.821 4.362 -9.515 1.00 93.38 506 GLU A N 1
ATOM 4167 C CA . GLU A 1 506 ? -3.724 3.988 -10.405 1.00 93.38 506 GLU A CA 1
ATOM 4168 C C . GLU A 1 506 ? -3.617 4.927 -11.613 1.00 93.38 506 GLU A C 1
ATOM 4170 O O . GLU A 1 506 ? -2.559 5.498 -11.862 1.00 93.38 506 GLU A O 1
ATOM 4175 N N . TRP A 1 507 ? -4.712 5.168 -12.342 1.00 93.62 507 TRP A N 1
ATOM 4176 C CA . TRP A 1 507 ? -4.677 6.071 -13.500 1.00 93.62 507 TRP A CA 1
ATOM 4177 C C . TRP A 1 507 ? -4.336 7.513 -13.104 1.00 93.62 507 TRP A C 1
ATOM 4179 O O . TRP A 1 507 ? -3.535 8.191 -13.754 1.00 93.62 507 TRP A O 1
ATOM 4189 N N . MET A 1 508 ? -4.923 7.972 -12.001 1.00 90.94 508 MET A N 1
ATOM 4190 C CA . MET A 1 508 ? -4.719 9.318 -11.485 1.00 90.94 508 MET A CA 1
ATOM 4191 C C . MET A 1 508 ? -3.294 9.534 -10.985 1.00 90.94 508 MET A C 1
ATOM 4193 O O . MET A 1 508 ? -2.775 10.637 -11.149 1.00 90.94 508 MET A O 1
ATOM 4197 N N . ALA A 1 509 ? -2.638 8.499 -10.449 1.00 94.00 509 ALA A N 1
ATOM 4198 C CA . ALA A 1 509 ? -1.224 8.557 -10.101 1.00 94.00 509 ALA A CA 1
ATOM 4199 C C . ALA A 1 509 ? -0.367 8.940 -11.311 1.00 94.00 509 ALA A C 1
ATOM 4201 O O . ALA A 1 509 ? 0.384 9.908 -11.240 1.00 94.00 509 ALA A O 1
ATOM 4202 N N . TYR A 1 510 ? -0.546 8.270 -12.452 1.00 94.25 510 TYR A N 1
ATOM 4203 C CA . TYR A 1 510 ? 0.225 8.569 -13.661 1.00 94.25 510 TYR A CA 1
ATOM 4204 C C . TYR A 1 510 ? -0.050 9.976 -14.207 1.00 94.25 510 TYR A C 1
ATOM 4206 O O . TYR A 1 510 ? 0.901 10.721 -14.453 1.00 94.25 510 TYR A O 1
ATOM 4214 N N . ILE A 1 511 ? -1.323 10.376 -14.348 1.00 90.88 5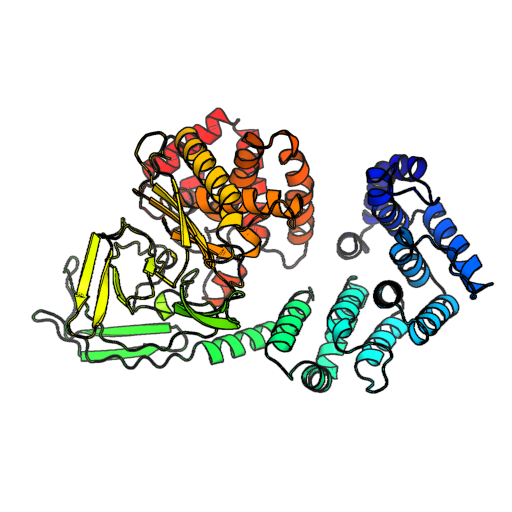11 ILE A N 1
ATOM 4215 C CA . ILE A 1 511 ? -1.672 11.722 -14.843 1.00 90.88 511 ILE A CA 1
ATOM 4216 C C . ILE A 1 511 ? -1.102 12.798 -13.925 1.00 90.88 511 ILE A C 1
ATOM 4218 O O . ILE A 1 511 ? -0.445 13.735 -14.384 1.00 90.88 511 ILE A O 1
ATOM 4222 N N . ALA A 1 512 ? -1.380 12.691 -12.626 1.00 91.25 512 ALA A N 1
ATOM 4223 C CA . ALA A 1 512 ? -0.994 13.726 -11.692 1.00 91.25 512 ALA A CA 1
ATOM 4224 C C . ALA A 1 512 ? 0.530 13.752 -11.543 1.00 91.25 512 ALA A C 1
ATOM 4226 O O . ALA A 1 512 ? 1.112 14.827 -11.627 1.00 91.25 512 ALA A O 1
ATOM 4227 N N . THR A 1 513 ? 1.236 12.628 -11.417 1.00 93.50 513 THR A N 1
ATOM 4228 C CA . THR A 1 513 ? 2.706 12.673 -11.347 1.00 93.50 513 THR A CA 1
ATOM 4229 C C . THR A 1 513 ? 3.326 13.280 -12.618 1.00 93.50 513 THR A C 1
ATOM 4231 O O . THR A 1 513 ? 4.261 14.076 -12.506 1.00 93.50 513 THR A O 1
ATOM 4234 N N . ASN A 1 514 ? 2.757 13.035 -13.807 1.00 92.31 514 ASN A N 1
ATOM 4235 C CA . ASN A 1 514 ? 3.250 13.625 -15.060 1.00 92.31 514 ASN A CA 1
ATOM 4236 C C . ASN A 1 514 ? 3.124 15.159 -15.101 1.00 92.31 514 ASN A C 1
ATOM 4238 O O . ASN A 1 514 ? 3.870 15.809 -15.826 1.00 92.31 514 ASN A O 1
ATOM 4242 N N . LYS A 1 515 ? 2.211 15.768 -14.330 1.00 89.25 515 LYS A N 1
ATOM 4243 C CA . LYS A 1 515 ? 2.100 17.237 -14.240 1.00 89.25 515 LYS A CA 1
ATOM 4244 C C . LYS A 1 515 ? 3.296 17.881 -13.525 1.00 89.25 515 LYS A C 1
ATOM 4246 O O . LYS A 1 515 ? 3.660 19.000 -13.870 1.00 89.25 515 LYS A O 1
ATOM 4251 N N . ILE A 1 516 ? 3.910 17.196 -12.552 1.00 87.62 516 ILE A N 1
ATOM 4252 C CA . ILE A 1 516 ? 5.127 17.685 -11.870 1.00 87.62 516 ILE A CA 1
ATOM 4253 C C . ILE A 1 516 ? 6.378 17.327 -12.669 1.00 87.62 516 ILE A C 1
ATOM 4255 O O . ILE A 1 516 ? 7.295 18.140 -12.766 1.00 87.62 516 ILE A O 1
ATOM 4259 N N . HIS A 1 517 ? 6.410 16.113 -13.216 1.00 90.06 517 HIS A N 1
ATOM 4260 C CA . HIS A 1 517 ? 7.562 15.558 -13.919 1.00 90.06 517 HIS A CA 1
ATOM 4261 C C . HIS A 1 517 ? 7.204 15.216 -15.375 1.00 90.06 517 HIS A C 1
ATOM 4263 O O . HIS A 1 517 ? 7.130 14.037 -15.733 1.00 90.06 517 HIS A O 1
ATOM 4269 N N . PRO A 1 518 ? 6.939 16.223 -16.233 1.0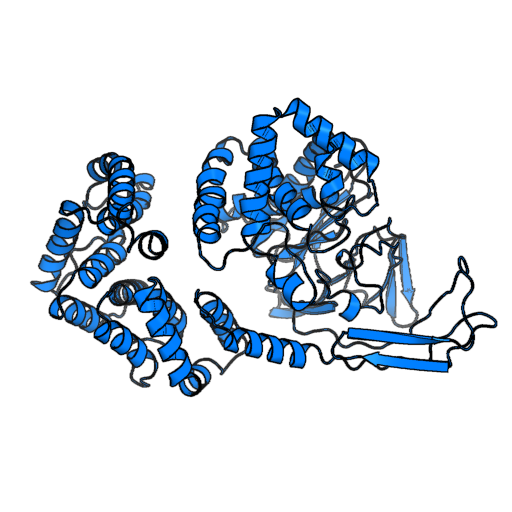0 90.81 518 PRO A N 1
ATOM 4270 C CA . PRO A 1 518 ? 6.578 15.985 -17.631 1.00 90.81 518 PRO A CA 1
ATOM 4271 C C . PRO A 1 518 ? 7.731 15.368 -18.435 1.00 90.81 518 PRO A C 1
ATOM 4273 O O . PRO A 1 518 ? 7.502 14.677 -19.421 1.00 90.81 518 PRO A O 1
ATOM 4276 N N . ASP A 1 519 ? 8.971 15.573 -17.990 1.00 92.44 519 ASP A N 1
ATOM 4277 C CA . ASP A 1 519 ? 10.192 15.012 -18.565 1.00 92.44 519 ASP A CA 1
ATOM 4278 C C . ASP A 1 519 ? 10.295 13.485 -18.416 1.00 92.44 519 ASP A C 1
ATOM 4280 O O . ASP A 1 519 ? 11.056 12.840 -19.140 1.00 92.44 519 ASP A O 1
ATOM 4284 N N . TRP A 1 520 ? 9.510 12.886 -17.516 1.00 93.31 520 TRP A N 1
ATOM 4285 C CA . TRP A 1 520 ? 9.498 11.439 -17.314 1.00 93.31 520 TRP A CA 1
ATOM 4286 C C . TRP A 1 520 ? 8.686 10.680 -18.365 1.00 93.31 520 TRP A C 1
ATOM 4288 O O . TRP A 1 520 ? 8.870 9.471 -18.473 1.00 93.31 520 TRP A O 1
ATOM 4298 N N . ASN A 1 521 ? 7.841 11.341 -19.165 1.00 90.75 521 ASN A N 1
ATOM 4299 C CA . ASN A 1 521 ? 7.016 10.687 -20.195 1.00 90.75 521 ASN A CA 1
ATOM 4300 C C . ASN A 1 521 ? 6.190 9.517 -19.616 1.00 90.75 521 ASN A C 1
ATOM 4302 O O . ASN A 1 521 ? 6.247 8.374 -20.080 1.00 90.75 521 ASN A O 1
ATOM 4306 N N . LEU A 1 522 ? 5.472 9.779 -18.515 1.00 92.31 522 LEU A N 1
ATOM 4307 C CA . LEU A 1 522 ? 4.747 8.737 -17.779 1.00 92.31 522 LEU A CA 1
ATOM 4308 C C . LEU A 1 522 ? 3.574 8.158 -18.578 1.00 92.31 522 LEU A C 1
ATOM 4310 O O . LEU A 1 522 ? 3.199 7.010 -18.350 1.00 92.31 522 LEU A O 1
ATOM 4314 N N . TYR A 1 523 ? 3.019 8.906 -19.533 1.00 88.31 523 TYR A N 1
ATOM 4315 C CA . TYR A 1 523 ? 1.967 8.410 -20.422 1.00 88.31 523 TYR A CA 1
ATOM 4316 C C . TYR A 1 523 ? 2.453 7.267 -21.317 1.00 88.31 523 TYR A C 1
ATOM 4318 O O . TYR A 1 523 ? 1.766 6.258 -21.465 1.00 88.31 523 TYR A O 1
ATOM 4326 N N . GLU A 1 524 ? 3.647 7.398 -21.885 1.00 87.69 524 GLU A N 1
ATOM 4327 C CA . GLU A 1 524 ? 4.285 6.380 -22.712 1.00 87.69 524 GLU A CA 1
ATOM 4328 C C . GLU A 1 524 ? 4.696 5.181 -21.856 1.00 87.69 524 GLU A C 1
ATOM 4330 O O . GLU A 1 524 ? 4.458 4.031 -22.233 1.00 87.69 524 GLU A O 1
ATOM 4335 N N . GLN A 1 525 ? 5.247 5.438 -20.665 1.00 90.06 525 GLN A N 1
ATOM 4336 C CA . GLN A 1 525 ? 5.597 4.378 -19.720 1.00 90.06 525 GLN A CA 1
ATOM 4337 C C . GLN A 1 525 ? 4.370 3.581 -19.265 1.00 90.06 525 GLN A C 1
ATOM 4339 O O . GLN A 1 525 ? 4.461 2.360 -19.153 1.00 90.06 525 GLN A O 1
ATOM 4344 N N . TYR A 1 526 ? 3.217 4.229 -19.070 1.00 91.81 526 TYR A N 1
ATOM 4345 C CA . TYR A 1 526 ? 1.964 3.564 -18.707 1.00 91.81 526 TYR A CA 1
ATOM 4346 C C . TYR A 1 526 ? 1.572 2.478 -19.721 1.00 91.81 526 TYR A C 1
ATOM 4348 O O . TYR A 1 526 ? 1.139 1.392 -19.334 1.00 91.81 526 TYR A O 1
ATOM 4356 N N . ILE A 1 527 ? 1.772 2.727 -21.022 1.00 88.00 527 ILE A N 1
ATOM 4357 C CA . ILE A 1 527 ? 1.474 1.738 -22.070 1.00 88.00 527 ILE A CA 1
ATOM 4358 C C . ILE A 1 527 ? 2.301 0.467 -21.849 1.00 88.00 527 ILE A C 1
ATOM 4360 O O . ILE A 1 527 ? 1.759 -0.634 -21.909 1.00 88.00 527 ILE A O 1
ATOM 4364 N N . ALA A 1 528 ? 3.597 0.606 -21.563 1.00 81.62 528 ALA A N 1
ATOM 4365 C CA . ALA A 1 528 ? 4.485 -0.540 -21.391 1.00 81.62 528 ALA A CA 1
ATOM 4366 C C . ALA A 1 528 ? 4.297 -1.239 -20.035 1.00 81.62 528 ALA A C 1
ATOM 4368 O O . ALA A 1 528 ? 4.259 -2.465 -19.971 1.00 81.62 528 ALA A O 1
ATOM 4369 N N . GLN A 1 529 ? 4.180 -0.459 -18.959 1.00 79.44 529 GLN A N 1
ATOM 4370 C CA . GLN A 1 529 ? 4.211 -0.956 -17.581 1.00 79.44 529 GLN A CA 1
ATOM 4371 C C . GLN A 1 529 ? 2.851 -1.431 -17.072 1.00 79.44 529 GLN A C 1
ATOM 4373 O O . GLN A 1 529 ? 2.810 -2.295 -16.207 1.00 79.44 529 GLN A O 1
ATOM 4378 N N . GLN A 1 530 ? 1.753 -0.870 -17.581 1.00 85.00 530 GLN A N 1
ATOM 4379 C CA . GLN A 1 530 ? 0.404 -1.187 -17.111 1.00 85.00 530 GLN A CA 1
ATOM 4380 C C . GLN A 1 530 ? -0.377 -1.919 -18.195 1.00 85.00 530 GLN A C 1
ATOM 4382 O O . GLN A 1 530 ? -0.813 -3.046 -17.983 1.00 85.00 530 GLN A O 1
ATOM 4387 N N . TRP A 1 531 ? -0.517 -1.312 -19.376 1.00 86.00 531 TRP A N 1
ATOM 4388 C CA . TRP A 1 531 ? -1.399 -1.840 -20.420 1.00 86.00 531 TRP A CA 1
ATOM 4389 C C . TRP A 1 531 ? -0.859 -3.117 -21.084 1.00 86.00 531 TRP A C 1
ATOM 4391 O O . TRP A 1 531 ? -1.554 -4.128 -21.118 1.00 86.00 531 TRP A O 1
ATOM 4401 N N . LEU A 1 532 ? 0.388 -3.119 -21.569 1.00 78.75 532 LEU A N 1
ATOM 4402 C CA . LEU A 1 532 ? 0.992 -4.316 -22.174 1.00 78.75 532 LEU A CA 1
ATOM 4403 C C . LEU A 1 532 ? 1.210 -5.440 -21.159 1.00 78.75 532 LEU A C 1
ATOM 4405 O O . LEU A 1 532 ? 1.132 -6.608 -21.537 1.00 78.75 532 LEU A O 1
ATOM 4409 N N . LEU A 1 533 ? 1.489 -5.090 -19.900 1.00 73.50 533 LEU A N 1
ATOM 4410 C CA . LEU A 1 533 ? 1.606 -6.056 -18.812 1.00 73.50 533 LEU A CA 1
ATOM 4411 C C . LEU A 1 533 ? 0.263 -6.751 -18.577 1.00 73.50 533 LEU A C 1
ATOM 4413 O O . LEU A 1 533 ? 0.187 -7.972 -18.647 1.00 73.50 533 LEU A O 1
ATOM 4417 N N . ILE A 1 534 ? -0.819 -5.988 -18.394 1.00 80.62 534 ILE A N 1
ATOM 4418 C CA . ILE A 1 534 ? -2.112 -6.587 -18.058 1.00 80.62 534 ILE A CA 1
ATOM 4419 C C . ILE A 1 534 ? -2.769 -7.329 -19.212 1.00 80.62 534 ILE A C 1
ATOM 4421 O O . ILE A 1 534 ? -3.536 -8.249 -18.974 1.00 80.62 534 ILE A O 1
ATOM 4425 N N . MET A 1 535 ? -2.469 -6.984 -20.465 1.00 74.00 535 MET A N 1
ATOM 4426 C CA . MET A 1 535 ? -2.929 -7.799 -21.592 1.00 74.00 535 MET A CA 1
ATOM 4427 C C . MET A 1 535 ? -2.352 -9.218 -21.556 1.00 74.00 535 MET A C 1
ATOM 4429 O O . MET A 1 535 ? -2.999 -10.126 -22.068 1.00 74.00 535 MET A O 1
ATOM 4433 N N . GLN A 1 536 ? -1.162 -9.413 -20.979 1.00 65.69 536 GLN A N 1
ATOM 4434 C CA . GLN A 1 536 ? -0.568 -10.743 -20.825 1.00 65.69 536 GLN A CA 1
ATOM 4435 C C . GLN A 1 536 ? -1.312 -11.524 -19.736 1.00 65.69 536 GLN A C 1
ATOM 4437 O O . GLN A 1 536 ? -1.828 -12.604 -20.011 1.00 65.69 536 GLN A O 1
ATOM 4442 N N . ASP A 1 537 ? -1.466 -10.923 -18.556 1.00 64.44 537 ASP A N 1
ATOM 4443 C CA . ASP A 1 537 ? -2.142 -11.541 -17.411 1.00 64.44 537 ASP A CA 1
ATOM 4444 C C . ASP A 1 537 ? -3.644 -11.762 -17.649 1.00 64.44 537 ASP A C 1
ATOM 4446 O O . ASP A 1 537 ? -4.222 -12.737 -17.185 1.00 64.44 537 ASP A O 1
ATOM 4450 N N . ASP A 1 538 ? -4.309 -10.890 -18.403 1.00 70.44 538 ASP A N 1
ATOM 4451 C CA . ASP A 1 538 ? -5.740 -11.021 -18.678 1.00 70.44 538 ASP A CA 1
ATOM 4452 C C . ASP A 1 538 ? -6.055 -12.029 -19.797 1.00 70.44 538 ASP A C 1
ATOM 4454 O O . ASP A 1 538 ? -7.201 -12.456 -19.939 1.00 70.44 538 ASP A O 1
ATOM 4458 N N . ALA A 1 539 ? -5.056 -12.421 -20.595 1.00 68.62 539 ALA A N 1
ATOM 4459 C CA . ALA A 1 539 ? -5.226 -13.359 -21.703 1.00 68.62 539 ALA A CA 1
ATOM 4460 C C . ALA A 1 539 ? -5.122 -14.839 -21.282 1.00 68.62 539 ALA A C 1
ATOM 4462 O O . ALA A 1 539 ? -5.396 -15.727 -22.094 1.00 68.62 539 ALA A O 1
ATOM 4463 N N . ILE A 1 540 ? -4.749 -15.127 -20.031 1.00 55.50 540 ILE A N 1
ATOM 4464 C CA . ILE A 1 540 ? -4.662 -16.497 -19.511 1.00 55.50 540 ILE A CA 1
ATOM 4465 C C . ILE A 1 540 ? -6.050 -17.060 -19.179 1.00 55.50 540 ILE A C 1
ATOM 4467 O O . ILE A 1 540 ? -6.947 -16.353 -18.720 1.00 55.50 540 ILE A O 1
ATOM 4471 N N . SER A 1 541 ? -6.228 -18.375 -19.342 1.00 46.66 541 SER A N 1
ATOM 4472 C CA . SER A 1 541 ? -7.522 -19.047 -19.128 1.00 46.66 541 SER A CA 1
ATOM 4473 C C . SER A 1 541 ? -8.040 -18.983 -17.687 1.00 46.66 541 SER A C 1
ATOM 4475 O O . SER A 1 541 ? -9.208 -19.278 -17.448 1.00 46.66 541 SER A O 1
ATOM 4477 N N . PHE A 1 542 ? -7.177 -18.638 -16.729 1.00 56.34 542 PHE A N 1
ATOM 4478 C CA . PHE A 1 542 ? -7.513 -18.483 -15.313 1.00 56.34 542 PHE A CA 1
ATOM 4479 C C . PHE A 1 542 ? -7.619 -17.018 -14.856 1.00 56.34 542 PHE A C 1
ATOM 4481 O O . PHE A 1 542 ? -7.739 -16.775 -13.655 1.00 56.34 542 PHE A O 1
ATOM 4488 N N . SER A 1 543 ? -7.618 -16.055 -15.790 1.00 64.56 543 SER A N 1
ATOM 4489 C CA . SER A 1 543 ? -7.994 -14.662 -15.509 1.00 64.56 543 SER A CA 1
ATOM 4490 C C . SER A 1 543 ? -9.431 -14.577 -14.959 1.00 64.56 543 SER A C 1
ATOM 4492 O O . SER A 1 543 ? -10.212 -15.534 -15.020 1.00 64.56 543 SER A O 1
ATOM 4494 N N . HIS A 1 544 ? -9.813 -13.415 -14.428 1.00 74.12 544 HIS A N 1
ATOM 4495 C CA . HIS A 1 544 ? -11.163 -13.158 -13.946 1.00 74.12 544 HIS A CA 1
ATOM 4496 C C . HIS A 1 544 ? -11.727 -11.812 -14.430 1.00 74.12 544 HIS A C 1
ATOM 4498 O O . HIS A 1 544 ? -10.997 -10.872 -14.759 1.00 74.12 544 HIS A O 1
ATOM 4504 N N . PRO A 1 545 ? -13.065 -11.660 -14.457 1.00 83.06 545 PRO A N 1
ATOM 4505 C CA . PRO A 1 545 ? -13.686 -10.365 -14.700 1.00 83.06 545 PRO A CA 1
ATOM 4506 C C . PRO A 1 545 ? -13.282 -9.340 -13.632 1.00 83.06 545 PRO A C 1
ATOM 4508 O O . PRO A 1 545 ? -13.176 -9.668 -12.453 1.00 83.06 545 PRO A O 1
ATOM 4511 N N . ILE A 1 546 ? -13.167 -8.069 -14.026 1.00 84.06 546 ILE A N 1
ATOM 4512 C CA . ILE A 1 546 ? -12.837 -6.942 -13.128 1.00 84.06 546 ILE A CA 1
ATOM 4513 C C . ILE A 1 546 ? -13.803 -6.819 -11.937 1.00 84.06 546 ILE A C 1
ATOM 4515 O O . ILE A 1 546 ? -13.435 -6.342 -10.869 1.00 84.06 546 ILE A O 1
ATOM 4519 N N . SER A 1 547 ? -15.057 -7.223 -12.132 1.00 85.12 547 SER A N 1
ATOM 4520 C CA . SER A 1 547 ? -16.059 -7.308 -11.075 1.00 85.12 547 SER A CA 1
ATOM 4521 C C . SER A 1 547 ? -16.553 -8.745 -11.026 1.00 85.12 547 SER A C 1
ATOM 4523 O O . SER A 1 547 ? -17.135 -9.233 -11.998 1.00 85.12 547 SER A O 1
ATOM 4525 N N . MET A 1 548 ? -16.288 -9.420 -9.911 1.00 79.12 548 MET A N 1
ATOM 4526 C CA . MET A 1 548 ? -16.644 -10.819 -9.687 1.00 79.12 548 MET A CA 1
ATOM 4527 C C . MET A 1 548 ? -17.403 -10.986 -8.372 1.00 79.12 548 MET A C 1
ATOM 4529 O O . MET A 1 548 ? -17.241 -10.200 -7.441 1.00 79.12 548 MET A O 1
ATOM 4533 N N . GLN A 1 549 ? -18.240 -12.018 -8.289 1.00 78.44 549 GLN A N 1
ATOM 4534 C CA . GLN A 1 549 ? -18.956 -12.337 -7.056 1.00 78.44 549 GLN A CA 1
ATOM 4535 C C . GLN A 1 549 ? -17.984 -12.833 -5.982 1.00 78.44 549 GLN A C 1
ATOM 4537 O O . GLN A 1 549 ? -17.137 -13.685 -6.246 1.00 78.44 549 GLN A O 1
ATOM 4542 N N . ILE A 1 550 ? -18.142 -12.309 -4.768 1.00 75.75 550 ILE A N 1
ATOM 4543 C CA . ILE A 1 550 ? -17.325 -12.646 -3.600 1.00 75.75 550 ILE A CA 1
ATOM 4544 C C . ILE A 1 550 ? -18.261 -13.176 -2.525 1.00 75.75 550 ILE A C 1
ATOM 4546 O O . ILE A 1 550 ? -19.156 -12.461 -2.077 1.00 75.75 550 ILE A O 1
ATOM 4550 N N . THR A 1 551 ? -18.040 -14.430 -2.143 1.00 70.19 551 THR A N 1
ATOM 4551 C CA . THR A 1 551 ? -18.873 -15.183 -1.188 1.00 70.19 551 THR A CA 1
ATOM 4552 C C . THR A 1 551 ? -18.087 -15.689 0.018 1.00 70.19 551 THR A C 1
ATOM 4554 O O . THR A 1 551 ? -18.686 -16.144 0.986 1.00 70.19 551 THR A O 1
ATOM 4557 N N . GLN A 1 552 ? -16.753 -15.630 -0.041 1.00 66.50 552 GLN A N 1
ATOM 4558 C CA . GLN A 1 552 ? -15.853 -16.070 1.020 1.00 66.50 552 GLN A CA 1
ATOM 4559 C C . GLN A 1 552 ? -14.749 -15.039 1.242 1.00 66.50 552 GLN A C 1
ATOM 4561 O O . GLN A 1 552 ? -14.208 -14.498 0.276 1.00 66.50 552 GLN A O 1
ATOM 4566 N N . ASP A 1 553 ? -14.338 -14.863 2.495 1.00 68.06 553 ASP A N 1
ATOM 4567 C CA . ASP A 1 553 ? -13.311 -13.900 2.915 1.00 68.06 553 ASP A CA 1
ATOM 4568 C C . ASP A 1 553 ? -11.991 -14.068 2.149 1.00 68.06 553 ASP A C 1
ATOM 4570 O O . ASP A 1 553 ? -11.382 -13.110 1.682 1.00 68.06 553 ASP A O 1
ATOM 4574 N N . LYS A 1 554 ? -11.615 -15.317 1.874 1.00 61.25 554 LYS A N 1
ATOM 4575 C CA . LYS A 1 554 ? -10.415 -15.683 1.104 1.00 61.25 554 LYS A CA 1
ATOM 4576 C C . LYS A 1 554 ? -10.415 -15.132 -0.324 1.00 61.25 554 LYS A C 1
ATOM 4578 O O . LYS A 1 554 ? -9.354 -14.922 -0.903 1.00 61.25 554 LYS A O 1
ATOM 4583 N N . GLN A 1 555 ? -11.593 -14.915 -0.911 1.00 63.75 555 GLN A N 1
ATOM 4584 C CA . GLN A 1 555 ? -11.715 -14.327 -2.245 1.00 63.75 555 GLN A CA 1
ATOM 4585 C C . GLN A 1 555 ? -11.452 -12.814 -2.222 1.00 63.75 555 GLN A C 1
ATOM 4587 O O . GLN A 1 555 ? -10.993 -12.272 -3.223 1.00 63.75 555 GLN A O 1
ATOM 4592 N N . ILE A 1 556 ? -11.689 -12.141 -1.089 1.00 69.12 556 ILE A N 1
ATOM 4593 C CA . ILE A 1 556 ? -11.466 -10.695 -0.938 1.00 69.12 556 ILE A CA 1
ATOM 4594 C C . ILE A 1 556 ? -9.988 -10.361 -1.121 1.00 69.12 556 ILE A C 1
ATOM 4596 O O . ILE A 1 556 ? -9.661 -9.405 -1.810 1.00 69.12 556 ILE A O 1
ATOM 4600 N N . ILE A 1 557 ? -9.086 -11.153 -0.545 1.00 69.06 557 ILE A N 1
ATOM 4601 C CA . ILE A 1 557 ? -7.644 -10.916 -0.684 1.00 69.06 557 ILE A CA 1
ATOM 4602 C C . ILE A 1 557 ? -7.202 -11.179 -2.131 1.00 69.06 557 ILE A C 1
ATOM 4604 O O . ILE A 1 557 ? -6.448 -10.393 -2.698 1.00 69.06 557 ILE A O 1
ATOM 4608 N N . SER A 1 558 ? -7.724 -12.237 -2.764 1.00 62.44 558 SER A N 1
ATOM 4609 C CA . SER A 1 558 ? -7.303 -12.626 -4.116 1.00 62.44 558 SER A CA 1
ATOM 4610 C C . SER A 1 558 ? -7.674 -11.632 -5.215 1.00 62.44 558 SER A C 1
ATOM 4612 O O . SER A 1 558 ? -7.048 -11.673 -6.264 1.00 62.44 558 SER A O 1
ATOM 4614 N N . ILE A 1 559 ? -8.660 -10.751 -4.999 1.00 70.38 559 ILE A N 1
ATOM 4615 C CA . ILE A 1 559 ? -9.012 -9.739 -6.006 1.00 70.38 559 ILE A CA 1
ATOM 4616 C C . ILE A 1 559 ? -8.035 -8.562 -6.046 1.00 70.38 559 ILE A C 1
ATOM 4618 O O . ILE A 1 559 ? -8.152 -7.733 -6.936 1.00 70.38 559 ILE A O 1
ATOM 4622 N N . PHE A 1 560 ? -7.103 -8.430 -5.094 1.00 70.56 560 PHE A N 1
ATOM 4623 C CA . PHE A 1 560 ? -6.093 -7.366 -5.113 1.00 70.56 560 PHE A CA 1
ATOM 4624 C C . PHE A 1 560 ? -4.910 -7.732 -6.020 1.00 70.56 560 PHE A C 1
ATOM 4626 O O . PHE A 1 560 ? -3.766 -7.781 -5.579 1.00 70.56 560 PHE A O 1
ATOM 4633 N N . ASP A 1 561 ? -5.203 -7.973 -7.293 1.00 68.56 561 ASP A N 1
ATOM 4634 C CA . ASP A 1 561 ? -4.270 -8.412 -8.329 1.00 68.56 561 ASP A CA 1
ATOM 4635 C C . ASP A 1 561 ? -4.133 -7.373 -9.461 1.00 68.56 561 ASP A C 1
ATOM 4637 O O . ASP A 1 561 ? -4.748 -6.307 -9.433 1.00 68.56 561 ASP A O 1
ATOM 4641 N N . LEU A 1 562 ? -3.347 -7.661 -10.502 1.00 72.56 562 LEU A N 1
ATOM 4642 C CA . LEU A 1 562 ? -3.155 -6.719 -11.612 1.00 72.56 562 LEU A CA 1
ATOM 4643 C C . LEU A 1 562 ? -4.451 -6.421 -12.397 1.00 72.56 562 LEU A C 1
ATOM 4645 O O . LEU A 1 562 ? -4.551 -5.367 -13.032 1.00 72.56 562 LEU A O 1
ATOM 4649 N N . ILE A 1 563 ? -5.482 -7.270 -12.319 1.00 79.62 563 ILE A N 1
ATOM 4650 C CA . ILE A 1 563 ? -6.764 -7.050 -13.000 1.00 79.62 563 ILE A CA 1
ATOM 4651 C C . ILE A 1 563 ? -7.464 -5.814 -12.431 1.00 79.62 563 ILE A C 1
ATOM 4653 O O . ILE A 1 563 ? -7.852 -4.915 -13.186 1.00 79.62 563 ILE A O 1
ATOM 4657 N N . ILE A 1 564 ? -7.608 -5.698 -11.109 1.00 81.62 564 ILE A N 1
ATOM 4658 C CA . ILE A 1 564 ? -8.359 -4.563 -10.548 1.00 81.62 564 ILE A CA 1
ATOM 4659 C C . ILE A 1 564 ? -7.592 -3.231 -10.618 1.00 81.62 564 ILE A C 1
ATOM 4661 O O . ILE A 1 564 ? -8.221 -2.170 -10.609 1.00 81.62 564 ILE A O 1
ATOM 4665 N N . TYR A 1 565 ? -6.258 -3.277 -10.712 1.00 84.62 565 TYR A N 1
ATOM 4666 C CA . TYR A 1 565 ? -5.392 -2.096 -10.818 1.00 84.62 565 TYR A CA 1
ATOM 4667 C C . TYR A 1 565 ? -5.133 -1.719 -12.281 1.00 84.62 565 TYR A C 1
ATOM 4669 O O . TYR A 1 565 ? -5.610 -0.684 -12.748 1.00 84.62 565 TYR A O 1
ATOM 4677 N N . SER A 1 566 ? -4.413 -2.550 -13.033 1.00 86.62 566 SER A N 1
ATOM 4678 C CA . SER A 1 566 ? -3.914 -2.233 -14.376 1.00 86.62 566 SER A CA 1
ATOM 4679 C C . SER A 1 566 ? -5.006 -2.339 -15.446 1.00 86.62 566 SER A C 1
ATOM 4681 O O . SER A 1 566 ? -5.137 -1.439 -16.281 1.00 86.62 566 SER A O 1
ATOM 4683 N N . LYS A 1 567 ? -5.861 -3.376 -15.407 1.00 89.75 567 LYS A N 1
ATOM 4684 C CA . LYS A 1 567 ? -6.980 -3.516 -16.369 1.00 89.75 567 LYS A CA 1
ATOM 4685 C C . LYS A 1 567 ? -8.046 -2.477 -16.063 1.00 89.75 567 LYS A C 1
ATOM 4687 O O . LYS A 1 567 ? -8.519 -1.779 -16.958 1.00 89.75 567 LYS A O 1
ATOM 4692 N N . GLY A 1 568 ? -8.376 -2.340 -14.779 1.00 92.25 568 GLY A N 1
ATOM 4693 C CA . GLY A 1 568 ? -9.276 -1.313 -14.277 1.00 92.25 568 GLY A CA 1
ATOM 4694 C C . GLY A 1 568 ? -8.847 0.090 -14.711 1.00 92.25 568 GLY A C 1
ATOM 4695 O O . GLY A 1 568 ? -9.637 0.806 -15.326 1.00 92.25 568 GLY A O 1
ATOM 4696 N N . SER A 1 569 ? -7.599 0.484 -14.448 1.00 94.62 569 SER A N 1
ATOM 4697 C CA . SER A 1 569 ? -7.089 1.807 -14.836 1.00 94.62 569 SER A CA 1
ATOM 4698 C C . SER A 1 569 ? -7.027 1.992 -16.351 1.00 94.62 569 SER A C 1
ATOM 4700 O O . SER A 1 569 ? -7.343 3.075 -16.840 1.00 94.62 569 SER A O 1
ATOM 4702 N N . SER A 1 570 ? -6.737 0.929 -17.109 1.00 94.00 570 SER A N 1
ATOM 4703 C CA . SER A 1 570 ? -6.772 0.973 -18.574 1.00 94.00 570 SER A CA 1
ATOM 4704 C C . SER A 1 570 ? -8.181 1.274 -19.090 1.00 94.00 570 SER A C 1
ATOM 4706 O O . SER A 1 570 ? -8.337 2.077 -20.011 1.00 94.00 570 SER A O 1
ATOM 4708 N N . LEU A 1 571 ? -9.224 0.714 -18.462 1.00 92.00 571 LEU A N 1
ATOM 4709 C CA . LEU A 1 571 ? -10.613 1.067 -18.771 1.00 92.00 571 LEU A CA 1
ATOM 4710 C C . LEU A 1 571 ? -10.939 2.514 -18.396 1.00 92.00 571 LEU A C 1
ATOM 4712 O O . LEU A 1 571 ? -11.606 3.202 -19.165 1.00 92.00 571 LEU A O 1
ATOM 4716 N N . VAL A 1 572 ? -10.459 3.000 -17.248 1.00 92.19 572 VAL A N 1
ATOM 4717 C CA . VAL A 1 572 ? -10.627 4.406 -16.840 1.00 92.19 572 VAL A CA 1
ATOM 4718 C C . VAL A 1 572 ? -10.001 5.346 -17.868 1.00 92.19 572 VAL A C 1
ATOM 4720 O O . VAL A 1 572 ? -10.651 6.291 -18.321 1.00 92.19 572 VAL A O 1
ATOM 4723 N N . ARG A 1 573 ? -8.788 5.034 -18.325 1.00 92.56 573 ARG A N 1
ATOM 4724 C CA . ARG A 1 573 ? -8.112 5.745 -19.411 1.00 92.56 573 ARG A CA 1
ATOM 4725 C C . ARG A 1 573 ? -8.916 5.707 -20.714 1.00 92.56 573 ARG A C 1
ATOM 4727 O O . ARG A 1 573 ? -9.053 6.733 -21.377 1.00 92.56 573 ARG A O 1
ATOM 4734 N N . MET A 1 574 ? -9.469 4.555 -21.094 1.00 91.38 574 MET A N 1
ATOM 4735 C CA . MET A 1 574 ? -10.324 4.447 -22.284 1.00 91.38 574 MET A CA 1
ATOM 4736 C C . MET A 1 574 ? -11.576 5.327 -22.173 1.00 91.38 574 MET A C 1
ATOM 4738 O O . MET A 1 574 ? -11.894 6.048 -23.116 1.00 91.38 574 MET A O 1
ATOM 4742 N N . MET A 1 575 ? -12.256 5.316 -21.021 1.00 89.75 575 MET A N 1
ATOM 4743 C CA . MET A 1 575 ? -13.430 6.162 -20.770 1.00 89.75 575 MET A CA 1
ATOM 4744 C C . MET A 1 575 ? -13.089 7.650 -20.886 1.00 89.75 575 MET A C 1
ATOM 4746 O O . MET A 1 575 ? -13.805 8.385 -21.566 1.00 89.75 575 MET A O 1
ATOM 4750 N N . LEU A 1 576 ? -11.965 8.082 -20.303 1.00 90.56 576 LEU A N 1
ATOM 4751 C CA . LEU A 1 576 ? -11.456 9.449 -20.444 1.00 90.56 576 LEU A CA 1
ATOM 4752 C C . LEU A 1 576 ? -11.283 9.835 -21.924 1.00 90.56 576 LEU A C 1
ATOM 4754 O O . LEU A 1 576 ? -11.745 10.900 -22.334 1.00 90.56 576 LEU A O 1
ATOM 4758 N N . HIS A 1 577 ? -10.663 8.978 -22.741 1.00 88.56 577 HIS A N 1
ATOM 4759 C CA . HIS A 1 577 ? -10.457 9.267 -24.165 1.00 88.56 577 HIS A CA 1
ATOM 4760 C C . HIS A 1 577 ? -11.759 9.303 -24.977 1.00 88.56 577 HIS A C 1
ATOM 4762 O O . HIS A 1 577 ? -11.878 10.129 -25.878 1.00 88.56 577 HIS A O 1
ATOM 4768 N N . ILE A 1 578 ? -12.740 8.456 -24.651 1.00 92.06 578 ILE A N 1
ATOM 4769 C CA . ILE A 1 578 ? -14.051 8.447 -25.322 1.00 92.06 578 ILE A CA 1
ATOM 4770 C C . ILE A 1 578 ? -14.849 9.709 -24.974 1.00 92.06 578 ILE A C 1
ATOM 4772 O O . ILE A 1 578 ? -15.485 10.302 -25.842 1.00 92.06 578 ILE A O 1
ATOM 4776 N N . MET A 1 579 ? -14.831 10.123 -23.704 1.00 89.44 579 MET A N 1
ATOM 4777 C CA . MET A 1 579 ? -15.671 11.219 -23.209 1.00 89.44 579 MET A CA 1
ATOM 4778 C C . MET A 1 579 ? -15.034 12.605 -23.360 1.00 89.44 579 MET A C 1
ATOM 4780 O O . MET A 1 579 ? -15.751 13.601 -23.250 1.00 89.44 579 MET A O 1
ATOM 4784 N N . SER A 1 580 ? -13.726 12.686 -23.622 1.00 91.19 580 SER A N 1
ATOM 4785 C CA . SER A 1 580 ? -12.848 13.843 -23.371 1.00 91.19 580 SER A CA 1
ATOM 4786 C C . SER A 1 580 ? -12.627 14.150 -21.886 1.00 91.19 580 SER A C 1
ATOM 4788 O O . SER A 1 580 ? -13.493 13.920 -21.038 1.00 91.19 580 SER A O 1
ATOM 4790 N N . GLU A 1 581 ? -11.480 14.759 -21.583 1.00 89.12 581 GLU A N 1
ATOM 4791 C CA . GLU A 1 581 ? -11.071 15.113 -20.220 1.00 89.12 581 GLU A CA 1
ATOM 4792 C C . GLU A 1 581 ? -12.095 16.007 -19.494 1.00 89.12 581 GLU A C 1
ATOM 4794 O O . GLU A 1 581 ? -12.471 15.724 -18.357 1.00 89.12 581 GLU A O 1
ATOM 4799 N N . ASN A 1 582 ? -12.630 17.036 -20.161 1.00 90.94 582 ASN A N 1
ATOM 4800 C CA . ASN A 1 582 ? -13.592 17.965 -19.553 1.00 90.94 582 ASN A CA 1
ATOM 4801 C C . ASN A 1 582 ? -14.922 17.301 -19.172 1.00 90.94 582 ASN A C 1
ATOM 4803 O O . ASN A 1 582 ? -15.523 17.636 -18.149 1.00 90.94 582 ASN A O 1
ATOM 4807 N N . THR A 1 583 ? -15.439 16.387 -19.993 1.00 92.69 583 THR A N 1
ATOM 4808 C CA . THR A 1 583 ? -16.679 15.669 -19.654 1.00 92.69 583 THR A CA 1
ATOM 4809 C C . THR A 1 583 ? -16.417 14.637 -18.570 1.00 92.69 583 THR A C 1
ATOM 4811 O O . THR A 1 583 ? -17.195 14.559 -17.622 1.00 92.69 583 THR A O 1
ATOM 4814 N N . PHE A 1 584 ? -15.300 13.917 -18.663 1.00 91.38 584 PHE A N 1
ATOM 4815 C CA . PHE A 1 584 ? -14.897 12.920 -17.680 1.00 91.38 584 PHE A CA 1
ATOM 4816 C C . PHE A 1 584 ? -14.706 13.524 -16.278 1.00 91.38 584 PHE A C 1
ATOM 4818 O O . PHE A 1 584 ? -15.324 13.060 -15.321 1.00 91.38 584 PHE A O 1
ATOM 4825 N N . ASN A 1 585 ? -13.952 14.624 -16.157 1.00 90.81 585 ASN A N 1
ATOM 4826 C CA . ASN A 1 585 ? -13.742 15.310 -14.878 1.00 90.81 585 ASN A CA 1
ATOM 4827 C C . ASN A 1 585 ? -15.058 15.855 -14.294 1.00 90.81 585 ASN A C 1
ATOM 4829 O O . ASN A 1 585 ? -15.313 15.694 -13.103 1.00 90.81 585 ASN A O 1
ATOM 4833 N N . ARG A 1 586 ? -15.960 16.416 -15.119 1.00 91.81 586 ARG A N 1
ATOM 4834 C CA . ARG A 1 586 ? -17.297 16.837 -14.650 1.00 91.81 586 ARG A CA 1
ATOM 4835 C C . ARG A 1 586 ? -18.132 15.665 -14.131 1.00 91.81 586 ARG A C 1
ATOM 4837 O O . ARG A 1 586 ? -18.816 15.826 -13.118 1.00 91.81 586 ARG A O 1
ATOM 4844 N N . GLY A 1 587 ? -18.085 14.518 -14.811 1.00 92.50 587 GLY A N 1
ATOM 4845 C CA . GLY A 1 587 ? -18.751 13.282 -14.390 1.00 92.50 587 GLY A CA 1
ATOM 4846 C C . GLY A 1 587 ? -18.247 12.815 -13.025 1.00 92.50 587 GLY A C 1
ATOM 4847 O O . GLY A 1 587 ? -19.044 12.648 -12.101 1.00 92.50 587 GLY A O 1
ATOM 4848 N N . ILE A 1 588 ? -16.922 12.743 -12.853 1.00 92.19 588 ILE A N 1
ATOM 4849 C CA . ILE A 1 588 ? -16.274 12.424 -11.571 1.00 92.19 588 ILE A CA 1
ATOM 4850 C C . ILE A 1 588 ? -16.710 13.378 -10.464 1.00 92.19 588 ILE A C 1
ATOM 4852 O O . ILE A 1 588 ? -17.150 12.926 -9.407 1.00 92.19 588 ILE A O 1
ATOM 4856 N N . SER A 1 589 ? -16.602 14.691 -10.685 1.00 93.25 589 SER A N 1
ATOM 4857 C CA . SER A 1 589 ? -16.979 15.682 -9.677 1.00 93.25 589 SER A CA 1
ATOM 4858 C C . SER A 1 589 ? -18.436 15.515 -9.258 1.00 93.25 589 SER A C 1
ATOM 4860 O O . SER A 1 589 ? -18.757 15.592 -8.075 1.00 93.25 589 SER A O 1
ATOM 4862 N N . LYS A 1 590 ? -19.334 15.266 -10.218 1.00 93.94 590 LYS A N 1
ATOM 4863 C CA . LYS A 1 590 ? -20.758 15.055 -9.946 1.00 93.94 590 LYS A CA 1
ATOM 4864 C C . LYS A 1 590 ? -20.998 13.760 -9.163 1.00 93.94 590 LYS A C 1
ATOM 4866 O O . LYS A 1 590 ? -21.746 13.788 -8.188 1.00 93.94 590 LYS A O 1
ATOM 4871 N N . TYR A 1 591 ? -20.341 12.667 -9.547 1.00 93.06 591 TYR A N 1
ATOM 4872 C CA . TYR A 1 591 ? -20.387 11.390 -8.834 1.00 93.06 591 TYR A CA 1
ATOM 4873 C C . TYR A 1 591 ? -19.920 11.550 -7.382 1.00 93.06 591 TYR A C 1
ATOM 4875 O O . TYR A 1 591 ? -20.664 11.236 -6.456 1.00 93.06 591 TYR A O 1
ATOM 4883 N N . LEU A 1 592 ? -18.731 12.114 -7.163 1.00 93.38 592 LEU A N 1
ATOM 4884 C CA . LEU A 1 592 ? -18.179 12.272 -5.821 1.00 93.38 592 LEU A CA 1
ATOM 4885 C C . LEU A 1 592 ? -19.050 13.191 -4.948 1.00 93.38 592 LEU A C 1
ATOM 4887 O O . LEU A 1 592 ? -19.332 12.839 -3.805 1.00 93.38 592 LEU A O 1
ATOM 4891 N N . ARG A 1 593 ? -19.539 14.327 -5.477 1.00 94.25 593 ARG A N 1
ATOM 4892 C CA . ARG A 1 593 ? -20.421 15.253 -4.734 1.00 94.25 593 ARG A CA 1
ATOM 4893 C C . ARG A 1 593 ? -21.729 14.602 -4.293 1.00 94.25 593 ARG A C 1
ATOM 4895 O O . ARG A 1 593 ? -22.186 14.859 -3.184 1.00 94.25 593 ARG A O 1
ATOM 4902 N N . ASN A 1 594 ? -22.320 13.764 -5.140 1.00 94.12 594 ASN A N 1
ATOM 4903 C CA . ASN A 1 594 ? -23.596 13.117 -4.842 1.00 94.12 594 ASN A CA 1
ATOM 4904 C C . ASN A 1 594 ? -23.476 11.968 -3.831 1.00 94.12 594 ASN A C 1
ATOM 4906 O O . ASN A 1 594 ? -24.490 11.526 -3.295 1.00 94.12 594 ASN A O 1
ATOM 4910 N N . HIS A 1 595 ? -22.258 11.486 -3.573 1.00 92.81 595 HIS A N 1
ATOM 4911 C CA . HIS A 1 595 ? -22.009 10.289 -2.770 1.00 92.81 595 HIS A CA 1
ATOM 4912 C C . HIS A 1 595 ? -21.016 10.515 -1.617 1.00 92.81 595 HIS A C 1
ATOM 4914 O O . HIS A 1 595 ? -20.508 9.545 -1.047 1.00 92.81 595 HIS A O 1
ATOM 4920 N N . LEU A 1 596 ? -20.758 11.770 -1.232 1.00 93.38 596 LEU A N 1
ATOM 4921 C CA . LEU A 1 596 ? -19.853 12.119 -0.132 1.00 93.38 596 LEU A CA 1
ATOM 4922 C C . LEU A 1 596 ? -20.170 11.329 1.147 1.00 93.38 596 LEU A C 1
ATOM 4924 O O . LEU A 1 596 ? -21.313 11.285 1.595 1.00 93.38 596 LEU A O 1
ATOM 4928 N N . TYR A 1 597 ? -19.135 10.733 1.744 1.00 92.94 597 TYR A N 1
ATOM 4929 C CA . TYR A 1 597 ? -19.193 9.951 2.988 1.00 92.94 597 TYR A CA 1
ATOM 4930 C C . TYR A 1 597 ? -20.077 8.696 2.929 1.00 92.94 597 TYR A C 1
ATOM 4932 O O .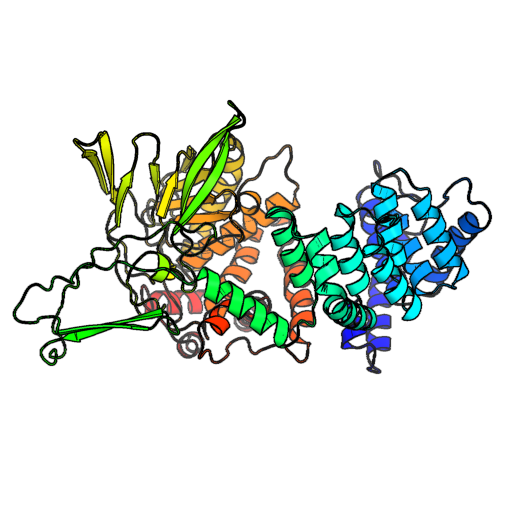 TYR A 1 597 ? -20.299 8.059 3.956 1.00 92.94 597 TYR A O 1
ATOM 4940 N N . SER A 1 598 ? -20.554 8.310 1.745 1.00 92.88 598 SER A N 1
ATOM 4941 C CA . SER A 1 598 ? -21.445 7.164 1.560 1.00 92.88 598 SER A CA 1
ATOM 4942 C C . SER A 1 598 ? -20.711 5.947 1.000 1.00 92.88 598 SER A C 1
ATOM 4944 O O . SER A 1 598 ? -19.492 5.977 0.758 1.00 92.88 598 SER A O 1
ATOM 4946 N N . THR A 1 599 ? -21.465 4.863 0.827 1.00 90.25 599 THR A N 1
ATOM 4947 C CA . THR A 1 599 ? -21.035 3.690 0.076 1.00 90.25 599 THR A CA 1
ATOM 4948 C C . THR A 1 599 ? -21.887 3.525 -1.177 1.00 90.25 599 THR A C 1
ATOM 4950 O O . THR A 1 599 ? -23.051 3.927 -1.193 1.00 90.25 599 THR A O 1
ATOM 4953 N N . VAL A 1 600 ? -21.303 2.992 -2.251 1.00 87.75 600 VAL A N 1
ATOM 4954 C CA . VAL A 1 600 ? -21.977 2.878 -3.551 1.00 87.75 600 VAL A CA 1
ATOM 4955 C C . VAL A 1 600 ? -21.737 1.535 -4.229 1.00 87.75 600 VAL A C 1
ATOM 4957 O O . VAL A 1 600 ? -20.669 0.937 -4.120 1.00 87.75 600 VAL A O 1
ATOM 4960 N N . GLU A 1 601 ? -22.718 1.088 -5.005 1.00 82.94 601 GLU A N 1
ATOM 4961 C CA . GLU A 1 601 ? -22.561 -0.033 -5.931 1.00 82.94 601 GLU A CA 1
ATOM 4962 C C . GLU A 1 601 ? -22.047 0.445 -7.294 1.00 82.94 601 GLU A C 1
ATOM 4964 O O . GLU A 1 601 ? -22.359 1.555 -7.737 1.00 82.94 601 GLU A O 1
ATOM 4969 N N . LYS A 1 602 ? -21.334 -0.420 -8.027 1.00 70.69 602 LYS A N 1
ATOM 4970 C CA . LYS A 1 602 ? -20.780 -0.091 -9.357 1.00 70.69 602 LYS A CA 1
ATOM 4971 C C . LYS A 1 602 ? -21.801 0.489 -10.341 1.00 70.69 602 LYS A C 1
ATOM 4973 O O . LYS A 1 602 ? -21.463 1.387 -11.108 1.00 70.69 602 LYS A O 1
ATOM 4978 N N . LEU A 1 603 ? -23.041 -0.009 -10.345 1.00 65.94 603 LEU A N 1
ATOM 4979 C CA . LEU A 1 603 ? -24.094 0.432 -11.277 1.00 65.94 603 LEU A CA 1
ATOM 4980 C C . LEU A 1 603 ? -24.427 1.926 -11.150 1.00 65.94 603 LEU A C 1
ATOM 4982 O O . LEU A 1 603 ? -24.965 2.518 -12.083 1.00 65.94 603 LEU A O 1
ATOM 4986 N N . ILE A 1 604 ? -24.112 2.537 -10.009 1.00 69.25 604 ILE A N 1
ATOM 4987 C CA . ILE A 1 604 ? -24.322 3.963 -9.772 1.00 69.25 604 ILE A CA 1
ATOM 4988 C C . ILE A 1 604 ? -23.274 4.792 -10.517 1.00 69.25 604 ILE A C 1
ATOM 4990 O O . ILE A 1 604 ? -23.620 5.843 -11.049 1.00 69.25 604 ILE A O 1
ATOM 4994 N N . PHE A 1 605 ? -22.032 4.307 -10.623 1.00 72.69 605 PHE A N 1
ATOM 4995 C CA . PHE A 1 605 ? -20.952 5.022 -11.307 1.00 72.69 605 PHE A CA 1
ATOM 4996 C C . PHE A 1 605 ? -21.268 5.252 -12.792 1.00 72.69 605 PHE A C 1
ATOM 4998 O O . PHE A 1 605 ? -21.152 6.372 -13.267 1.00 72.69 605 PHE A O 1
ATOM 5005 N N . GLY A 1 606 ? -21.773 4.236 -13.502 1.00 71.69 606 GLY A N 1
ATOM 5006 C CA . GLY A 1 606 ? -22.097 4.344 -14.934 1.00 71.69 606 GLY A CA 1
ATOM 5007 C C . GLY A 1 606 ? -23.265 5.279 -15.291 1.00 71.69 606 GLY A C 1
ATOM 5008 O O . GLY A 1 606 ? -23.586 5.409 -16.468 1.00 71.69 606 GLY A O 1
ATOM 5009 N N . LYS A 1 607 ? -23.933 5.897 -14.305 1.00 74.69 607 LYS A N 1
ATOM 5010 C CA . LYS A 1 607 ? -24.989 6.907 -14.520 1.00 74.69 607 LYS A CA 1
ATOM 5011 C C . LYS A 1 607 ? -24.449 8.341 -14.611 1.00 74.69 607 LYS A C 1
ATOM 5013 O O . LYS A 1 607 ? -25.225 9.252 -14.912 1.00 74.69 607 LYS A O 1
ATOM 5018 N N . TYR A 1 608 ? -23.177 8.540 -14.278 1.00 74.31 608 TYR A N 1
ATOM 5019 C CA . TYR A 1 608 ? -22.470 9.820 -14.318 1.00 74.31 608 TYR A CA 1
ATOM 5020 C C . TYR A 1 608 ? -21.522 9.855 -15.507 1.00 74.31 608 TYR A C 1
ATOM 5022 O O . TYR A 1 608 ? -21.330 10.978 -16.028 1.00 74.31 608 TYR A O 1
#